Protein AF-A0AB36JWI7-F1 (afdb_monomer)

Structure (mmCIF, N/CA/C/O backbone):
data_AF-A0AB36JWI7-F1
#
_entry.id   AF-A0AB36JWI7-F1
#
loop_
_atom_site.group_PDB
_atom_site.id
_atom_site.type_symbol
_atom_site.label_atom_id
_atom_site.label_alt_id
_atom_site.label_comp_id
_atom_site.label_asym_id
_atom_site.label_entity_id
_atom_site.label_seq_id
_atom_site.pdbx_PDB_ins_code
_atom_site.Cartn_x
_atom_site.Cartn_y
_atom_site.Cartn_z
_atom_site.occupancy
_atom_site.B_iso_or_equiv
_atom_site.auth_seq_id
_atom_site.auth_comp_id
_atom_site.auth_asym_id
_atom_site.auth_atom_id
_atom_site.pdbx_PDB_model_num
ATOM 1 N N . MET A 1 1 ? 27.792 23.302 -2.139 1.00 54.34 1 MET A N 1
ATOM 2 C CA . MET A 1 1 ? 26.560 23.628 -1.384 1.00 54.34 1 MET A CA 1
ATOM 3 C C . MET A 1 1 ? 26.811 24.046 0.063 1.00 54.34 1 MET A C 1
ATOM 5 O O . MET A 1 1 ? 26.332 25.110 0.419 1.00 54.34 1 MET A O 1
ATOM 9 N N . ARG A 1 2 ? 27.623 23.332 0.869 1.00 49.56 2 ARG A N 1
ATOM 10 C CA . ARG A 1 2 ? 28.027 23.798 2.223 1.00 49.56 2 ARG A CA 1
ATOM 11 C C . ARG A 1 2 ? 28.523 25.257 2.256 1.00 49.56 2 ARG A C 1
ATOM 13 O O . ARG A 1 2 ? 28.116 25.999 3.133 1.00 49.56 2 ARG A O 1
ATOM 20 N N . LYS A 1 3 ? 29.312 25.663 1.249 1.00 50.81 3 LYS A N 1
ATOM 21 C CA . LYS A 1 3 ? 29.820 27.038 1.073 1.00 50.81 3 LYS A CA 1
ATOM 22 C C . LYS A 1 3 ? 28.739 28.103 0.808 1.00 50.81 3 LYS A C 1
ATOM 24 O O . LYS A 1 3 ? 28.970 29.263 1.100 1.00 50.81 3 LYS A O 1
ATOM 29 N N . LEU A 1 4 ? 27.585 27.733 0.244 1.00 52.28 4 LEU A N 1
ATOM 30 C CA . LEU A 1 4 ? 26.505 28.678 -0.080 1.00 52.28 4 LEU A CA 1
ATOM 31 C C . LEU A 1 4 ? 25.684 29.012 1.173 1.00 52.28 4 LEU A C 1
ATOM 33 O O . LEU A 1 4 ? 25.487 30.181 1.472 1.00 52.28 4 LEU A O 1
ATOM 37 N N . GLY A 1 5 ? 25.311 27.992 1.956 1.00 51.97 5 GLY A N 1
ATOM 38 C CA . GLY A 1 5 ? 24.611 28.188 3.232 1.00 51.97 5 GLY A CA 1
ATOM 39 C C . GLY A 1 5 ? 25.486 28.789 4.340 1.00 51.97 5 GLY A C 1
ATOM 40 O O . GLY A 1 5 ? 24.971 29.492 5.198 1.00 51.97 5 GLY A O 1
ATOM 41 N N . SER A 1 6 ? 26.808 28.561 4.322 1.00 58.03 6 SER A N 1
ATOM 42 C CA . SER A 1 6 ? 27.723 29.163 5.306 1.00 58.03 6 SER A CA 1
ATOM 43 C C . SER A 1 6 ? 28.039 30.633 5.030 1.00 58.03 6 SER A C 1
ATOM 45 O O . SER A 1 6 ? 28.297 31.377 5.968 1.00 58.03 6 SER A O 1
ATOM 47 N N . ASN A 1 7 ? 28.046 31.046 3.758 1.00 50.56 7 ASN A N 1
ATOM 48 C CA . ASN A 1 7 ? 28.427 32.407 3.369 1.00 50.56 7 ASN A CA 1
ATOM 49 C C . ASN A 1 7 ? 27.228 33.365 3.313 1.00 50.56 7 ASN A C 1
ATOM 51 O O . ASN A 1 7 ? 27.429 34.575 3.314 1.00 50.56 7 ASN A O 1
ATOM 55 N N . PHE A 1 8 ? 25.999 32.837 3.293 1.00 59.53 8 PHE A N 1
ATOM 56 C CA . PHE A 1 8 ? 24.764 33.622 3.252 1.00 59.53 8 PHE A CA 1
ATOM 57 C C . PHE A 1 8 ? 23.704 33.026 4.197 1.00 59.53 8 PHE A C 1
ATOM 59 O O . PHE A 1 8 ? 22.739 32.415 3.736 1.00 59.53 8 PHE A O 1
ATOM 66 N N . PRO A 1 9 ? 23.867 33.184 5.526 1.00 58.66 9 PRO A N 1
ATOM 67 C CA . PRO A 1 9 ? 23.002 32.552 6.529 1.00 58.66 9 PRO A CA 1
ATOM 68 C C . PRO A 1 9 ? 21.538 33.028 6.498 1.00 58.66 9 PRO A C 1
ATOM 70 O O . PRO A 1 9 ? 20.677 32.386 7.090 1.00 58.66 9 PRO A O 1
ATOM 73 N N . SER A 1 10 ? 21.237 34.127 5.800 1.00 65.94 10 SER A N 1
ATOM 74 C CA . SER A 1 10 ? 19.880 34.651 5.603 1.00 65.94 10 SER A CA 1
ATOM 75 C C . SER A 1 10 ? 19.121 34.016 4.430 1.00 65.94 10 SER A C 1
ATOM 77 O O . SER A 1 10 ? 17.922 34.251 4.287 1.00 65.94 10 SER A O 1
ATOM 79 N N . ILE A 1 11 ? 19.779 33.214 3.584 1.00 70.25 11 ILE A N 1
ATOM 80 C CA . ILE A 1 11 ? 19.154 32.615 2.398 1.00 70.25 11 ILE A CA 1
ATOM 81 C C . ILE A 1 11 ? 18.624 31.220 2.738 1.00 70.25 11 ILE A C 1
ATOM 83 O O . ILE A 1 11 ? 19.381 30.315 3.093 1.00 70.25 11 ILE A O 1
ATOM 87 N N . ARG A 1 12 ? 17.312 31.023 2.569 1.00 73.50 12 ARG A N 1
ATOM 88 C CA . ARG A 1 12 ? 16.689 29.694 2.628 1.00 73.50 12 ARG A CA 1
ATOM 89 C C . ARG A 1 12 ? 16.897 28.979 1.294 1.00 73.50 12 ARG A C 1
ATOM 91 O O . ARG A 1 12 ? 16.630 29.546 0.239 1.00 73.50 12 ARG A O 1
ATOM 98 N N . VAL A 1 13 ? 17.355 27.731 1.342 1.00 75.81 13 VAL A N 1
ATOM 99 C CA . VAL A 1 13 ? 17.608 26.901 0.156 1.00 75.81 13 VAL A CA 1
ATOM 100 C C . VAL A 1 13 ? 16.796 25.615 0.274 1.00 75.81 13 VAL A C 1
ATOM 102 O O . VAL A 1 13 ? 16.925 24.902 1.265 1.00 75.81 13 VAL A O 1
ATOM 105 N N . ILE A 1 14 ? 15.991 25.310 -0.746 1.00 81.62 14 ILE A N 1
ATOM 106 C CA . ILE A 1 14 ? 15.261 24.043 -0.880 1.00 81.62 14 ILE A CA 1
ATOM 107 C C . ILE A 1 14 ? 15.880 23.271 -2.045 1.00 81.62 14 ILE A C 1
ATOM 109 O O . ILE A 1 14 ? 16.098 23.833 -3.117 1.00 81.62 14 ILE A O 1
ATOM 113 N N . ILE A 1 15 ? 16.191 21.994 -1.827 1.00 76.19 15 ILE A N 1
ATOM 114 C CA . ILE A 1 15 ? 16.805 21.117 -2.829 1.00 76.19 15 ILE A CA 1
ATOM 115 C C . ILE A 1 15 ? 15.870 19.934 -3.054 1.00 76.19 15 ILE A C 1
ATOM 117 O O . ILE A 1 15 ? 15.534 19.231 -2.104 1.00 76.19 15 ILE A O 1
ATOM 121 N N . THR A 1 16 ? 15.491 19.690 -4.306 1.00 76.25 16 THR A N 1
ATOM 122 C CA . THR A 1 16 ? 14.734 18.502 -4.712 1.00 76.25 16 THR A CA 1
ATOM 123 C C . THR A 1 16 ? 15.669 17.503 -5.390 1.00 76.25 16 THR A C 1
ATOM 125 O O . THR A 1 16 ? 16.545 17.870 -6.172 1.00 76.25 16 THR A O 1
ATOM 128 N N . THR A 1 17 ? 15.546 16.223 -5.043 1.00 67.44 17 THR A N 1
ATOM 129 C CA . THR A 1 17 ? 16.390 15.146 -5.581 1.00 67.44 17 THR A CA 1
ATOM 130 C C . THR A 1 17 ? 15.716 13.794 -5.363 1.00 67.44 17 THR A C 1
ATOM 132 O O . THR A 1 17 ? 14.886 13.651 -4.466 1.00 67.44 17 THR A O 1
ATOM 135 N N . ARG A 1 18 ? 16.065 12.788 -6.173 1.00 63.00 18 ARG A N 1
ATOM 136 C CA . ARG A 1 18 ? 15.647 11.400 -5.920 1.00 63.00 18 ARG A CA 1
ATOM 137 C C . ARG A 1 18 ? 16.385 10.854 -4.685 1.00 63.00 18 ARG A C 1
ATOM 139 O O . ARG A 1 18 ? 17.520 11.270 -4.446 1.00 63.00 18 ARG A O 1
ATOM 146 N N . PRO A 1 19 ? 15.830 9.870 -3.952 1.00 55.03 19 PRO A N 1
ATOM 147 C CA . PRO A 1 19 ? 16.471 9.298 -2.760 1.00 55.03 19 PRO A CA 1
ATOM 148 C C . PRO A 1 19 ? 17.910 8.796 -2.981 1.00 55.03 19 PRO A C 1
ATOM 150 O O . PRO A 1 19 ? 18.729 8.829 -2.070 1.00 55.03 19 PRO A O 1
ATOM 153 N N . VAL A 1 20 ? 18.243 8.381 -4.209 1.00 54.16 20 VAL A N 1
ATOM 154 C CA . VAL A 1 20 ? 19.571 7.861 -4.592 1.00 54.16 20 VAL A CA 1
ATOM 155 C C . VAL A 1 20 ? 20.529 8.967 -5.078 1.00 54.16 20 VAL A C 1
ATOM 157 O O . VAL A 1 20 ? 21.724 8.740 -5.239 1.00 54.16 20 VAL A O 1
ATOM 160 N N . GLY A 1 21 ? 20.035 10.187 -5.315 1.00 52.28 21 GLY A N 1
ATOM 161 C CA . GLY A 1 21 ? 20.781 11.266 -5.974 1.00 52.28 21 GLY A CA 1
ATOM 162 C C . GLY A 1 21 ? 21.814 11.988 -5.102 1.00 52.28 21 GLY A C 1
ATOM 163 O O . GLY A 1 21 ? 22.531 12.852 -5.604 1.00 52.28 21 GLY A O 1
ATOM 164 N N . TYR A 1 22 ? 21.901 11.684 -3.803 1.00 61.81 22 TYR A N 1
ATOM 165 C CA . TYR A 1 22 ? 22.851 12.323 -2.891 1.00 61.81 22 TYR A CA 1
ATOM 166 C C . TYR A 1 22 ? 23.147 11.465 -1.657 1.00 61.81 22 TYR A C 1
ATOM 168 O O . TYR A 1 22 ? 22.358 10.618 -1.252 1.00 61.81 22 TYR A O 1
ATOM 176 N N . GLN A 1 23 ? 24.293 11.716 -1.021 1.00 60.16 23 GLN A N 1
ATOM 177 C CA . GLN A 1 23 ? 24.604 11.135 0.284 1.00 60.16 23 GLN A CA 1
ATOM 178 C C . GLN A 1 23 ? 23.954 11.983 1.381 1.00 60.16 23 GLN A C 1
ATOM 180 O O . GLN A 1 23 ? 24.402 13.100 1.654 1.00 60.16 23 GLN A O 1
ATOM 185 N N . THR A 1 24 ? 22.922 11.442 2.031 1.00 60.91 24 THR A N 1
ATOM 186 C CA . THR A 1 24 ? 22.205 12.077 3.154 1.00 60.91 24 THR A CA 1
ATOM 187 C C . THR A 1 24 ? 23.150 12.519 4.274 1.00 60.91 24 THR A C 1
ATOM 189 O O . THR A 1 24 ? 22.982 13.591 4.852 1.00 60.91 24 THR A O 1
ATOM 192 N N . THR A 1 25 ? 24.235 11.774 4.504 1.00 63.94 25 THR A N 1
ATOM 193 C CA . THR A 1 25 ? 25.284 12.100 5.484 1.00 63.94 25 THR A CA 1
ATOM 194 C C . THR A 1 25 ? 25.959 13.454 5.242 1.00 63.94 25 THR A C 1
ATOM 196 O O . THR A 1 25 ? 26.321 14.134 6.205 1.00 63.94 25 THR A O 1
ATOM 199 N N . LEU A 1 26 ? 26.088 13.900 3.986 1.00 65.69 26 LEU A N 1
ATOM 200 C CA . LEU A 1 26 ? 26.684 15.199 3.644 1.00 65.69 26 LEU A CA 1
ATOM 201 C C . LEU A 1 26 ? 25.793 16.382 4.052 1.00 65.69 26 LEU A C 1
ATOM 203 O O . LEU A 1 26 ? 26.299 17.489 4.264 1.00 65.69 26 LEU A O 1
ATOM 207 N N . LEU A 1 27 ? 24.487 16.140 4.195 1.00 72.06 27 LEU A N 1
ATOM 208 C CA . LEU A 1 27 ? 23.465 17.123 4.549 1.00 72.06 27 LEU A CA 1
ATOM 209 C C . LEU A 1 27 ? 22.763 16.794 5.873 1.00 72.06 27 LEU A C 1
ATOM 211 O O . LEU A 1 27 ? 21.716 17.353 6.135 1.00 72.06 27 LEU A O 1
ATOM 215 N N . LYS A 1 28 ? 23.368 15.996 6.764 1.00 68.19 28 LYS A N 1
ATOM 216 C CA . LYS A 1 28 ? 22.760 15.533 8.034 1.00 68.19 28 LYS A CA 1
ATOM 217 C C . LYS A 1 28 ? 22.123 16.628 8.916 1.00 68.19 28 LYS A C 1
ATOM 219 O O . LYS A 1 28 ? 21.279 16.329 9.746 1.00 68.19 28 LYS A O 1
ATOM 224 N N . LYS A 1 29 ? 22.569 17.884 8.792 1.00 68.56 29 LYS A N 1
ATOM 225 C CA . LYS A 1 29 ? 22.031 19.039 9.541 1.00 68.56 29 LYS A CA 1
ATOM 226 C C . LYS A 1 29 ? 20.832 19.719 8.862 1.00 68.56 29 LYS A C 1
ATOM 228 O O . LYS A 1 29 ? 20.324 20.700 9.389 1.00 68.56 29 LYS A O 1
ATOM 233 N N . TRP A 1 30 ? 20.457 19.281 7.666 1.00 75.00 30 TRP A N 1
ATOM 234 C CA . TRP A 1 30 ? 19.341 19.817 6.897 1.00 75.00 30 TRP A CA 1
ATOM 235 C C . TRP A 1 30 ? 18.099 18.989 7.201 1.00 75.00 30 TRP A C 1
ATOM 237 O O . TRP A 1 30 ? 18.195 17.804 7.508 1.00 75.00 30 TRP A O 1
ATOM 247 N N . ARG A 1 31 ? 16.927 19.617 7.108 1.00 74.38 31 ARG A N 1
ATOM 248 C CA . ARG A 1 31 ? 15.667 18.876 7.146 1.00 74.38 31 ARG A CA 1
ATOM 249 C C . ARG A 1 31 ? 15.500 18.126 5.829 1.00 74.38 31 ARG A C 1
ATOM 251 O O . ARG A 1 31 ? 15.747 18.689 4.761 1.00 74.38 31 ARG A O 1
ATOM 258 N N . HIS A 1 32 ? 15.106 16.865 5.926 1.00 75.81 32 HIS A N 1
ATOM 259 C CA . HIS A 1 32 ? 14.870 15.997 4.783 1.00 75.81 32 HIS A CA 1
ATOM 260 C C . HIS A 1 32 ? 13.373 15.735 4.692 1.00 75.81 32 HIS A C 1
ATOM 262 O O . HIS A 1 32 ? 12.780 15.263 5.654 1.00 75.81 32 HIS A O 1
ATOM 268 N N . TYR A 1 33 ? 12.790 16.042 3.538 1.00 75.75 33 TYR A N 1
ATOM 269 C CA . TYR A 1 33 ? 11.380 15.806 3.263 1.00 75.75 33 TYR A CA 1
ATOM 270 C C . TYR A 1 33 ? 11.270 14.769 2.153 1.00 75.75 33 TYR A C 1
ATOM 272 O O . TYR A 1 33 ? 11.977 14.857 1.145 1.00 75.75 33 TYR A O 1
ATOM 280 N N . GLU A 1 34 ? 10.387 13.798 2.341 1.00 73.88 34 GLU A N 1
ATOM 281 C CA . GLU A 1 34 ? 10.023 12.823 1.321 1.00 73.88 34 GLU A CA 1
ATOM 282 C C . GLU A 1 34 ? 8.636 13.166 0.777 1.00 73.88 34 GLU A C 1
ATOM 284 O O . GLU A 1 34 ? 7.702 13.414 1.538 1.00 73.88 34 GLU A O 1
ATOM 289 N N . ILE A 1 35 ? 8.501 13.200 -0.550 1.00 75.12 35 ILE A N 1
ATOM 290 C CA . ILE A 1 35 ? 7.189 13.334 -1.184 1.00 75.12 35 ILE A CA 1
ATOM 291 C C . ILE A 1 35 ? 6.534 11.958 -1.141 1.00 75.12 35 ILE A C 1
ATOM 293 O O . ILE A 1 35 ? 6.934 11.051 -1.872 1.00 75.12 35 ILE A O 1
ATOM 297 N N . LEU A 1 36 ? 5.537 11.815 -0.272 1.00 76.62 36 LEU A N 1
ATOM 298 C CA . LEU A 1 36 ? 4.772 10.582 -0.145 1.00 76.62 36 LEU A CA 1
ATOM 299 C C . LEU A 1 36 ? 3.795 10.410 -1.324 1.00 76.62 36 LEU A C 1
ATOM 301 O O . LEU A 1 36 ? 3.366 11.399 -1.927 1.00 76.62 36 LEU A O 1
ATOM 305 N N . PRO A 1 37 ? 3.413 9.164 -1.659 1.00 73.50 37 PRO A N 1
ATOM 306 C CA . PRO A 1 37 ? 2.338 8.906 -2.612 1.00 73.50 37 PRO A CA 1
ATOM 307 C C . PRO A 1 37 ? 1.030 9.573 -2.174 1.00 73.50 37 PRO A C 1
ATOM 309 O O . PRO A 1 37 ? 0.710 9.580 -0.984 1.00 73.50 37 PRO A O 1
ATOM 312 N N . LEU A 1 38 ? 0.239 10.051 -3.139 1.00 73.19 38 LEU A N 1
ATOM 313 C CA . LEU A 1 38 ? -1.065 10.668 -2.875 1.00 73.19 38 LEU A CA 1
ATOM 314 C C . LEU A 1 38 ? -1.966 9.716 -2.084 1.00 73.19 38 LEU A C 1
ATOM 316 O O . LEU A 1 38 ? -1.943 8.505 -2.308 1.00 73.19 38 LEU A O 1
ATOM 320 N N . GLU A 1 39 ? -2.788 10.243 -1.185 1.00 74.12 39 GLU A N 1
ATOM 321 C CA . GLU A 1 39 ? -3.855 9.459 -0.557 1.00 74.12 39 GLU A CA 1
ATOM 322 C C . GLU A 1 39 ? -4.936 9.082 -1.583 1.00 74.12 39 GLU A C 1
ATOM 324 O O . GLU A 1 39 ? -5.095 9.759 -2.599 1.00 74.12 39 GLU A O 1
ATOM 329 N N . GLU A 1 40 ? -5.704 8.015 -1.333 1.00 66.81 40 GLU A N 1
ATOM 330 C CA . GLU A 1 40 ? -6.704 7.509 -2.294 1.00 66.81 40 GLU A CA 1
ATOM 331 C C . GLU A 1 40 ? -7.727 8.589 -2.681 1.00 66.81 40 GLU A C 1
ATOM 333 O O . GLU A 1 40 ? -8.002 8.787 -3.864 1.00 66.81 40 GLU A O 1
ATOM 338 N N . GLN A 1 41 ? -8.221 9.355 -1.705 1.00 69.31 41 GLN A N 1
ATOM 339 C CA . GLN A 1 41 ? -9.177 10.435 -1.951 1.00 69.31 41 GLN A CA 1
ATOM 340 C C . GLN A 1 41 ? -8.554 11.595 -2.743 1.00 69.31 41 GLN A C 1
ATOM 342 O O . GLN A 1 41 ? -9.173 12.130 -3.662 1.00 69.31 41 GLN A O 1
ATOM 347 N N . GLN A 1 42 ? -7.306 11.960 -2.440 1.00 73.12 42 GLN A N 1
ATOM 348 C CA . GLN A 1 42 ? -6.584 13.001 -3.175 1.00 73.12 42 GLN A CA 1
ATOM 349 C C . GLN A 1 42 ? -6.290 12.573 -4.617 1.00 73.12 42 GLN A C 1
ATOM 351 O O . GLN A 1 42 ? -6.433 13.374 -5.541 1.00 73.12 42 GLN A O 1
ATOM 356 N N . ALA A 1 43 ? -5.915 11.309 -4.829 1.00 75.50 43 ALA A N 1
ATOM 357 C CA . ALA A 1 43 ? -5.712 10.742 -6.156 1.00 75.50 43 ALA A CA 1
ATOM 358 C C . ALA A 1 43 ? -7.009 10.778 -6.981 1.00 75.50 43 ALA A C 1
ATOM 360 O O . ALA A 1 43 ? -6.993 11.240 -8.121 1.00 75.50 43 ALA A O 1
ATOM 361 N N . GLN A 1 44 ? -8.145 10.382 -6.396 1.00 76.94 44 GLN A N 1
ATOM 362 C CA . GLN A 1 44 ? -9.456 10.468 -7.052 1.00 76.94 44 GLN A CA 1
ATOM 363 C C . GLN A 1 44 ? -9.825 11.911 -7.424 1.00 76.94 44 GLN A C 1
ATOM 365 O O . GLN A 1 44 ? -10.225 12.168 -8.561 1.00 76.94 44 GLN A O 1
ATOM 370 N N . ASN A 1 45 ? -9.624 12.865 -6.510 1.00 79.06 45 ASN A N 1
ATOM 371 C CA . ASN A 1 45 ? -9.879 14.282 -6.776 1.00 79.06 45 ASN A CA 1
ATOM 372 C C . ASN A 1 45 ? -9.004 14.813 -7.922 1.00 79.06 45 ASN A C 1
ATOM 374 O O . ASN A 1 45 ? -9.492 15.518 -8.804 1.00 79.06 45 ASN A O 1
ATOM 378 N N . ASN A 1 46 ? -7.720 14.450 -7.952 1.00 84.69 46 ASN A N 1
ATOM 379 C CA . ASN A 1 46 ? -6.805 14.878 -9.010 1.00 84.69 46 ASN A CA 1
ATOM 380 C C . ASN A 1 46 ? -7.144 14.262 -10.373 1.00 84.69 46 ASN A C 1
ATOM 382 O O . ASN A 1 46 ? -7.064 14.951 -11.390 1.00 84.69 46 ASN A O 1
ATOM 386 N N . ILE A 1 47 ? -7.569 12.997 -10.411 1.00 84.31 47 ILE A N 1
ATOM 387 C CA . ILE A 1 47 ? -8.089 12.361 -11.629 1.00 84.31 47 ILE A CA 1
ATOM 388 C C . ILE A 1 47 ? -9.288 13.141 -12.174 1.00 84.31 47 ILE A C 1
ATOM 390 O O . ILE A 1 47 ? -9.345 13.440 -13.370 1.00 84.31 47 ILE A O 1
ATOM 394 N N . GLU A 1 48 ? -10.229 13.486 -11.297 1.00 82.19 48 GLU A N 1
ATOM 395 C CA . GLU A 1 48 ? -11.432 14.223 -11.671 1.00 82.19 48 GLU A CA 1
ATOM 396 C C . GLU A 1 48 ? -11.082 15.610 -12.224 1.00 82.19 48 GLU A C 1
ATOM 398 O O . GLU A 1 48 ? -11.571 16.005 -13.285 1.00 82.19 48 GLU A O 1
ATOM 403 N N . LEU A 1 49 ? -10.149 16.312 -11.572 1.00 86.19 49 LEU A N 1
ATOM 404 C CA . LEU A 1 49 ? -9.626 17.590 -12.051 1.00 86.19 49 LEU A CA 1
ATOM 405 C C . LEU A 1 49 ? -8.962 17.464 -13.428 1.00 86.19 49 LEU A C 1
ATOM 407 O O . LEU A 1 49 ? -9.192 18.318 -14.287 1.00 86.19 49 LEU A O 1
ATOM 411 N N . LEU A 1 50 ? -8.159 16.424 -13.672 1.00 87.31 50 LEU A N 1
ATOM 412 C CA . LEU A 1 50 ? -7.501 16.211 -14.965 1.00 87.31 50 LEU A CA 1
ATOM 413 C C . LEU A 1 50 ? -8.524 16.020 -16.092 1.00 87.31 50 LEU A C 1
ATOM 415 O O . LEU A 1 50 ? -8.448 16.713 -17.107 1.00 87.31 50 LEU A O 1
ATOM 419 N N . ILE A 1 51 ? -9.510 15.137 -15.911 1.00 85.06 51 ILE A N 1
ATOM 420 C CA . ILE A 1 51 ? -10.534 14.887 -16.938 1.00 85.06 51 ILE A CA 1
ATOM 421 C C . ILE A 1 51 ? -11.402 16.129 -17.158 1.00 85.06 51 ILE A C 1
ATOM 423 O O . ILE A 1 51 ? -11.635 16.505 -18.310 1.00 85.06 51 ILE A O 1
ATOM 427 N N . CYS A 1 52 ? -11.842 16.795 -16.085 1.00 83.56 52 CYS A N 1
ATOM 428 C CA . CYS A 1 52 ? -12.620 18.028 -16.190 1.00 83.56 52 CYS A CA 1
ATOM 429 C C . CYS A 1 52 ? -11.875 19.089 -17.006 1.00 83.56 52 CYS A C 1
ATOM 431 O O . CYS A 1 52 ? -12.472 19.731 -17.865 1.00 83.56 52 CYS A O 1
ATOM 433 N N . ASN A 1 53 ? -10.567 19.250 -16.787 1.00 85.94 53 ASN A N 1
ATOM 434 C CA . ASN A 1 53 ? -9.764 20.211 -17.539 1.00 85.94 53 ASN A CA 1
ATOM 435 C C . ASN A 1 53 ? -9.573 19.819 -19.012 1.00 85.94 53 ASN A C 1
ATOM 437 O O . ASN A 1 53 ? -9.600 20.704 -19.864 1.00 85.94 53 ASN A O 1
ATOM 441 N N . LEU A 1 54 ? -9.428 18.527 -19.324 1.00 85.12 54 LEU A N 1
ATOM 442 C CA . LEU A 1 54 ? -9.278 18.041 -20.703 1.00 85.12 54 LEU A CA 1
ATOM 443 C C . LEU A 1 54 ? -10.550 18.217 -21.547 1.00 85.12 54 LEU A C 1
ATOM 445 O O . LEU A 1 54 ? -10.454 18.416 -22.757 1.00 85.12 54 LEU A O 1
ATOM 449 N N . TYR A 1 55 ? -11.732 18.165 -20.924 1.00 85.19 55 TYR A N 1
ATOM 450 C CA . TYR A 1 55 ? -13.031 18.228 -21.609 1.00 85.19 55 TYR A CA 1
ATOM 451 C C . TYR A 1 55 ? -13.905 19.408 -21.161 1.00 85.19 55 TYR A C 1
ATOM 453 O O . TYR A 1 55 ? -15.129 19.338 -21.252 1.00 85.19 55 TYR A O 1
ATOM 461 N N . LYS A 1 56 ? -13.291 20.514 -20.717 1.00 81.19 56 LYS A N 1
ATOM 462 C CA . LYS A 1 56 ? -13.977 21.726 -20.219 1.00 81.19 56 LYS A CA 1
ATOM 463 C C . LYS A 1 56 ? -15.124 22.225 -21.111 1.00 81.19 56 LYS A C 1
ATOM 465 O O . LYS A 1 56 ? -16.087 22.782 -20.598 1.00 81.19 56 LYS A O 1
ATOM 470 N N . SER A 1 57 ? -15.011 22.052 -22.427 1.00 82.12 57 SER A N 1
ATOM 471 C CA . SER A 1 57 ? -15.971 22.528 -23.431 1.00 82.12 57 SER A CA 1
ATOM 472 C C . SER A 1 57 ? -16.902 21.447 -24.000 1.00 82.12 57 SER A C 1
ATOM 474 O O . SER A 1 57 ? -17.764 21.775 -24.811 1.00 82.12 57 SER A O 1
ATOM 476 N N . ASP A 1 58 ? -16.755 20.176 -23.606 1.00 87.19 58 ASP A N 1
ATOM 477 C CA . ASP A 1 58 ? -17.513 19.046 -24.166 1.00 87.19 58 ASP A CA 1
ATOM 478 C C . ASP A 1 58 ? -18.029 18.133 -23.047 1.00 87.19 58 ASP A C 1
ATOM 480 O O . ASP A 1 58 ? -17.429 17.118 -22.677 1.00 87.19 58 ASP A O 1
ATOM 484 N N . GLN A 1 59 ? -19.170 18.534 -22.491 1.00 84.56 59 GLN A N 1
ATOM 485 C CA . GLN A 1 59 ? -19.768 17.914 -21.312 1.00 84.56 59 GLN A CA 1
ATOM 486 C C . GLN A 1 59 ? -20.264 16.483 -21.585 1.00 84.56 59 GLN A C 1
ATOM 488 O O . GLN A 1 59 ? -20.233 15.631 -20.699 1.00 84.56 59 GLN A O 1
ATOM 493 N N . GLU A 1 60 ? -20.647 16.173 -22.828 1.00 85.19 60 GLU A N 1
ATOM 494 C CA . GLU A 1 60 ? -21.048 14.819 -23.216 1.00 85.19 60 GLU A CA 1
ATOM 495 C C . GLU A 1 60 ? -19.840 13.868 -23.269 1.00 85.19 60 GLU A C 1
ATOM 497 O O . GLU A 1 60 ? -19.909 12.735 -22.774 1.00 85.19 60 GLU A O 1
ATOM 502 N N . LYS A 1 61 ? -18.703 14.315 -23.829 1.00 83.56 61 LYS A N 1
ATOM 503 C CA . LYS A 1 61 ? -17.458 13.533 -23.782 1.00 83.56 61 LYS A CA 1
ATOM 504 C C . LYS A 1 61 ? -16.929 13.395 -22.361 1.00 83.56 61 LYS A C 1
ATOM 506 O O . LYS A 1 61 ? -16.485 12.297 -22.023 1.00 83.56 61 LYS A O 1
ATOM 511 N N . LEU A 1 62 ? -17.013 14.445 -21.542 1.00 85.06 62 LEU A N 1
ATOM 512 C CA . LEU A 1 62 ? -16.632 14.414 -20.128 1.00 85.06 62 LEU A CA 1
ATOM 513 C C . LEU A 1 62 ? -17.339 13.270 -19.392 1.00 85.06 62 LEU A C 1
ATOM 515 O O . LEU A 1 62 ? -16.667 12.388 -18.859 1.00 85.06 62 LEU A O 1
ATOM 519 N N . GLU A 1 63 ? -18.673 13.217 -19.431 1.00 85.44 63 GLU A N 1
ATOM 520 C CA . GLU A 1 63 ? -19.433 12.182 -18.714 1.00 85.44 63 GLU A CA 1
ATOM 521 C C . GLU A 1 63 ? -19.148 10.771 -19.248 1.00 85.44 63 GLU A C 1
ATOM 523 O O . GLU A 1 63 ? -18.958 9.828 -18.474 1.00 85.44 63 GLU A O 1
ATOM 528 N N . LYS A 1 64 ? -19.032 10.608 -20.574 1.00 85.69 64 LYS A N 1
ATOM 529 C CA . LYS A 1 64 ? -18.666 9.315 -21.182 1.00 85.69 64 LYS A CA 1
ATOM 530 C C . LYS A 1 64 ? -17.285 8.840 -20.720 1.00 85.69 64 LYS A C 1
ATOM 532 O O . LYS A 1 64 ? -17.108 7.651 -20.447 1.00 85.69 64 LYS A O 1
ATOM 537 N N . LYS A 1 65 ? -16.308 9.746 -20.635 1.00 85.50 65 LYS A N 1
ATOM 538 C CA . LYS A 1 65 ? -14.932 9.436 -20.220 1.00 85.50 65 LYS A CA 1
ATOM 539 C C . LYS A 1 65 ? -14.816 9.196 -18.726 1.00 85.50 65 LYS A C 1
ATOM 541 O O . LYS A 1 65 ? -14.172 8.223 -18.339 1.00 85.50 65 LYS A O 1
ATOM 546 N N . ARG A 1 66 ? -15.505 9.994 -17.910 1.00 84.06 66 ARG A N 1
ATOM 547 C CA . ARG A 1 66 ? -15.618 9.784 -16.464 1.00 84.06 66 ARG A CA 1
ATOM 548 C C . ARG A 1 66 ? -16.197 8.403 -16.162 1.00 84.06 66 ARG A C 1
ATOM 550 O O . ARG A 1 66 ? -15.607 7.649 -15.393 1.00 84.06 66 ARG A O 1
ATOM 557 N N . LYS A 1 67 ? -17.299 8.026 -16.824 1.00 85.62 67 LYS A N 1
ATOM 558 C CA . LYS A 1 67 ? -17.927 6.706 -16.649 1.00 85.62 67 LYS A CA 1
ATOM 559 C C . LYS A 1 67 ? -16.992 5.561 -17.047 1.00 85.62 67 LYS A C 1
ATOM 561 O O . LYS A 1 67 ? -16.907 4.575 -16.321 1.00 85.62 67 LYS A O 1
ATOM 566 N N . PHE A 1 68 ? -16.282 5.698 -18.170 1.00 85.81 68 PHE A N 1
ATOM 567 C CA . PHE A 1 68 ? -15.306 4.699 -18.606 1.00 85.81 68 PHE A CA 1
ATOM 568 C C . PHE A 1 68 ? -14.171 4.541 -17.589 1.00 85.81 68 PHE A C 1
ATOM 570 O O . PHE A 1 68 ? -13.949 3.430 -17.115 1.00 85.81 68 PHE A O 1
ATOM 577 N N . 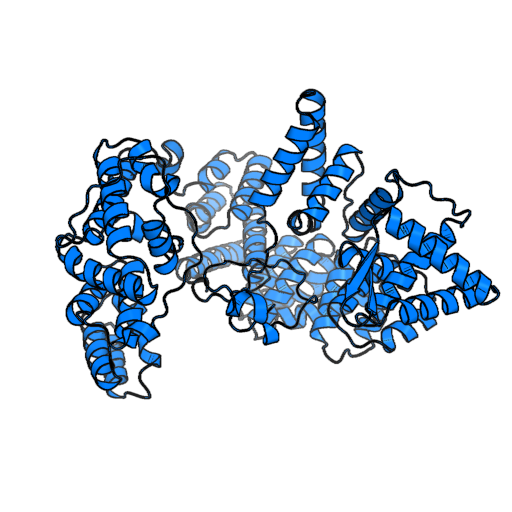LEU A 1 69 ? -13.509 5.636 -17.195 1.00 84.06 69 LEU A N 1
ATOM 578 C CA . LEU A 1 69 ? -12.397 5.565 -16.247 1.00 84.06 69 LEU A CA 1
ATOM 579 C C . LEU A 1 69 ? -12.843 4.981 -14.906 1.00 84.06 69 LEU A C 1
ATOM 581 O O . LEU A 1 69 ? -12.169 4.098 -14.389 1.00 84.06 69 LEU A O 1
ATOM 585 N N . LYS A 1 70 ? -13.994 5.412 -14.377 1.00 82.81 70 LYS A N 1
ATOM 586 C CA . LYS A 1 70 ? -14.541 4.853 -13.137 1.00 82.81 70 LYS A CA 1
ATOM 587 C C . LYS A 1 70 ? -14.708 3.335 -13.240 1.00 82.81 70 LYS A C 1
ATOM 589 O O . LYS A 1 70 ? -14.220 2.614 -12.378 1.00 82.81 70 LYS A O 1
ATOM 594 N N . SER A 1 71 ? -15.294 2.853 -14.339 1.00 83.69 71 SER A N 1
ATOM 595 C CA . SER A 1 71 ? -15.463 1.413 -14.557 1.00 83.69 71 SER A CA 1
ATOM 596 C C . SER A 1 71 ? -14.139 0.654 -14.708 1.00 83.69 71 SER A C 1
ATOM 598 O O . SER A 1 71 ? -14.062 -0.503 -14.319 1.00 83.69 71 SER A O 1
ATOM 600 N N . GLU A 1 72 ? -13.090 1.273 -15.257 1.00 82.31 72 GLU A N 1
ATOM 601 C CA . GLU A 1 72 ? -11.773 0.637 -15.386 1.00 82.31 72 GLU A CA 1
ATOM 602 C C . GLU A 1 72 ? -11.006 0.609 -14.057 1.00 82.31 72 GLU A C 1
ATOM 604 O O . GLU A 1 72 ? -10.378 -0.398 -13.736 1.00 82.31 72 GLU A O 1
ATOM 609 N N . LEU A 1 73 ? -11.091 1.675 -13.254 1.00 77.19 73 LEU A N 1
ATOM 610 C CA . LEU A 1 73 ? -10.502 1.712 -11.911 1.00 77.19 73 LEU A CA 1
ATOM 611 C C . LEU A 1 73 ? -11.163 0.681 -10.981 1.00 77.19 73 LEU A C 1
ATOM 613 O O . LEU A 1 73 ? -10.490 0.043 -10.176 1.00 77.19 73 LEU A O 1
ATOM 617 N N . GLU A 1 74 ? -12.469 0.456 -11.125 1.00 74.94 74 GLU A N 1
ATOM 618 C CA . GLU A 1 74 ? -13.199 -0.565 -10.361 1.00 74.94 74 GLU A CA 1
ATOM 619 C C . GLU A 1 74 ? -12.814 -2.004 -10.758 1.00 74.94 74 GLU A C 1
ATOM 621 O O . GLU A 1 74 ? -12.889 -2.906 -9.926 1.00 74.94 74 GLU A O 1
ATOM 626 N N . LYS A 1 75 ? -12.360 -2.237 -11.999 1.00 70.81 75 LYS A N 1
ATOM 627 C CA . LYS A 1 75 ? -12.004 -3.581 -12.499 1.00 70.81 75 LYS A CA 1
ATOM 628 C C . LYS A 1 75 ? -10.683 -4.125 -11.966 1.00 70.81 75 LYS A C 1
ATOM 630 O O . LYS A 1 75 ? -10.502 -5.340 -11.965 1.00 70.81 75 LYS A O 1
ATOM 635 N N . SER A 1 76 ? -9.749 -3.263 -11.568 1.00 61.12 76 SER A N 1
ATOM 636 C CA . SER A 1 76 ? -8.390 -3.675 -11.205 1.00 61.12 76 SER A CA 1
ATOM 637 C C . SER A 1 76 ? -8.038 -3.231 -9.792 1.00 61.12 76 SER A C 1
ATOM 639 O O . SER A 1 76 ? -7.949 -2.034 -9.513 1.00 61.12 76 SER A O 1
ATOM 641 N N . LYS A 1 77 ? -7.750 -4.202 -8.913 1.00 60.72 77 LYS A N 1
ATOM 642 C CA . LYS A 1 77 ? -7.239 -3.953 -7.552 1.00 60.72 77 LYS A CA 1
ATOM 643 C C . LYS A 1 77 ? -5.920 -3.155 -7.577 1.00 60.72 77 LYS A C 1
ATOM 645 O O . LYS A 1 77 ? -5.659 -2.371 -6.668 1.00 60.72 77 LYS A O 1
ATOM 650 N N . TYR A 1 78 ? -5.130 -3.281 -8.649 1.00 64.12 78 TYR A N 1
ATOM 651 C CA . TYR A 1 78 ? -3.847 -2.589 -8.828 1.00 64.12 78 TYR A CA 1
ATOM 652 C C . TYR A 1 78 ? -3.992 -1.115 -9.211 1.00 64.12 78 TYR A C 1
ATOM 654 O O . TYR A 1 78 ? -3.102 -0.314 -8.915 1.00 64.12 78 TYR A O 1
ATOM 662 N N . SER A 1 79 ? -5.113 -0.736 -9.834 1.00 64.56 79 SER A N 1
ATOM 663 C CA . SER A 1 79 ? -5.345 0.641 -10.275 1.00 64.56 79 SER A CA 1
ATOM 664 C C . SER A 1 79 ? -5.285 1.626 -9.101 1.00 64.56 79 SER A C 1
ATOM 666 O O . SER A 1 79 ? -4.652 2.673 -9.211 1.00 64.56 79 SER A O 1
ATOM 668 N N . LYS A 1 80 ? -5.822 1.236 -7.936 1.00 64.94 80 LYS A N 1
ATOM 669 C CA . LYS A 1 80 ? -5.851 2.045 -6.710 1.00 64.94 80 LYS A CA 1
ATOM 670 C C . LYS A 1 80 ? -4.467 2.368 -6.157 1.00 64.94 80 LYS A C 1
ATOM 672 O O . LYS A 1 80 ? -4.245 3.482 -5.697 1.00 64.94 80 LYS A O 1
ATOM 677 N N . ALA A 1 81 ? -3.531 1.420 -6.201 1.00 65.12 81 ALA A N 1
ATOM 678 C CA . ALA A 1 81 ? -2.159 1.655 -5.750 1.00 65.12 81 ALA A CA 1
ATOM 679 C C . ALA A 1 81 ? -1.385 2.533 -6.745 1.00 65.12 81 ALA A C 1
ATOM 681 O O . ALA A 1 81 ? -0.587 3.382 -6.354 1.00 65.12 81 ALA A O 1
ATOM 682 N N . ILE A 1 82 ? -1.654 2.353 -8.037 1.00 68.62 82 ILE A N 1
ATOM 683 C CA . ILE A 1 82 ? -0.917 2.990 -9.127 1.00 68.62 82 ILE A CA 1
ATOM 684 C C . ILE A 1 82 ? -1.287 4.467 -9.286 1.00 68.62 82 ILE A C 1
ATOM 686 O O . ILE A 1 82 ? -0.395 5.297 -9.455 1.00 68.62 82 ILE A O 1
ATOM 690 N N . ILE A 1 83 ? -2.564 4.831 -9.130 1.00 72.00 83 ILE A N 1
ATOM 691 C CA . ILE A 1 83 ? -3.012 6.234 -9.211 1.00 72.00 83 ILE A CA 1
ATOM 692 C C . ILE A 1 83 ? -2.462 7.127 -8.089 1.00 72.00 83 ILE A C 1
ATOM 694 O O . ILE A 1 83 ? -2.558 8.348 -8.170 1.00 72.00 83 ILE A O 1
ATOM 698 N N . ARG A 1 84 ? -1.855 6.543 -7.049 1.00 75.50 84 ARG A N 1
ATOM 699 C CA . ARG A 1 84 ? -1.185 7.297 -5.979 1.00 75.50 84 ARG A CA 1
ATOM 700 C C . ARG A 1 84 ? 0.151 7.894 -6.430 1.00 75.50 84 ARG A C 1
ATOM 702 O O . ARG A 1 84 ? 0.652 8.814 -5.787 1.00 75.50 84 ARG A O 1
ATOM 709 N N . SER A 1 85 ? 0.717 7.395 -7.534 1.00 81.50 85 SER A N 1
ATOM 710 C CA . SER A 1 85 ? 1.851 8.009 -8.227 1.00 81.50 85 SER A CA 1
ATOM 711 C C . SER A 1 85 ? 1.333 9.036 -9.239 1.00 81.50 85 SER A C 1
ATOM 713 O O . SER A 1 85 ? 0.641 8.642 -10.182 1.00 81.50 85 SER A O 1
ATOM 715 N N . PRO A 1 86 ? 1.677 10.334 -9.116 1.00 83.38 86 PRO A N 1
ATOM 716 C CA . PRO A 1 86 ? 1.191 11.362 -10.039 1.00 83.38 86 PRO A CA 1
ATOM 717 C C . PRO A 1 86 ? 1.488 11.069 -11.518 1.00 83.38 86 PRO A C 1
ATOM 719 O O . PRO A 1 86 ? 0.654 11.337 -12.381 1.00 83.38 86 PRO A O 1
ATOM 722 N N . LEU A 1 87 ? 2.649 10.471 -11.813 1.00 84.12 87 LEU A N 1
ATOM 723 C CA . LEU A 1 87 ? 3.022 10.073 -13.173 1.00 84.12 87 LEU A CA 1
ATOM 724 C C . LEU A 1 87 ? 2.095 8.974 -13.704 1.00 84.12 87 LEU A C 1
ATOM 726 O O . LEU A 1 87 ? 1.511 9.114 -14.777 1.00 84.12 87 LEU A O 1
ATOM 730 N N . LEU A 1 88 ? 1.938 7.887 -12.945 1.00 83.81 88 LEU A N 1
ATOM 731 C CA . LEU A 1 88 ? 1.117 6.758 -13.380 1.00 83.81 88 LEU A CA 1
ATOM 732 C C . LEU A 1 88 ? -0.370 7.128 -13.429 1.00 83.81 88 LEU A C 1
ATOM 734 O O . LEU A 1 88 ? -1.084 6.645 -14.303 1.00 83.81 88 LEU A O 1
ATOM 738 N N . MET A 1 89 ? -0.827 8.033 -12.559 1.00 87.12 89 MET A N 1
ATOM 739 C CA . MET A 1 89 ? -2.153 8.650 -12.631 1.00 87.12 89 MET A CA 1
ATOM 740 C C . MET A 1 89 ? -2.359 9.367 -13.970 1.00 87.12 89 MET A C 1
ATOM 742 O O . MET A 1 89 ? -3.348 9.108 -14.653 1.00 87.12 89 MET A O 1
ATOM 746 N N . GLY A 1 90 ? -1.414 10.218 -14.384 1.00 88.00 90 GLY A N 1
ATOM 747 C CA . GLY A 1 90 ? -1.480 10.916 -15.671 1.00 88.00 90 GLY A CA 1
ATOM 748 C C . GLY A 1 90 ? -1.524 9.962 -16.871 1.00 88.00 90 GLY A C 1
ATOM 749 O O . GLY A 1 90 ? -2.330 10.148 -17.787 1.00 88.00 90 GLY A O 1
ATOM 750 N N . LEU A 1 91 ? -0.719 8.894 -16.847 1.00 87.44 91 LEU A N 1
ATOM 751 C CA . LEU A 1 91 ? -0.730 7.873 -17.900 1.00 87.44 91 LEU A CA 1
ATOM 752 C C . LEU A 1 91 ? -2.029 7.049 -17.902 1.00 87.44 91 LEU A C 1
ATOM 754 O O . LEU A 1 91 ? -2.589 6.788 -18.961 1.00 87.44 91 LEU A O 1
ATOM 758 N N . THR A 1 92 ? -2.562 6.709 -16.728 1.00 84.94 92 THR A N 1
ATOM 759 C CA . THR A 1 92 ? -3.851 6.008 -16.572 1.00 84.94 92 THR A CA 1
ATOM 760 C C . THR A 1 92 ? -5.001 6.838 -17.145 1.00 84.94 92 THR A C 1
ATOM 762 O O . THR A 1 92 ? -5.831 6.328 -17.899 1.00 84.94 92 THR A O 1
ATOM 765 N N . VAL A 1 93 ? -5.029 8.143 -16.849 1.00 86.88 93 VAL A N 1
ATOM 766 C CA . VAL A 1 93 ? -5.995 9.075 -17.449 1.00 86.88 93 VAL A CA 1
ATOM 767 C C . VAL A 1 93 ? -5.818 9.120 -18.969 1.00 86.88 93 VAL A C 1
ATOM 769 O O . VAL A 1 93 ? -6.810 9.093 -19.694 1.00 86.88 93 VAL A O 1
ATOM 772 N N . SER A 1 94 ? -4.578 9.111 -19.464 1.00 88.38 94 SER A N 1
ATOM 773 C CA . SER A 1 94 ? -4.276 9.100 -20.903 1.00 88.38 94 SER A CA 1
ATOM 774 C C . SER A 1 94 ? -4.741 7.817 -21.611 1.00 88.38 94 SER A C 1
ATOM 776 O O . SER A 1 94 ? -5.302 7.892 -22.702 1.00 88.38 94 SER A O 1
ATOM 778 N N . LEU A 1 95 ? -4.615 6.641 -20.985 1.00 87.25 95 LEU A N 1
ATOM 779 C CA . LEU A 1 95 ? -5.217 5.402 -21.502 1.00 87.25 95 LEU A CA 1
ATOM 780 C C . LEU A 1 95 ? -6.743 5.538 -21.616 1.00 87.25 95 LEU A C 1
ATOM 782 O O . LEU A 1 95 ? -7.339 5.234 -22.655 1.00 87.25 95 LEU A O 1
ATOM 786 N N . ALA A 1 96 ? -7.385 6.084 -20.580 1.00 81.69 96 ALA A N 1
ATOM 787 C CA . ALA A 1 96 ? -8.830 6.283 -20.572 1.00 81.69 96 ALA A CA 1
ATOM 788 C C . ALA A 1 96 ? -9.308 7.307 -21.619 1.00 81.69 96 ALA A C 1
ATOM 790 O O . ALA A 1 96 ? -10.351 7.108 -22.265 1.00 81.69 96 ALA A O 1
ATOM 791 N N . THR A 1 97 ? -8.545 8.376 -21.875 1.00 82.62 97 THR A N 1
ATOM 792 C CA . THR A 1 97 ? -8.868 9.322 -22.957 1.00 82.62 97 THR A CA 1
ATOM 793 C C . THR A 1 97 ? -8.793 8.669 -24.335 1.00 82.62 97 THR A C 1
ATOM 795 O O . THR A 1 97 ? -9.599 9.022 -25.198 1.00 82.62 97 THR A O 1
ATOM 798 N N . GLN A 1 98 ? -7.989 7.621 -24.511 1.00 85.38 98 GLN A N 1
ATOM 799 C CA . GLN A 1 98 ? -7.919 6.826 -25.743 1.00 85.38 98 GLN A CA 1
ATOM 800 C C . GLN A 1 98 ? -8.874 5.614 -25.771 1.00 85.38 98 GLN A C 1
ATOM 802 O O . GLN A 1 98 ? -8.987 4.951 -26.795 1.00 85.38 98 GLN A O 1
ATOM 807 N N . LYS A 1 99 ? -9.644 5.369 -24.695 1.00 83.25 99 LYS A N 1
ATOM 808 C CA . LYS A 1 99 ? -10.489 4.164 -24.498 1.00 83.25 99 LYS A CA 1
ATOM 809 C C . LYS A 1 99 ? -9.695 2.851 -24.486 1.00 83.25 99 LYS A C 1
ATOM 811 O O . LYS A 1 99 ? -10.252 1.796 -24.784 1.00 83.25 99 LYS A O 1
ATOM 816 N N . ILE A 1 100 ? -8.418 2.911 -24.132 1.00 85.75 100 ILE A N 1
ATOM 817 C CA . ILE A 1 100 ? -7.608 1.718 -23.903 1.00 85.75 100 ILE A CA 1
ATOM 818 C C . ILE A 1 100 ? -7.936 1.214 -22.495 1.00 85.75 100 ILE A C 1
ATOM 820 O O . ILE A 1 100 ? -8.036 2.007 -21.555 1.00 85.75 100 ILE A O 1
ATOM 824 N N . SER A 1 101 ? -8.174 -0.092 -22.360 1.00 83.81 101 SER A N 1
ATOM 825 C CA . SER A 1 101 ? -8.468 -0.699 -21.059 1.00 83.81 101 SER A CA 1
ATOM 826 C C . SER A 1 101 ? -7.248 -0.624 -20.140 1.00 83.81 101 SER A C 1
ATOM 828 O O . SER A 1 101 ? -6.113 -0.699 -20.604 1.00 83.81 101 SER A O 1
ATOM 830 N N . LEU A 1 102 ? -7.465 -0.518 -18.830 1.00 81.69 102 LEU A N 1
ATOM 831 C CA . LEU A 1 102 ? -6.381 -0.635 -17.849 1.00 81.69 102 LEU A CA 1
ATOM 832 C C . LEU A 1 102 ? -5.929 -2.087 -17.645 1.00 81.69 102 LEU A C 1
ATOM 834 O O . LEU A 1 102 ? -4.910 -2.315 -17.005 1.00 81.69 102 LEU A O 1
ATOM 838 N N . GLY A 1 103 ? -6.663 -3.059 -18.189 1.00 77.56 103 GLY A N 1
ATOM 839 C CA . GLY A 1 103 ? -6.423 -4.472 -17.931 1.00 77.56 103 GLY A CA 1
ATOM 840 C C . GLY A 1 103 ? -6.932 -4.917 -16.560 1.00 77.56 103 GLY A C 1
ATOM 841 O O . GLY A 1 103 ? -7.249 -4.117 -15.677 1.00 77.56 103 GLY A O 1
ATOM 842 N N . LYS A 1 104 ? -7.040 -6.232 -16.389 1.00 74.69 104 LYS A N 1
ATOM 843 C CA . LYS A 1 104 ? -7.422 -6.884 -15.129 1.00 74.69 104 LYS A CA 1
ATOM 844 C C . LYS A 1 104 ? -6.207 -7.185 -14.257 1.00 74.69 104 LYS A C 1
ATOM 846 O O . LYS A 1 104 ? -6.334 -7.242 -13.037 1.00 74.69 104 LYS A O 1
ATOM 851 N N . THR A 1 105 ? -5.039 -7.360 -14.872 1.00 73.94 105 THR A N 1
ATOM 852 C CA . THR A 1 105 ? -3.790 -7.705 -14.183 1.00 73.94 105 THR A CA 1
ATOM 853 C C . THR A 1 105 ? -2.796 -6.547 -14.210 1.00 73.94 105 THR A C 1
ATOM 855 O O . THR A 1 105 ? -2.848 -5.668 -15.074 1.00 73.94 105 THR A O 1
ATOM 858 N N . LYS A 1 106 ? -1.844 -6.554 -13.269 1.00 78.12 106 LYS A N 1
ATOM 859 C CA . LYS A 1 106 ? -0.725 -5.600 -13.250 1.00 78.12 106 LYS A CA 1
ATOM 860 C C . LYS A 1 106 ? 0.057 -5.632 -14.568 1.00 78.12 106 LYS A C 1
ATOM 862 O O . LYS A 1 106 ? 0.427 -4.586 -15.086 1.00 78.12 106 LYS A O 1
ATOM 867 N N . VAL A 1 107 ? 0.270 -6.815 -15.139 1.00 81.50 107 VAL A N 1
ATOM 868 C CA . VAL A 1 107 ? 1.013 -6.989 -16.397 1.00 81.50 107 VAL A CA 1
ATOM 869 C C . VAL A 1 107 ? 0.293 -6.367 -17.583 1.00 81.50 107 VAL A C 1
ATOM 871 O O . VAL A 1 107 ? 0.925 -5.653 -18.355 1.00 81.50 107 VAL A O 1
ATOM 874 N N . GLU A 1 108 ? -1.017 -6.581 -17.709 1.00 83.19 108 GLU A N 1
ATOM 875 C CA . GLU A 1 108 ? -1.813 -5.958 -18.773 1.00 83.19 108 GLU A CA 1
ATOM 876 C C . GLU A 1 108 ? -1.761 -4.430 -18.690 1.00 83.19 108 GLU A C 1
ATOM 878 O O . GLU A 1 108 ? -1.585 -3.763 -19.708 1.00 83.19 108 GLU A O 1
ATOM 883 N N . LEU A 1 109 ? -1.831 -3.876 -17.477 1.00 84.94 109 LEU A N 1
ATOM 884 C CA . LEU A 1 109 ? -1.698 -2.439 -17.272 1.00 84.94 109 LEU A CA 1
ATOM 885 C C . LEU A 1 109 ? -0.337 -1.925 -17.746 1.00 84.94 109 LEU A C 1
ATOM 887 O O . LEU A 1 109 ? -0.279 -0.977 -18.525 1.00 84.94 109 LEU A O 1
ATOM 891 N N . TYR A 1 110 ? 0.760 -2.545 -17.305 1.00 87.56 110 TYR A N 1
ATOM 892 C CA . TYR A 1 110 ? 2.101 -2.110 -17.705 1.00 87.56 110 TYR A CA 1
ATOM 893 C C . TYR A 1 110 ? 2.364 -2.307 -19.194 1.00 87.56 110 TYR A C 1
ATOM 895 O O . TYR A 1 110 ? 3.010 -1.450 -19.790 1.00 87.56 110 TYR A O 1
ATOM 903 N N . LYS A 1 111 ? 1.808 -3.354 -19.811 1.00 89.00 111 LYS A N 1
ATOM 904 C CA . LYS A 1 111 ? 1.818 -3.528 -21.264 1.00 89.00 111 LYS A CA 1
ATOM 905 C C . LYS A 1 111 ? 1.171 -2.331 -21.963 1.00 89.00 111 LYS A C 1
ATOM 907 O O . LYS A 1 111 ? 1.824 -1.686 -22.777 1.00 89.00 111 LYS A O 1
ATOM 912 N N . ASN A 1 112 ? -0.055 -1.982 -21.578 1.00 89.81 112 ASN A N 1
ATOM 913 C CA . ASN A 1 112 ? -0.796 -0.883 -22.199 1.00 89.81 112 ASN A CA 1
ATOM 914 C C . ASN A 1 112 ? -0.121 0.477 -21.951 1.00 89.81 112 ASN A C 1
ATOM 916 O O . ASN A 1 112 ? -0.095 1.328 -22.835 1.00 89.81 112 ASN A O 1
ATOM 920 N N . LEU A 1 113 ? 0.465 0.688 -20.766 1.00 89.38 113 LEU A N 1
ATOM 921 C CA . LEU A 1 113 ? 1.247 1.890 -20.460 1.00 89.38 113 LEU A CA 1
ATOM 922 C C . LEU A 1 113 ? 2.529 1.983 -21.305 1.00 89.38 113 LEU A C 1
ATOM 924 O O . LEU A 1 113 ? 2.899 3.079 -21.722 1.00 89.38 113 LEU A O 1
ATOM 928 N N . PHE A 1 114 ? 3.202 0.856 -21.554 1.00 90.50 114 PHE A N 1
ATOM 929 C CA . PHE A 1 114 ? 4.399 0.804 -22.395 1.00 90.50 114 PHE A CA 1
ATOM 930 C C . PHE A 1 114 ? 4.059 1.159 -23.847 1.00 90.50 114 PHE A C 1
ATOM 932 O O . PHE A 1 114 ? 4.682 2.050 -24.420 1.00 90.50 114 PHE A O 1
ATOM 939 N N . GLU A 1 115 ? 3.010 0.532 -24.390 1.00 90.19 115 GLU A N 1
ATOM 940 C CA . GLU A 1 115 ? 2.494 0.782 -25.743 1.00 90.19 115 GLU A CA 1
ATOM 941 C C . GLU A 1 115 ? 2.009 2.232 -25.914 1.00 90.19 115 GLU A C 1
ATOM 943 O O . GLU A 1 115 ? 2.211 2.839 -26.964 1.00 90.19 115 GLU A O 1
ATOM 948 N N . LEU A 1 116 ? 1.425 2.834 -24.869 1.00 89.75 116 LEU A N 1
ATOM 949 C CA . LEU A 1 116 ? 1.023 4.243 -24.876 1.00 89.75 116 LEU A CA 1
ATOM 950 C C . LEU A 1 116 ? 2.222 5.185 -25.058 1.00 89.75 116 LEU A C 1
ATOM 952 O O . LEU A 1 116 ? 2.146 6.136 -25.839 1.00 89.75 116 LEU A O 1
ATOM 956 N N . ILE A 1 117 ? 3.315 4.952 -24.327 1.00 87.69 117 ILE A N 1
ATOM 957 C CA . ILE A 1 117 ? 4.530 5.775 -24.433 1.00 87.69 117 ILE A CA 1
ATOM 958 C C . ILE A 1 117 ? 5.194 5.543 -25.792 1.00 87.69 117 ILE A C 1
ATOM 960 O O . ILE A 1 117 ? 5.617 6.493 -26.447 1.00 87.69 117 ILE A O 1
ATOM 964 N N . GLU A 1 118 ? 5.238 4.294 -26.249 1.00 84.81 118 GLU A N 1
ATOM 965 C CA . GLU A 1 118 ? 5.805 3.935 -27.546 1.00 84.81 118 GLU A CA 1
ATOM 966 C C . GLU A 1 118 ? 5.053 4.577 -28.724 1.00 84.81 118 GLU A C 1
ATOM 968 O O . GLU A 1 118 ? 5.677 5.120 -29.642 1.00 84.81 118 GLU A O 1
ATOM 973 N N . GLY A 1 119 ? 3.719 4.557 -28.674 1.00 80.44 119 GLY A N 1
ATOM 974 C CA . GLY A 1 119 ? 2.836 5.133 -29.688 1.00 80.44 119 GLY A CA 1
ATOM 975 C C . GLY A 1 119 ? 2.678 6.654 -29.607 1.00 80.44 119 GLY A C 1
ATOM 976 O O . GLY A 1 119 ? 2.007 7.242 -30.459 1.00 80.44 119 GLY A O 1
ATOM 977 N N . SER A 1 120 ? 3.269 7.311 -28.604 1.00 77.19 120 SER A N 1
ATOM 978 C CA . SER A 1 120 ? 3.180 8.764 -28.457 1.00 77.19 120 SER A CA 1
ATOM 979 C C . SER A 1 120 ? 4.026 9.478 -29.523 1.00 77.19 120 SER A C 1
ATOM 981 O O . SER A 1 120 ? 5.180 9.104 -29.749 1.00 77.19 120 SER A O 1
ATOM 983 N N . PRO A 1 121 ? 3.488 10.516 -30.193 1.00 66.06 121 PRO A N 1
ATOM 984 C CA . PRO A 1 121 ? 4.229 11.242 -31.217 1.00 66.06 121 PRO A CA 1
ATOM 985 C C . PRO A 1 121 ? 5.445 11.941 -30.598 1.00 66.06 121 PRO A C 1
ATOM 987 O O . PRO A 1 121 ? 5.311 12.713 -29.648 1.00 66.06 121 PRO A O 1
ATOM 990 N N . SER A 1 122 ? 6.634 11.693 -31.153 1.00 64.25 122 SER A N 1
ATOM 991 C CA . SER A 1 122 ? 7.831 12.455 -30.797 1.00 64.25 122 SER A CA 1
ATOM 992 C C . SER A 1 122 ? 7.880 13.746 -31.612 1.00 64.25 122 SER A C 1
ATOM 994 O O . SER A 1 122 ? 7.697 13.737 -32.828 1.00 64.25 122 SER A O 1
ATOM 996 N N . ASN A 1 123 ? 8.166 14.865 -30.945 1.00 59.62 123 ASN A N 1
ATOM 997 C CA . ASN A 1 123 ? 8.405 16.153 -31.602 1.00 59.62 123 ASN A CA 1
ATOM 998 C C . ASN A 1 123 ? 9.784 16.223 -32.289 1.00 59.62 123 ASN A C 1
ATOM 1000 O O . ASN A 1 123 ? 10.129 17.262 -32.851 1.00 59.62 123 ASN A O 1
ATOM 1004 N N . ARG A 1 124 ? 10.595 15.158 -32.218 1.00 59.62 124 ARG A N 1
ATOM 1005 C CA . ARG A 1 124 ? 11.922 15.079 -32.842 1.00 59.62 124 ARG A CA 1
ATOM 1006 C C . ARG A 1 124 ? 11.895 14.058 -33.984 1.00 59.62 124 ARG A C 1
ATOM 1008 O O . ARG A 1 124 ? 11.242 13.025 -33.875 1.00 59.62 124 ARG A O 1
ATOM 1015 N N . GLN A 1 125 ? 12.574 14.353 -35.095 1.00 56.19 125 GLN A N 1
ATOM 1016 C CA . GLN A 1 125 ? 12.748 13.389 -36.188 1.00 56.19 125 GLN A CA 1
ATOM 1017 C C . GLN A 1 125 ? 13.619 12.232 -35.694 1.00 56.19 125 GLN A C 1
ATOM 1019 O O . GLN A 1 125 ? 14.773 12.435 -35.324 1.00 56.19 125 GLN A O 1
ATOM 1024 N N . ILE A 1 126 ? 13.054 11.028 -35.663 1.00 60.66 126 ILE A N 1
ATOM 1025 C CA . ILE A 1 126 ? 13.764 9.814 -35.265 1.00 60.66 126 ILE A CA 1
ATOM 1026 C C . ILE A 1 126 ? 14.186 9.094 -36.549 1.00 60.66 126 ILE A C 1
ATOM 1028 O O . ILE A 1 126 ? 13.444 8.271 -37.077 1.00 60.66 126 ILE A O 1
ATOM 1032 N N . ASP A 1 127 ? 15.372 9.431 -37.058 1.00 53.59 127 ASP A N 1
ATOM 1033 C CA . ASP A 1 127 ? 16.005 8.801 -38.231 1.00 53.59 127 ASP A CA 1
ATOM 1034 C C . ASP A 1 127 ? 16.650 7.453 -37.859 1.00 53.59 127 ASP A C 1
ATOM 1036 O O . ASP A 1 127 ? 17.857 7.245 -37.994 1.00 53.59 127 ASP A O 1
ATOM 1040 N N . ALA A 1 128 ? 15.860 6.520 -37.333 1.00 57.94 128 ALA A N 1
ATOM 1041 C CA . ALA A 1 128 ? 16.345 5.182 -37.016 1.00 57.94 128 ALA A CA 1
ATOM 1042 C C . ALA A 1 128 ? 15.600 4.138 -37.854 1.00 57.94 128 ALA A C 1
ATOM 1044 O O . ALA A 1 128 ? 14.507 3.713 -37.488 1.00 57.94 128 ALA A O 1
ATOM 1045 N N . ASP A 1 129 ? 16.228 3.678 -38.941 1.00 73.50 129 ASP A N 1
ATOM 1046 C CA . ASP A 1 129 ? 15.841 2.469 -39.692 1.00 73.50 129 ASP A CA 1
ATOM 1047 C C . ASP A 1 129 ? 16.201 1.200 -38.889 1.00 73.50 129 ASP A C 1
ATOM 1049 O O . ASP A 1 129 ? 16.959 0.329 -39.318 1.00 73.50 129 ASP A O 1
ATOM 1053 N N . ILE A 1 130 ? 15.757 1.150 -37.629 1.00 82.12 130 ILE A N 1
ATOM 1054 C CA . ILE A 1 130 ? 15.997 0.032 -36.717 1.00 82.12 130 ILE A CA 1
ATOM 1055 C C . ILE A 1 130 ? 14.697 -0.768 -36.614 1.00 82.12 130 ILE A C 1
ATOM 1057 O O . ILE A 1 130 ? 13.679 -0.190 -36.230 1.00 82.12 130 ILE A O 1
ATOM 1061 N N . PRO A 1 131 ? 14.711 -2.086 -36.889 1.00 87.44 131 PRO A N 1
ATOM 1062 C CA . PRO A 1 131 ? 13.517 -2.915 -36.778 1.00 87.44 131 PRO A CA 1
ATOM 1063 C C . PRO A 1 131 ? 12.905 -2.873 -35.364 1.00 87.44 131 PRO A C 1
ATOM 1065 O O . PRO A 1 131 ? 13.659 -2.984 -34.392 1.00 87.44 131 PRO A O 1
ATOM 1068 N N . PRO A 1 132 ? 11.564 -2.815 -35.221 1.00 87.12 132 PRO A N 1
ATOM 1069 C CA . PRO A 1 132 ? 10.894 -2.774 -33.915 1.00 87.12 132 PRO A CA 1
ATOM 1070 C C . PRO A 1 132 ? 11.322 -3.898 -32.962 1.00 87.12 132 PRO A C 1
ATOM 1072 O O . PRO A 1 132 ? 11.616 -3.646 -31.800 1.00 87.12 132 PRO A O 1
ATOM 1075 N N . ALA A 1 133 ? 11.506 -5.122 -33.471 1.00 88.81 133 ALA A N 1
ATOM 1076 C CA . ALA A 1 133 ? 11.968 -6.257 -32.667 1.00 88.81 133 ALA A CA 1
ATOM 1077 C C . ALA A 1 133 ? 13.338 -6.016 -31.999 1.00 88.81 133 ALA A C 1
ATOM 1079 O O . ALA A 1 133 ? 13.579 -6.462 -30.880 1.00 88.81 133 ALA A O 1
ATOM 1080 N N . VAL A 1 134 ? 14.237 -5.280 -32.663 1.00 90.50 134 VAL A N 1
ATOM 1081 C CA . VAL A 1 134 ? 15.553 -4.926 -32.109 1.00 90.50 134 VAL A CA 1
ATOM 1082 C C . VAL A 1 134 ? 15.419 -3.817 -31.062 1.00 90.50 134 VAL A C 1
ATOM 1084 O O . VAL A 1 134 ? 16.136 -3.830 -30.062 1.00 90.50 134 VAL A O 1
ATOM 1087 N N . GLN A 1 135 ? 14.482 -2.884 -31.253 1.00 90.69 135 GLN A N 1
ATOM 1088 C CA . GLN A 1 135 ? 14.172 -1.837 -30.273 1.00 90.69 135 GLN A CA 1
ATOM 1089 C C . GLN A 1 135 ? 13.575 -2.435 -28.991 1.00 90.69 135 GLN A C 1
ATOM 1091 O O . GLN A 1 135 ? 14.001 -2.063 -27.894 1.00 90.69 135 GLN A O 1
ATOM 1096 N N . ASP A 1 136 ? 12.653 -3.390 -29.134 1.00 90.69 136 ASP A N 1
ATOM 1097 C CA . ASP A 1 136 ? 12.022 -4.134 -28.040 1.00 90.69 136 ASP A CA 1
ATOM 1098 C C . ASP A 1 136 ? 13.015 -5.003 -27.269 1.00 90.69 136 ASP A C 1
ATOM 1100 O O . ASP A 1 136 ? 13.028 -5.002 -26.030 1.00 90.69 136 ASP A O 1
ATOM 1104 N N . TYR A 1 137 ? 13.883 -5.717 -27.992 1.00 92.56 137 TYR A N 1
ATOM 1105 C CA . TYR A 1 137 ? 14.951 -6.497 -27.376 1.00 92.56 137 TYR A CA 1
ATOM 1106 C C . TYR A 1 137 ? 15.903 -5.588 -26.594 1.00 92.56 137 TYR A C 1
ATOM 1108 O O . TYR A 1 137 ? 16.184 -5.842 -25.421 1.00 92.56 137 TYR A O 1
ATOM 1116 N N . PHE A 1 138 ? 16.345 -4.484 -27.211 1.00 95.00 138 PHE A N 1
ATOM 1117 C CA . PHE A 1 138 ? 17.241 -3.518 -26.582 1.00 95.00 138 PHE A CA 1
ATOM 1118 C C . PHE A 1 138 ? 16.673 -2.991 -25.263 1.00 95.00 138 PHE A C 1
ATOM 1120 O O . PHE A 1 138 ? 17.370 -3.028 -24.252 1.00 95.00 138 PHE A O 1
ATOM 1127 N N . ILE A 1 139 ? 15.425 -2.511 -25.243 1.00 95.38 139 ILE A N 1
ATOM 1128 C CA . ILE A 1 139 ? 14.861 -1.891 -24.035 1.00 95.38 139 ILE A CA 1
ATOM 1129 C C . ILE A 1 139 ? 14.615 -2.915 -22.926 1.00 95.38 139 ILE A C 1
ATOM 1131 O O . ILE A 1 139 ? 14.813 -2.610 -21.749 1.00 95.38 139 ILE A O 1
ATOM 1135 N N . SER A 1 140 ? 14.237 -4.142 -23.293 1.00 95.56 140 SER A N 1
ATOM 1136 C CA . SER A 1 140 ? 14.017 -5.232 -22.340 1.00 95.56 140 SER A CA 1
ATOM 1137 C C . SER A 1 140 ? 15.336 -5.673 -21.700 1.00 95.56 140 SER A C 1
ATOM 1139 O O . SER A 1 140 ? 15.442 -5.739 -20.472 1.00 95.56 140 SER A O 1
ATOM 1141 N N . TYR A 1 141 ? 16.383 -5.866 -22.510 1.00 95.19 141 TYR A N 1
ATOM 1142 C CA . TYR A 1 141 ? 17.709 -6.215 -22.003 1.00 95.19 141 TYR A CA 1
ATOM 1143 C C . TYR A 1 141 ? 18.384 -5.058 -21.255 1.00 95.19 141 TYR A C 1
ATOM 1145 O O . TYR A 1 141 ? 19.042 -5.284 -20.242 1.00 95.19 141 TYR A O 1
ATOM 1153 N N . LEU A 1 142 ? 18.181 -3.806 -21.682 1.00 95.44 142 LEU A N 1
ATOM 1154 C CA . LEU A 1 142 ? 18.636 -2.626 -20.941 1.00 95.44 142 LEU A CA 1
ATOM 1155 C C . LEU A 1 142 ? 18.014 -2.593 -19.541 1.00 95.44 142 LEU A C 1
ATOM 1157 O O . LEU A 1 142 ? 18.732 -2.387 -18.562 1.00 95.44 142 LEU A O 1
ATOM 1161 N N . GLY A 1 143 ? 16.703 -2.838 -19.437 1.00 94.44 143 GLY A N 1
ATOM 1162 C CA . GLY A 1 143 ? 16.019 -2.982 -18.153 1.00 94.44 143 GLY A CA 1
ATOM 1163 C C . GLY A 1 143 ? 16.696 -4.031 -17.273 1.00 94.44 143 GLY A C 1
ATOM 1164 O O . GLY A 1 143 ? 17.017 -3.755 -16.116 1.00 94.44 143 GLY A O 1
ATOM 1165 N N . TRP A 1 144 ? 17.005 -5.200 -17.842 1.00 93.69 144 TRP A N 1
ATOM 1166 C CA . TRP A 1 144 ? 17.699 -6.267 -17.122 1.00 93.69 144 TRP A CA 1
ATOM 1167 C C . TRP A 1 144 ? 19.106 -5.877 -16.650 1.00 93.69 144 TRP A C 1
ATOM 1169 O O . TRP A 1 144 ? 19.460 -6.084 -15.487 1.00 93.69 144 TRP A O 1
ATOM 1179 N N . GLN A 1 145 ? 19.895 -5.236 -17.513 1.00 92.75 145 GLN A N 1
ATOM 1180 C CA . GLN A 1 145 ? 21.241 -4.771 -17.174 1.00 92.75 145 GLN A CA 1
ATOM 1181 C C . GLN A 1 145 ? 21.235 -3.746 -16.036 1.00 92.75 145 GLN A C 1
ATOM 1183 O O . GLN A 1 145 ? 22.091 -3.806 -15.153 1.00 92.75 145 GLN A O 1
ATOM 1188 N N . LEU A 1 146 ? 20.254 -2.841 -16.007 1.00 90.56 146 LEU A N 1
ATOM 1189 C CA . LEU A 1 146 ? 20.110 -1.859 -14.930 1.00 90.56 146 LEU A CA 1
ATOM 1190 C C . LEU A 1 146 ? 19.655 -2.496 -13.606 1.00 90.56 146 LEU A C 1
ATOM 1192 O O . LEU A 1 146 ? 20.050 -2.025 -12.539 1.00 90.56 146 LEU A O 1
ATOM 1196 N N . ILE A 1 147 ? 18.893 -3.595 -13.649 1.00 88.88 147 ILE A N 1
ATOM 1197 C CA . ILE A 1 147 ? 18.557 -4.391 -12.456 1.00 88.88 147 ILE A CA 1
ATOM 1198 C C . ILE A 1 147 ? 19.804 -5.086 -11.893 1.00 88.88 147 ILE A C 1
ATOM 1200 O O . ILE A 1 147 ? 20.046 -5.024 -10.683 1.00 88.88 147 ILE A O 1
ATOM 1204 N N . LYS A 1 148 ? 20.622 -5.718 -12.748 1.00 86.56 148 LYS A N 1
ATOM 1205 C CA . LYS A 1 148 ? 21.866 -6.387 -12.321 1.00 86.56 148 LYS A CA 1
ATOM 1206 C C . LYS A 1 148 ? 22.889 -5.378 -11.803 1.00 86.56 148 LYS A C 1
ATOM 1208 O O . LYS A 1 148 ? 23.470 -5.570 -10.733 1.00 86.56 148 LYS A O 1
ATOM 1213 N N . HIS A 1 149 ? 23.046 -4.260 -12.505 1.00 86.69 149 HIS A N 1
ATOM 1214 C CA . HIS A 1 149 ? 24.110 -3.288 -12.273 1.00 86.69 149 HIS A CA 1
ATOM 1215 C C . HIS A 1 149 ? 23.567 -1.861 -12.051 1.00 86.69 149 HIS A C 1
ATOM 1217 O O . HIS A 1 149 ? 23.851 -0.962 -12.845 1.00 86.69 149 HIS A O 1
ATOM 1223 N N . PRO A 1 150 ? 22.848 -1.595 -10.941 1.00 80.44 150 PRO A N 1
ATOM 1224 C CA . PRO A 1 150 ? 22.122 -0.334 -10.730 1.00 80.44 150 PRO A CA 1
ATOM 1225 C C . PRO A 1 150 ? 23.014 0.908 -10.600 1.00 80.44 150 PRO A C 1
ATOM 1227 O O . PRO A 1 150 ? 22.527 2.034 -10.659 1.00 80.44 150 PRO A O 1
ATOM 1230 N N . THR A 1 151 ? 24.317 0.721 -10.386 1.00 79.50 151 THR A N 1
ATOM 1231 C CA . THR A 1 151 ? 25.305 1.796 -10.221 1.00 79.50 151 THR A CA 1
ATOM 1232 C C . THR A 1 151 ? 26.381 1.794 -11.307 1.00 79.50 151 THR A C 1
ATOM 1234 O O . THR A 1 151 ? 27.322 2.588 -11.229 1.00 79.50 151 THR A O 1
ATOM 1237 N N . ALA A 1 152 ? 26.277 0.911 -12.309 1.00 84.62 152 ALA A N 1
ATOM 1238 C CA . ALA A 1 152 ? 27.237 0.879 -13.403 1.00 84.62 152 ALA A CA 1
ATOM 1239 C C . ALA A 1 152 ? 27.135 2.143 -14.260 1.00 84.62 152 ALA A C 1
ATOM 1241 O O . ALA A 1 152 ? 26.070 2.740 -14.429 1.00 84.62 152 ALA A O 1
ATOM 1242 N N . SER A 1 153 ? 28.277 2.559 -14.805 1.00 86.50 153 SER A N 1
ATOM 1243 C CA . SER A 1 153 ? 28.317 3.712 -15.693 1.00 86.50 153 SER A CA 1
ATOM 1244 C C . SER A 1 153 ? 27.614 3.399 -17.011 1.00 86.50 153 SER A C 1
ATOM 1246 O O . SER A 1 153 ? 27.577 2.256 -17.471 1.00 86.50 153 SER A O 1
ATOM 1248 N N . LEU A 1 154 ? 27.130 4.450 -17.666 1.00 87.25 154 LEU A N 1
ATOM 1249 C CA . LEU A 1 154 ? 26.531 4.378 -18.993 1.00 87.25 154 LEU A CA 1
ATOM 1250 C C . LEU A 1 154 ? 27.408 3.617 -20.001 1.00 87.25 154 LEU A C 1
ATOM 1252 O O . LEU A 1 154 ? 26.901 2.837 -20.801 1.00 87.25 154 LEU A O 1
ATOM 1256 N N . ALA A 1 155 ? 28.726 3.831 -19.953 1.00 87.44 155 ALA A N 1
ATOM 1257 C CA . ALA A 1 155 ? 29.667 3.177 -20.857 1.00 87.44 155 ALA A CA 1
ATOM 1258 C C . ALA A 1 155 ? 29.679 1.652 -20.671 1.00 87.44 155 ALA A C 1
ATOM 1260 O O . ALA A 1 155 ? 29.658 0.929 -21.663 1.00 87.44 155 ALA A O 1
ATOM 1261 N N . VAL A 1 156 ? 29.661 1.185 -19.418 1.00 90.19 156 VAL A N 1
ATOM 1262 C CA . VAL A 1 156 ? 29.629 -0.246 -19.079 1.00 90.19 156 VAL A CA 1
ATOM 1263 C C . VAL A 1 156 ? 28.297 -0.864 -19.493 1.00 90.19 156 VAL A C 1
ATOM 1265 O O . VAL A 1 156 ? 28.290 -1.882 -20.175 1.00 90.19 156 VAL A O 1
ATOM 1268 N N . ILE A 1 157 ? 27.174 -0.222 -19.156 1.00 91.62 157 ILE A N 1
ATOM 1269 C CA . ILE A 1 157 ? 25.840 -0.723 -19.519 1.00 91.62 157 ILE A CA 1
ATOM 1270 C C . ILE A 1 157 ? 25.698 -0.855 -21.038 1.00 91.62 157 ILE A C 1
ATOM 1272 O O . ILE A 1 157 ? 25.297 -1.906 -21.528 1.00 91.62 157 ILE A O 1
ATOM 1276 N N . LEU A 1 158 ? 26.075 0.175 -21.801 1.00 90.88 158 LEU A N 1
ATOM 1277 C CA . LEU A 1 158 ? 25.966 0.121 -23.258 1.00 90.88 158 LEU A CA 1
ATOM 1278 C C . LEU A 1 158 ? 26.941 -0.881 -23.897 1.00 90.88 158 LEU A C 1
ATOM 1280 O O . LEU A 1 158 ? 26.646 -1.386 -24.975 1.00 90.88 158 LEU A O 1
ATOM 1284 N N . GLU A 1 159 ? 28.089 -1.168 -23.274 1.00 92.00 159 GLU A N 1
ATOM 1285 C CA . GLU A 1 159 ? 28.999 -2.227 -23.740 1.00 92.00 159 GLU A CA 1
ATOM 1286 C C . GLU A 1 159 ? 28.430 -3.628 -23.477 1.00 92.00 159 GLU A C 1
ATOM 1288 O O . GLU A 1 159 ? 28.530 -4.504 -24.335 1.00 92.00 159 GLU A O 1
ATOM 1293 N N . ASN A 1 160 ? 27.774 -3.840 -22.334 1.00 91.81 160 ASN A N 1
ATOM 1294 C CA . ASN A 1 160 ? 27.087 -5.101 -22.052 1.00 91.81 160 ASN A CA 1
ATOM 1295 C C . ASN A 1 160 ? 25.938 -5.326 -23.046 1.00 91.81 160 ASN A C 1
ATOM 1297 O O . ASN A 1 160 ? 25.843 -6.387 -23.661 1.00 91.81 160 ASN A O 1
ATOM 1301 N N . VAL A 1 161 ? 25.100 -4.304 -23.260 1.00 93.12 161 VAL A N 1
ATOM 1302 C CA . VAL A 1 161 ? 23.978 -4.376 -24.209 1.00 93.12 161 VAL A CA 1
ATOM 1303 C C . VAL A 1 161 ? 24.472 -4.568 -25.646 1.00 93.12 161 VAL A C 1
ATOM 1305 O O . VAL A 1 161 ? 23.926 -5.398 -26.368 1.00 93.12 161 VAL A O 1
ATOM 1308 N N . SER A 1 162 ? 25.534 -3.868 -26.068 1.00 92.56 162 SER A N 1
ATOM 1309 C CA . SER A 1 162 ? 26.105 -4.052 -27.411 1.00 92.56 162 SER A CA 1
ATOM 1310 C C . SER A 1 162 ? 26.710 -5.438 -27.609 1.00 92.56 162 SER A C 1
ATOM 1312 O O . SER A 1 162 ? 26.579 -5.999 -28.695 1.00 92.56 162 SER A O 1
ATOM 1314 N N . THR A 1 163 ? 27.331 -6.011 -26.575 1.00 93.69 163 THR A N 1
ATOM 1315 C CA . THR A 1 163 ? 27.890 -7.368 -26.619 1.00 93.69 163 THR A CA 1
ATOM 1316 C C . THR A 1 163 ? 26.793 -8.414 -26.786 1.00 93.69 163 THR A C 1
ATOM 1318 O O . THR A 1 163 ? 26.962 -9.329 -27.589 1.00 93.69 163 THR A O 1
ATOM 1321 N N . GLN A 1 164 ? 25.654 -8.240 -26.115 1.00 91.62 164 GLN A N 1
ATOM 1322 C CA . GLN A 1 164 ? 24.513 -9.139 -26.275 1.00 91.62 164 GLN A CA 1
ATOM 1323 C C . GLN A 1 164 ? 23.862 -9.002 -27.658 1.00 91.62 164 GLN A C 1
ATOM 1325 O O . GLN A 1 164 ? 23.641 -9.992 -28.344 1.00 91.62 164 GLN A O 1
ATOM 1330 N N . ILE A 1 165 ? 23.617 -7.779 -28.139 1.00 89.88 165 ILE A N 1
ATOM 1331 C CA . ILE A 1 165 ? 23.060 -7.579 -29.490 1.00 89.88 165 ILE A CA 1
ATOM 1332 C C . ILE A 1 165 ? 23.998 -8.140 -30.566 1.00 89.88 165 ILE A C 1
ATOM 1334 O O . ILE A 1 165 ? 23.543 -8.694 -31.566 1.00 89.88 165 ILE A O 1
ATOM 1338 N N . LYS A 1 166 ? 25.314 -8.027 -30.357 1.00 93.06 166 LYS A N 1
ATOM 1339 C CA . LYS A 1 166 ? 26.325 -8.629 -31.228 1.00 93.06 166 LYS A CA 1
ATOM 1340 C C . LYS A 1 166 ? 26.150 -10.149 -31.324 1.00 93.06 166 LYS A C 1
ATOM 1342 O O . LYS A 1 166 ? 26.234 -10.660 -32.435 1.00 93.06 166 LYS A O 1
ATOM 1347 N N . SER A 1 167 ? 25.939 -10.853 -30.206 1.00 90.31 167 SER A N 1
ATOM 1348 C CA . SER A 1 167 ? 25.773 -12.314 -30.218 1.00 90.31 167 SER A CA 1
ATOM 1349 C C . SER A 1 167 ? 24.444 -12.755 -30.823 1.00 90.31 167 SER A C 1
ATOM 1351 O O . SER A 1 167 ? 24.425 -13.733 -31.557 1.00 90.31 167 SER A O 1
ATOM 1353 N N . GLU A 1 168 ? 23.358 -12.029 -30.559 1.00 87.50 168 GLU A N 1
ATOM 1354 C CA . GLU A 1 168 ? 22.015 -12.384 -31.045 1.00 87.50 168 GLU A CA 1
ATOM 1355 C C . GLU A 1 168 ? 21.840 -12.153 -32.551 1.00 87.50 168 GLU A C 1
ATOM 1357 O O . GLU A 1 168 ? 21.191 -12.937 -33.236 1.00 87.50 168 GLU A O 1
ATOM 1362 N N . LEU A 1 169 ? 22.409 -11.062 -33.080 1.00 88.31 169 LEU A N 1
ATOM 1363 C CA . LEU A 1 169 ? 22.251 -10.669 -34.487 1.00 88.31 169 LEU A CA 1
ATOM 1364 C C . LEU A 1 169 ? 23.459 -11.028 -35.366 1.00 88.31 169 LEU A C 1
ATOM 1366 O O . LEU A 1 169 ? 23.477 -10.663 -36.541 1.00 88.31 169 LEU A O 1
ATOM 1370 N N . ASP A 1 170 ? 24.480 -11.672 -34.794 1.00 90.38 170 ASP A N 1
ATOM 1371 C CA . ASP A 1 170 ? 25.767 -11.982 -35.436 1.00 90.38 170 ASP A CA 1
ATOM 1372 C C . ASP A 1 170 ? 26.393 -10.772 -36.165 1.00 90.38 170 ASP A C 1
ATOM 1374 O O . ASP A 1 170 ? 26.874 -10.829 -37.300 1.00 90.38 170 ASP A O 1
ATOM 1378 N N . TYR A 1 171 ? 26.346 -9.604 -35.519 1.00 89.69 171 TYR A N 1
ATOM 1379 C CA . TYR A 1 171 ? 26.864 -8.363 -36.095 1.00 89.69 171 TYR A CA 1
ATOM 1380 C C . TYR A 1 171 ? 28.307 -8.062 -35.678 1.00 89.69 171 TYR A C 1
ATOM 1382 O O . TYR A 1 171 ? 28.741 -8.401 -34.579 1.00 89.69 171 TYR A O 1
ATOM 1390 N N . PRO A 1 172 ? 29.076 -7.321 -36.501 1.00 91.50 172 PRO A N 1
ATOM 1391 C CA . PRO A 1 172 ? 30.345 -6.755 -36.059 1.00 91.50 172 PRO A CA 1
ATOM 1392 C C . PRO A 1 172 ? 30.155 -5.804 -34.869 1.00 91.50 172 PRO A C 1
ATOM 1394 O O . PRO A 1 172 ? 29.178 -5.055 -34.814 1.00 91.50 172 PRO A O 1
ATOM 1397 N N . LYS A 1 173 ? 31.138 -5.751 -33.958 1.00 90.38 173 LYS A N 1
ATOM 1398 C CA . LYS A 1 173 ? 31.081 -4.947 -32.717 1.00 90.38 173 LYS A CA 1
ATOM 1399 C C . LYS A 1 173 ? 30.663 -3.488 -32.951 1.00 90.38 173 LYS A C 1
ATOM 1401 O O . LYS A 1 173 ? 29.802 -2.977 -32.243 1.00 90.38 173 LYS A O 1
ATOM 1406 N N . LEU A 1 174 ? 31.252 -2.823 -33.949 1.00 90.06 174 LEU A N 1
ATOM 1407 C CA . LEU A 1 174 ? 30.942 -1.421 -34.264 1.00 90.06 174 LEU A CA 1
ATOM 1408 C C . LEU A 1 174 ? 29.499 -1.241 -34.757 1.00 90.06 174 LEU A C 1
ATOM 1410 O O . LEU A 1 174 ? 28.845 -0.271 -34.385 1.00 90.06 174 LEU A O 1
ATOM 1414 N N . LYS A 1 175 ? 28.984 -2.198 -35.540 1.00 89.69 175 LYS A N 1
ATOM 1415 C CA . LYS A 1 175 ? 27.597 -2.181 -36.019 1.00 89.69 175 LYS A CA 1
ATOM 1416 C C . LYS A 1 175 ? 26.619 -2.403 -34.865 1.00 89.69 175 LYS A C 1
ATOM 1418 O O . LYS A 1 175 ? 25.675 -1.635 -34.727 1.00 89.69 175 LYS A O 1
ATOM 1423 N N . ALA A 1 176 ? 26.880 -3.390 -34.004 1.00 91.56 176 ALA A N 1
ATOM 1424 C CA . ALA A 1 176 ? 26.073 -3.634 -32.807 1.00 91.56 176 ALA A CA 1
ATOM 1425 C C . ALA A 1 176 ? 26.035 -2.398 -31.894 1.00 91.56 176 ALA A C 1
ATOM 1427 O O . ALA A 1 176 ? 24.971 -2.008 -31.422 1.00 91.56 176 ALA A O 1
ATOM 1428 N N . ARG A 1 177 ? 27.178 -1.719 -31.717 1.00 91.69 177 ARG A N 1
ATOM 1429 C CA . ARG A 1 177 ? 27.236 -0.483 -30.934 1.00 91.69 177 ARG A CA 1
ATOM 1430 C C . ARG A 1 177 ? 26.413 0.650 -31.550 1.00 91.69 177 ARG A C 1
ATOM 1432 O O . ARG A 1 177 ? 25.639 1.273 -30.835 1.00 91.69 177 ARG A O 1
ATOM 1439 N N . SER A 1 178 ? 26.538 0.869 -32.859 1.00 90.25 178 SER A N 1
ATOM 1440 C CA . SER A 1 178 ? 25.752 1.882 -33.573 1.00 90.25 178 SER A CA 1
ATOM 1441 C C . SER A 1 178 ? 24.245 1.638 -33.455 1.00 90.25 178 SER A C 1
ATOM 1443 O O . SER A 1 178 ? 23.484 2.592 -33.328 1.00 90.25 178 SER A O 1
ATOM 1445 N N . ILE A 1 179 ? 23.813 0.372 -33.481 1.00 90.75 179 ILE A N 1
ATOM 1446 C CA . ILE A 1 179 ? 22.408 -0.003 -33.280 1.00 90.75 179 ILE A CA 1
ATOM 1447 C C . ILE A 1 179 ? 21.970 0.309 -31.848 1.00 90.75 179 ILE A C 1
ATOM 1449 O O . ILE A 1 179 ? 20.927 0.928 -31.668 1.00 90.75 179 ILE A O 1
ATOM 1453 N N . CYS A 1 180 ? 22.770 -0.049 -30.836 1.00 92.19 180 CYS A N 1
ATOM 1454 C CA . CYS A 1 180 ? 22.473 0.295 -29.442 1.00 92.19 180 CYS A CA 1
ATOM 1455 C C . CYS A 1 180 ? 22.317 1.801 -29.234 1.00 92.19 180 CYS A C 1
ATOM 1457 O O . CYS A 1 180 ? 21.382 2.219 -28.560 1.00 92.19 180 CYS A O 1
ATOM 1459 N N . ASP A 1 181 ? 23.217 2.607 -29.802 1.00 90.44 181 ASP A N 1
ATOM 1460 C CA . ASP A 1 181 ? 23.154 4.065 -29.673 1.00 90.44 181 ASP A CA 1
ATOM 1461 C C . ASP A 1 181 ? 21.881 4.614 -30.357 1.00 90.44 181 ASP A C 1
ATOM 1463 O O . ASP A 1 181 ? 21.199 5.475 -29.802 1.00 90.44 181 ASP A O 1
ATOM 1467 N N . GLY A 1 182 ? 21.491 4.055 -31.509 1.00 90.56 182 GLY A N 1
ATOM 1468 C CA . GLY A 1 182 ? 20.232 4.392 -32.178 1.00 90.56 182 GLY A CA 1
ATOM 1469 C C . GLY A 1 182 ? 18.981 3.985 -31.385 1.00 90.56 182 GLY A C 1
ATOM 1470 O O . GLY A 1 182 ? 18.058 4.788 -31.254 1.00 90.56 182 GLY A O 1
ATOM 1471 N N . CYS A 1 183 ? 18.957 2.786 -30.792 1.00 92.06 183 CYS A N 1
ATOM 1472 C CA . CYS A 1 183 ? 17.869 2.351 -29.909 1.00 92.06 183 CYS A CA 1
ATOM 1473 C C . CYS A 1 183 ? 17.785 3.207 -28.639 1.00 92.06 183 CYS A C 1
ATOM 1475 O O . CYS A 1 183 ? 16.690 3.550 -28.196 1.00 92.06 183 CYS A O 1
ATOM 1477 N N . ALA A 1 184 ? 18.926 3.563 -28.045 1.00 91.38 184 ALA A N 1
ATOM 1478 C CA . ALA A 1 184 ? 18.966 4.408 -26.860 1.00 91.38 184 ALA A CA 1
ATOM 1479 C C . ALA A 1 184 ? 18.369 5.790 -27.156 1.00 91.38 184 ALA A C 1
ATOM 1481 O O . ALA A 1 184 ? 17.482 6.235 -26.431 1.00 91.38 184 ALA A O 1
ATOM 1482 N N . ASN A 1 185 ? 18.767 6.406 -28.274 1.00 89.31 185 ASN A N 1
ATOM 1483 C CA . ASN A 1 185 ? 18.183 7.665 -28.734 1.00 89.31 185 ASN A CA 1
ATOM 1484 C C . ASN A 1 185 ? 16.674 7.521 -28.995 1.00 89.31 185 ASN A C 1
ATOM 1486 O O . ASN A 1 185 ? 15.898 8.356 -28.549 1.00 89.31 185 ASN A O 1
ATOM 1490 N N . TYR A 1 186 ? 16.236 6.441 -29.654 1.00 89.50 186 TYR A N 1
ATOM 1491 C CA . TYR A 1 186 ? 14.814 6.178 -29.915 1.00 89.50 186 TYR A CA 1
ATOM 1492 C C . TYR A 1 186 ? 13.965 6.180 -28.631 1.00 89.50 186 TYR A C 1
ATOM 1494 O O . TYR A 1 186 ? 12.902 6.807 -28.590 1.00 89.50 186 TYR A O 1
ATOM 1502 N N . TRP A 1 187 ? 14.428 5.490 -27.582 1.00 90.69 187 TRP A N 1
ATOM 1503 C CA . TRP A 1 187 ? 13.701 5.370 -26.314 1.00 90.69 187 TRP A CA 1
ATOM 1504 C C . TRP A 1 187 ? 13.847 6.601 -25.411 1.00 90.69 187 TRP A C 1
ATOM 1506 O O . TRP A 1 187 ? 12.927 6.900 -24.646 1.00 90.69 187 TRP A O 1
ATOM 1516 N N . GLU A 1 188 ? 14.962 7.327 -25.507 1.00 89.44 188 GLU A N 1
ATOM 1517 C CA . GLU A 1 188 ? 15.161 8.611 -24.823 1.00 89.44 188 GLU A CA 1
ATOM 1518 C C . GLU A 1 188 ? 14.241 9.692 -25.411 1.00 89.44 188 GLU A C 1
ATOM 1520 O O . GLU A 1 188 ? 13.566 10.403 -24.670 1.00 89.44 188 GLU A O 1
ATOM 1525 N N . GLU A 1 189 ? 14.096 9.747 -26.739 1.00 86.88 189 GLU A N 1
ATOM 1526 C CA . GLU A 1 189 ? 13.227 10.715 -27.428 1.00 86.88 189 GLU A CA 1
ATOM 1527 C C . GLU A 1 189 ? 11.727 10.494 -27.206 1.00 86.88 189 GLU A C 1
ATOM 1529 O O . GLU A 1 189 ? 10.928 11.424 -27.337 1.00 86.88 189 GLU A O 1
ATOM 1534 N N . ARG A 1 190 ? 11.329 9.268 -26.858 1.00 85.69 190 ARG A N 1
ATOM 1535 C CA . ARG A 1 190 ? 9.962 8.945 -26.419 1.00 85.69 190 ARG A CA 1
ATOM 1536 C C . ARG A 1 190 ? 9.749 9.143 -24.922 1.00 85.69 190 ARG A C 1
ATOM 1538 O O . ARG A 1 190 ? 8.627 9.009 -24.444 1.00 85.69 190 ARG A O 1
ATOM 1545 N N . GLY A 1 191 ? 10.810 9.447 -24.178 1.00 87.31 191 GLY A N 1
ATOM 1546 C CA . GLY A 1 191 ? 10.750 9.616 -22.734 1.00 87.31 191 GLY A CA 1
ATOM 1547 C C . GLY A 1 191 ? 10.495 8.311 -21.982 1.00 87.31 191 GLY A C 1
ATOM 1548 O O . GLY A 1 191 ? 9.877 8.346 -20.929 1.00 87.31 191 GLY A O 1
ATOM 1549 N N . MET A 1 192 ? 10.937 7.157 -22.494 1.00 90.38 192 MET A N 1
ATOM 1550 C CA . MET A 1 192 ? 10.927 5.906 -21.718 1.00 90.38 192 MET A CA 1
ATOM 1551 C C . MET A 1 192 ? 12.149 5.828 -20.791 1.00 90.38 192 MET A C 1
ATOM 1553 O O . MET A 1 192 ? 12.050 5.398 -19.637 1.00 90.38 192 MET A O 1
ATOM 1557 N N . ILE A 1 193 ? 13.300 6.283 -21.293 1.00 92.25 193 ILE A N 1
ATOM 1558 C CA . ILE A 1 193 ? 14.564 6.357 -20.558 1.00 92.25 193 ILE A CA 1
ATOM 1559 C C . ILE A 1 193 ? 15.096 7.789 -20.537 1.00 92.25 193 ILE A C 1
ATOM 1561 O O . ILE A 1 193 ? 14.767 8.598 -21.397 1.00 92.25 193 ILE A O 1
ATOM 1565 N N . GLU A 1 194 ? 15.937 8.096 -19.558 1.00 88.50 194 GLU A N 1
ATOM 1566 C CA . GLU A 1 194 ? 16.622 9.379 -19.433 1.00 88.50 194 GLU A CA 1
ATOM 1567 C C . GLU A 1 194 ? 18.089 9.168 -19.045 1.00 88.50 194 GLU A C 1
ATOM 1569 O O . GLU A 1 194 ? 18.446 8.243 -18.299 1.00 88.50 194 GLU A O 1
ATOM 1574 N N . LYS A 1 195 ? 18.953 10.058 -19.534 1.00 87.50 195 LYS A N 1
ATOM 1575 C CA . LYS A 1 195 ? 20.365 10.100 -19.165 1.00 87.50 195 LYS A CA 1
ATOM 1576 C C . LYS A 1 195 ? 20.593 11.057 -17.997 1.00 87.50 195 LYS A C 1
ATOM 1578 O O . LYS A 1 195 ? 20.424 12.268 -18.120 1.00 87.50 195 LYS A O 1
ATOM 1583 N N . ILE A 1 196 ? 21.054 10.526 -16.866 1.00 82.19 196 ILE A N 1
ATOM 1584 C CA . ILE A 1 196 ? 21.396 11.324 -15.682 1.00 82.19 196 ILE A CA 1
ATOM 1585 C C . ILE A 1 196 ? 22.904 11.543 -15.621 1.00 82.19 196 ILE A C 1
ATOM 1587 O O . ILE A 1 196 ? 23.693 10.601 -15.712 1.00 82.19 196 ILE A O 1
ATOM 1591 N N . HIS A 1 197 ? 23.303 12.794 -15.399 1.00 77.81 197 HIS A N 1
ATOM 1592 C CA . HIS A 1 197 ? 24.685 13.184 -15.147 1.00 77.81 197 HIS A CA 1
ATOM 1593 C C . HIS A 1 197 ? 24.943 13.348 -13.647 1.00 77.81 197 HIS A C 1
ATOM 1595 O O . HIS A 1 197 ? 24.166 13.976 -12.930 1.00 77.81 197 HIS A O 1
ATOM 1601 N N . TYR A 1 198 ? 26.064 12.814 -13.173 1.00 71.75 198 TYR A N 1
ATOM 1602 C CA . TYR A 1 198 ? 26.541 12.985 -11.802 1.00 71.75 198 TYR A CA 1
ATOM 1603 C C . TYR A 1 198 ? 28.049 13.251 -11.803 1.00 71.75 198 TYR A C 1
ATOM 1605 O O . TYR A 1 198 ? 28.720 13.145 -12.827 1.00 71.75 198 TYR A O 1
ATOM 1613 N N . SER A 1 199 ? 28.614 13.599 -10.646 1.00 64.31 199 SER A N 1
ATOM 1614 C CA . SER A 1 199 ? 29.992 14.110 -10.543 1.00 64.31 199 SER A CA 1
ATOM 1615 C C . SER A 1 199 ? 31.092 13.187 -11.087 1.00 64.31 199 SER A C 1
ATOM 1617 O O . SER A 1 199 ? 32.195 13.665 -11.331 1.00 64.31 199 SER A O 1
ATOM 1619 N N . LYS A 1 200 ? 30.819 11.888 -11.275 1.00 67.25 200 LYS A N 1
ATOM 1620 C CA . LYS A 1 200 ? 31.785 10.899 -11.785 1.00 67.25 200 LYS A CA 1
ATOM 1621 C C . LYS A 1 200 ? 31.386 10.269 -13.127 1.00 67.25 200 LYS A C 1
ATOM 1623 O O . LYS A 1 200 ? 32.063 9.340 -13.558 1.00 67.25 200 LYS A O 1
ATOM 1628 N N . GLY A 1 201 ? 30.311 10.721 -13.781 1.00 75.50 201 GLY A N 1
ATOM 1629 C CA . GLY A 1 201 ? 29.898 10.152 -15.066 1.00 75.50 201 GLY A CA 1
ATOM 1630 C C . GLY A 1 201 ? 28.433 10.370 -15.432 1.00 75.50 201 GLY A C 1
ATOM 1631 O O . GLY A 1 201 ? 27.798 11.342 -15.027 1.00 75.50 201 GLY A O 1
ATOM 1632 N N . SER A 1 202 ? 27.908 9.448 -16.237 1.00 82.44 202 SER A N 1
ATOM 1633 C CA . SER A 1 202 ? 26.495 9.401 -16.617 1.00 82.44 202 SER A CA 1
ATOM 1634 C C . SER A 1 202 ? 25.943 7.987 -16.468 1.00 82.44 202 SER A C 1
ATOM 1636 O O . SER A 1 202 ? 26.713 7.023 -16.500 1.00 82.44 202 SER A O 1
ATOM 1638 N N . LEU A 1 203 ? 24.630 7.877 -16.282 1.00 85.00 203 LEU A N 1
ATOM 1639 C CA . LEU A 1 203 ? 23.882 6.624 -16.169 1.00 85.00 203 LEU A CA 1
ATOM 1640 C C . LEU A 1 203 ? 22.557 6.731 -16.930 1.00 85.00 203 LEU A C 1
ATOM 1642 O O . LEU A 1 203 ? 22.038 7.836 -17.092 1.00 85.00 203 LEU A O 1
ATOM 1646 N N . TYR A 1 204 ? 22.018 5.591 -17.366 1.00 87.38 204 TYR A N 1
ATOM 1647 C CA . TYR A 1 204 ? 20.634 5.508 -17.833 1.00 87.38 204 TYR A CA 1
ATOM 1648 C C . TYR A 1 204 ? 19.703 5.134 -16.689 1.00 87.38 204 TYR A C 1
ATOM 1650 O O . TYR A 1 204 ? 20.052 4.347 -15.810 1.00 87.38 204 TYR A O 1
ATOM 1658 N N . THR A 1 205 ? 18.494 5.676 -16.729 1.00 87.69 205 THR A N 1
ATOM 1659 C CA . THR A 1 205 ? 17.393 5.235 -15.880 1.00 87.69 205 THR A CA 1
ATOM 1660 C C . THR A 1 205 ? 16.081 5.312 -16.648 1.00 87.69 205 THR A C 1
ATOM 1662 O O . THR A 1 205 ? 15.978 6.032 -17.637 1.00 87.69 205 THR A O 1
ATOM 1665 N N . PHE A 1 206 ? 15.086 4.548 -16.213 1.00 90.81 206 PHE A N 1
ATOM 1666 C CA . PHE A 1 206 ? 13.728 4.661 -16.733 1.00 90.81 206 PHE A CA 1
ATOM 1667 C C . PHE A 1 206 ? 13.002 5.803 -16.022 1.00 90.81 206 PHE A C 1
ATOM 1669 O O . PHE A 1 206 ? 13.266 6.072 -14.848 1.00 90.81 206 PHE A O 1
ATOM 1676 N N . ILE A 1 207 ? 12.019 6.409 -16.690 1.00 87.44 207 ILE A N 1
ATOM 1677 C CA . ILE A 1 207 ? 11.175 7.460 -16.091 1.00 87.44 207 ILE A CA 1
ATOM 1678 C C . ILE A 1 207 ? 10.461 7.018 -14.809 1.00 87.44 207 ILE A C 1
ATOM 1680 O O . ILE A 1 207 ? 10.120 7.838 -13.957 1.00 87.44 207 ILE A O 1
ATOM 1684 N N . HIS A 1 208 ? 10.251 5.709 -14.658 1.00 85.69 208 HIS A N 1
ATOM 1685 C CA . HIS A 1 208 ? 9.753 5.100 -13.440 1.00 85.69 208 HIS A CA 1
ATOM 1686 C C . HIS A 1 208 ? 10.380 3.718 -13.245 1.00 85.69 208 HIS A C 1
ATOM 1688 O O . HIS A 1 208 ? 10.523 2.946 -14.194 1.00 85.69 208 HIS A O 1
ATOM 1694 N N . LYS A 1 209 ? 10.705 3.381 -11.992 1.00 85.25 209 LYS A N 1
ATOM 1695 C CA . LYS A 1 209 ? 11.352 2.110 -11.623 1.00 85.25 209 LYS A CA 1
ATOM 1696 C C . LYS A 1 209 ? 10.575 0.888 -12.123 1.00 85.25 209 LYS A C 1
ATOM 1698 O O . LYS A 1 209 ? 11.173 -0.040 -12.650 1.00 85.25 209 LYS A O 1
ATOM 1703 N N . THR A 1 210 ? 9.251 0.917 -12.029 1.00 86.62 210 THR A N 1
ATOM 1704 C CA . THR A 1 210 ? 8.414 -0.219 -12.436 1.00 86.62 210 THR A CA 1
ATOM 1705 C C . THR A 1 210 ? 8.371 -0.451 -13.949 1.00 86.62 210 THR A C 1
ATOM 1707 O O . THR A 1 210 ? 8.149 -1.583 -14.363 1.00 86.62 210 THR A O 1
ATOM 1710 N N . PHE A 1 211 ? 8.659 0.556 -14.789 1.00 90.88 211 PHE A N 1
ATOM 1711 C CA . PHE A 1 211 ? 8.854 0.328 -16.231 1.00 90.88 211 PHE A CA 1
ATOM 1712 C C . PHE A 1 211 ? 10.148 -0.439 -16.508 1.00 90.88 211 PHE A C 1
ATOM 1714 O O . PHE A 1 211 ? 10.155 -1.328 -17.355 1.00 90.88 211 PHE A O 1
ATOM 1721 N N . MET A 1 212 ? 11.219 -0.142 -15.763 1.00 91.81 212 MET A N 1
ATOM 1722 C CA . MET A 1 212 ? 12.466 -0.912 -15.819 1.00 91.81 212 MET A CA 1
ATOM 1723 C C . MET A 1 212 ? 12.232 -2.361 -15.379 1.00 91.81 212 MET A C 1
ATOM 1725 O O . MET A 1 212 ? 12.707 -3.280 -16.039 1.00 91.81 212 MET A O 1
ATOM 1729 N N . GLU A 1 213 ? 11.485 -2.566 -14.288 1.00 91.19 213 GLU A N 1
ATOM 1730 C CA . GLU A 1 213 ? 11.161 -3.899 -13.758 1.00 91.19 213 GLU A CA 1
ATOM 1731 C C . GLU A 1 213 ? 10.292 -4.702 -14.736 1.00 91.19 213 GLU A C 1
ATOM 1733 O O . GLU A 1 213 ? 10.569 -5.873 -14.988 1.00 91.19 213 GLU A O 1
ATOM 1738 N N . TYR A 1 214 ? 9.304 -4.059 -15.364 1.00 91.88 214 TYR A N 1
ATOM 1739 C CA . TYR A 1 214 ? 8.500 -4.672 -16.420 1.00 91.88 214 TYR A CA 1
ATOM 1740 C C . TYR A 1 214 ? 9.340 -5.032 -17.656 1.00 91.88 214 TYR A C 1
ATOM 1742 O O . TYR A 1 214 ? 9.251 -6.152 -18.158 1.00 91.88 214 TYR A O 1
ATOM 1750 N N . ALA A 1 215 ? 10.200 -4.122 -18.131 1.00 95.25 215 ALA A N 1
ATOM 1751 C CA . ALA A 1 215 ? 11.078 -4.365 -19.277 1.00 95.25 215 ALA A CA 1
ATOM 1752 C C . ALA A 1 215 ? 12.056 -5.526 -19.017 1.00 95.25 215 ALA A C 1
ATOM 1754 O O . ALA A 1 215 ? 12.201 -6.413 -19.857 1.00 95.25 215 ALA A O 1
ATOM 1755 N N . ALA A 1 216 ? 12.654 -5.567 -17.827 1.00 94.25 216 ALA A N 1
ATOM 1756 C CA . ALA A 1 216 ? 13.472 -6.684 -17.369 1.00 94.25 216 ALA A CA 1
ATOM 1757 C C . ALA A 1 216 ? 12.677 -8.001 -17.291 1.00 94.25 216 ALA A C 1
ATOM 1759 O O . ALA A 1 216 ? 13.173 -9.046 -17.708 1.00 94.25 216 ALA A O 1
ATOM 1760 N N . GLY A 1 217 ? 11.430 -7.951 -16.809 1.00 92.69 217 GLY A N 1
ATOM 1761 C CA . GLY A 1 217 ? 10.536 -9.109 -16.762 1.00 92.69 217 GLY A CA 1
ATOM 1762 C C . GLY A 1 217 ? 10.245 -9.686 -18.149 1.00 92.69 217 GLY A C 1
ATOM 1763 O O . GLY A 1 217 ? 10.268 -10.904 -18.318 1.00 92.69 217 GLY A O 1
ATOM 1764 N N . ARG A 1 218 ? 10.061 -8.825 -19.164 1.00 93.56 218 ARG A N 1
ATOM 1765 C CA . ARG A 1 218 ? 9.922 -9.250 -20.570 1.00 93.56 218 ARG A CA 1
ATOM 1766 C C . ARG A 1 218 ? 11.160 -9.983 -21.080 1.00 93.56 218 ARG A C 1
ATOM 1768 O O . ARG A 1 218 ? 11.014 -11.001 -21.748 1.00 93.56 218 ARG A O 1
ATOM 1775 N N . TYR A 1 219 ? 12.359 -9.498 -20.748 1.00 94.00 219 TYR A N 1
ATOM 1776 C CA . TYR A 1 219 ? 13.598 -10.175 -21.134 1.00 94.00 219 TYR A CA 1
ATOM 1777 C C . TYR A 1 219 ? 13.681 -11.577 -20.521 1.00 94.00 219 TYR A C 1
ATOM 1779 O O . TYR A 1 219 ? 13.868 -12.543 -21.256 1.00 94.00 219 TYR A O 1
ATOM 1787 N N . LEU A 1 220 ? 13.451 -11.717 -19.211 1.00 91.75 220 LEU A N 1
ATOM 1788 C CA . LEU A 1 220 ? 13.477 -13.033 -18.562 1.00 91.75 220 LEU A CA 1
ATOM 1789 C C . LEU A 1 220 ? 12.436 -13.993 -19.147 1.00 91.75 220 LEU A C 1
ATOM 1791 O O . LEU A 1 220 ? 12.742 -15.160 -19.367 1.00 91.75 220 LEU A O 1
ATOM 1795 N N . ALA A 1 221 ? 11.232 -13.504 -19.450 1.00 91.12 221 ALA A N 1
ATOM 1796 C CA . ALA A 1 221 ? 10.184 -14.318 -20.061 1.00 91.12 221 ALA A CA 1
ATOM 1797 C C . ALA A 1 221 ? 10.512 -14.785 -21.493 1.00 91.12 221 ALA A C 1
ATOM 1799 O O . ALA A 1 221 ? 9.891 -15.729 -21.972 1.00 91.12 221 ALA A O 1
ATOM 1800 N N . SER A 1 222 ? 11.475 -14.150 -22.174 1.00 90.44 222 SER A N 1
ATOM 1801 C CA . SER A 1 222 ? 11.938 -14.573 -23.505 1.00 90.44 222 SER A CA 1
ATOM 1802 C C . SER A 1 222 ? 13.054 -15.623 -23.489 1.00 90.44 222 SER A C 1
ATOM 1804 O O . SER A 1 222 ? 13.399 -16.152 -24.544 1.00 90.44 222 SER A O 1
ATOM 1806 N N . LEU A 1 223 ? 13.635 -15.925 -22.322 1.00 90.25 223 LEU A N 1
ATOM 1807 C CA . LEU A 1 223 ? 14.738 -16.878 -22.209 1.00 90.25 223 LEU A CA 1
ATOM 1808 C C . LEU A 1 223 ? 14.250 -18.330 -22.256 1.00 90.25 223 LEU A C 1
ATOM 1810 O O . LEU A 1 223 ? 13.138 -18.652 -21.840 1.00 90.25 223 LEU A O 1
ATOM 1814 N N . SER A 1 224 ? 15.130 -19.224 -22.713 1.00 88.50 224 SER A N 1
ATOM 1815 C CA . SER A 1 224 ? 14.955 -20.665 -22.502 1.00 88.50 224 SER A CA 1
ATOM 1816 C C . SER A 1 224 ? 15.034 -21.008 -21.011 1.00 88.50 224 SER A C 1
ATOM 1818 O O . SER A 1 224 ? 15.638 -20.269 -20.233 1.00 88.50 224 SER A O 1
ATOM 1820 N N . GLU A 1 225 ? 14.454 -22.139 -20.607 1.00 82.94 225 GLU A N 1
ATOM 1821 C CA . GLU A 1 225 ? 14.408 -22.542 -19.196 1.00 82.94 225 GLU A CA 1
ATOM 1822 C C . GLU A 1 225 ? 15.808 -22.676 -18.571 1.00 82.94 225 GLU A C 1
ATOM 1824 O O . GLU A 1 225 ? 16.024 -22.191 -17.461 1.00 82.94 225 GLU A O 1
ATOM 1829 N N . ASP A 1 226 ? 16.780 -23.224 -19.308 1.00 83.81 226 ASP A N 1
ATOM 1830 C CA . ASP A 1 226 ? 18.167 -23.370 -18.844 1.00 83.81 226 ASP A CA 1
ATOM 1831 C C . ASP A 1 226 ? 18.845 -22.010 -18.595 1.00 83.81 226 ASP A C 1
ATOM 1833 O O . ASP A 1 226 ? 19.471 -21.800 -17.553 1.00 83.81 226 ASP A O 1
ATOM 1837 N N . LEU A 1 227 ? 18.674 -21.054 -19.515 1.00 86.56 227 LEU A N 1
ATOM 1838 C CA . LEU A 1 227 ? 19.239 -19.705 -19.378 1.00 86.56 227 LEU A CA 1
ATOM 1839 C C . LEU A 1 227 ? 18.519 -18.888 -18.303 1.00 86.56 227 LEU A C 1
ATOM 1841 O O . LEU A 1 227 ? 19.154 -18.138 -17.565 1.00 86.56 227 LEU A O 1
ATOM 1845 N N . LEU A 1 228 ? 17.198 -19.038 -18.188 1.00 87.00 228 LEU A N 1
ATOM 1846 C CA . LEU A 1 228 ? 16.407 -18.412 -17.133 1.00 87.00 228 LEU A CA 1
ATOM 1847 C C . LEU A 1 228 ? 16.880 -18.889 -15.756 1.00 87.00 228 LEU A C 1
ATOM 1849 O O . LEU A 1 228 ? 17.062 -18.079 -14.843 1.00 87.00 228 LEU A O 1
ATOM 1853 N N . LEU A 1 229 ? 17.105 -20.199 -15.621 1.00 80.81 229 LEU A N 1
ATOM 1854 C CA . LEU A 1 229 ? 17.667 -20.800 -14.421 1.00 80.81 229 LEU A CA 1
ATOM 1855 C C . LEU A 1 229 ? 19.036 -20.204 -14.109 1.00 80.81 229 LEU A C 1
ATOM 1857 O O . LEU A 1 229 ? 19.236 -19.756 -12.982 1.00 80.81 229 LEU A O 1
ATOM 1861 N N . GLU A 1 230 ? 19.958 -20.162 -15.067 1.00 83.56 230 GLU A N 1
ATOM 1862 C CA . GLU A 1 230 ? 21.298 -19.595 -14.881 1.00 83.56 230 GLU A CA 1
ATOM 1863 C C . GLU A 1 230 ? 21.247 -18.124 -14.437 1.00 83.56 230 GLU A C 1
ATOM 1865 O O . GLU A 1 230 ? 21.837 -17.759 -13.414 1.00 83.56 230 GLU A O 1
ATOM 1870 N N . GLU A 1 231 ? 20.472 -17.298 -15.144 1.00 85.56 231 GLU A N 1
ATOM 1871 C CA . GLU A 1 231 ? 20.328 -15.874 -14.850 1.00 85.56 231 GLU A CA 1
ATOM 1872 C C . GLU A 1 231 ? 19.777 -15.652 -13.442 1.00 85.56 231 GLU A C 1
ATOM 1874 O O . GLU A 1 231 ? 20.403 -14.937 -12.661 1.00 85.56 231 GLU A O 1
ATOM 1879 N N . ILE A 1 232 ? 18.671 -16.308 -13.069 1.00 78.62 232 ILE A N 1
ATOM 1880 C CA . ILE A 1 232 ? 18.060 -16.139 -11.740 1.00 78.62 232 ILE A CA 1
ATOM 1881 C C . ILE A 1 232 ? 18.982 -16.653 -10.631 1.00 78.62 232 ILE A C 1
ATOM 1883 O O . ILE A 1 232 ? 19.080 -16.044 -9.567 1.00 78.62 232 ILE A O 1
ATOM 1887 N N . SER A 1 233 ? 19.683 -17.757 -10.884 1.00 74.19 233 SER A N 1
ATOM 1888 C CA . SER A 1 233 ? 20.602 -18.378 -9.926 1.00 74.19 233 SER A CA 1
ATOM 1889 C C . SER A 1 233 ? 21.789 -17.500 -9.552 1.00 74.19 233 SER A C 1
ATOM 1891 O O . SER A 1 233 ? 22.358 -17.690 -8.482 1.00 74.19 233 SER A O 1
ATOM 1893 N N . SER A 1 234 ? 22.179 -16.593 -10.446 1.00 72.44 234 SER A N 1
ATOM 1894 C CA . SER A 1 234 ? 23.353 -15.732 -10.299 1.00 72.44 234 SER A CA 1
ATOM 1895 C C . SER A 1 234 ? 23.080 -14.421 -9.547 1.00 72.44 234 SER A C 1
ATOM 1897 O O . SER A 1 234 ? 23.994 -13.613 -9.380 1.00 72.44 234 SER A O 1
ATOM 1899 N N . LEU A 1 235 ? 21.836 -14.172 -9.123 1.00 72.12 235 LEU A N 1
ATOM 1900 C CA . LEU A 1 235 ? 21.416 -12.872 -8.598 1.00 72.12 235 LEU A CA 1
ATOM 1901 C C . LEU A 1 235 ? 21.485 -12.775 -7.080 1.00 72.12 235 LEU A C 1
ATOM 1903 O O . LEU A 1 235 ? 20.936 -13.605 -6.358 1.00 72.12 235 LEU A O 1
ATOM 1907 N N . ASP A 1 236 ? 21.992 -11.634 -6.619 1.00 68.94 236 ASP A N 1
ATOM 1908 C CA . ASP A 1 236 ? 21.730 -11.147 -5.270 1.00 68.94 236 ASP A CA 1
ATOM 1909 C C . ASP A 1 236 ? 20.293 -10.618 -5.181 1.00 68.94 236 ASP A C 1
ATOM 1911 O O . ASP A 1 236 ? 19.919 -9.619 -5.818 1.00 68.94 236 ASP A O 1
ATOM 1915 N N . TYR A 1 237 ? 19.478 -11.279 -4.363 1.00 65.94 237 TYR A N 1
ATOM 1916 C CA . TYR A 1 237 ? 18.071 -10.942 -4.212 1.00 65.94 237 TYR A CA 1
ATOM 1917 C C . TYR A 1 237 ? 17.866 -9.597 -3.507 1.00 65.94 237 TYR A C 1
ATOM 1919 O O . TYR A 1 237 ? 18.264 -9.372 -2.364 1.00 65.94 237 TYR A O 1
ATOM 1927 N N . ARG A 1 238 ? 17.207 -8.680 -4.220 1.00 67.38 238 ARG A N 1
ATOM 1928 C CA . ARG A 1 238 ? 16.850 -7.322 -3.785 1.00 67.38 238 ARG A CA 1
ATOM 1929 C C . ARG A 1 238 ? 15.397 -7.041 -4.190 1.00 67.38 238 ARG A C 1
ATOM 1931 O O . ARG A 1 238 ? 14.947 -7.640 -5.164 1.00 67.38 238 ARG A O 1
ATOM 1938 N N . PRO A 1 239 ? 14.686 -6.088 -3.558 1.00 63.88 239 PRO A N 1
ATOM 1939 C CA . PRO A 1 239 ? 13.282 -5.799 -3.886 1.00 63.88 239 PRO A CA 1
ATOM 1940 C C . PRO A 1 239 ? 13.006 -5.511 -5.372 1.00 63.88 239 PRO A C 1
ATOM 1942 O O . PRO A 1 239 ? 11.928 -5.790 -5.874 1.00 63.88 239 PRO A O 1
ATOM 1945 N N . SER A 1 240 ? 13.984 -4.971 -6.109 1.00 67.44 240 SER A N 1
ATOM 1946 C CA . SER A 1 240 ? 13.862 -4.770 -7.558 1.00 67.44 240 SER A CA 1
ATOM 1947 C C . SER A 1 240 ? 13.856 -6.071 -8.364 1.00 67.44 240 SER A C 1
ATOM 1949 O O . SER A 1 240 ? 13.245 -6.126 -9.419 1.00 67.44 240 SER A O 1
ATOM 1951 N N . VAL A 1 241 ? 14.532 -7.117 -7.885 1.00 79.06 241 VAL A N 1
ATOM 1952 C CA . VAL A 1 241 ? 14.530 -8.449 -8.510 1.00 79.06 241 VAL A CA 1
ATOM 1953 C C . VAL A 1 241 ? 13.209 -9.167 -8.227 1.00 79.06 241 VAL A C 1
ATOM 1955 O O . VAL A 1 241 ? 12.697 -9.857 -9.102 1.00 79.06 241 VAL A O 1
ATOM 1958 N N . GLU A 1 242 ? 12.634 -8.971 -7.036 1.00 78.88 242 GLU A N 1
ATOM 1959 C CA . GLU A 1 242 ? 11.341 -9.556 -6.651 1.00 78.88 242 GLU A CA 1
ATOM 1960 C C . GLU A 1 242 ? 10.238 -9.143 -7.643 1.00 78.88 242 GLU A C 1
ATOM 1962 O O . GLU A 1 242 ? 9.563 -9.992 -8.222 1.00 78.88 242 GLU A O 1
ATOM 1967 N N . GLU A 1 243 ? 10.130 -7.843 -7.926 1.00 82.06 243 GLU A N 1
ATOM 1968 C CA . GLU A 1 243 ? 9.145 -7.304 -8.868 1.00 82.06 243 GLU A CA 1
ATOM 1969 C C . GLU A 1 243 ? 9.368 -7.793 -10.313 1.00 82.06 243 GLU A C 1
ATOM 1971 O O . GLU A 1 243 ? 8.418 -8.134 -11.018 1.00 82.06 243 GLU A O 1
ATOM 1976 N N . VAL A 1 244 ? 10.626 -7.911 -10.749 1.00 87.81 244 VAL A N 1
ATOM 1977 C CA . VAL A 1 244 ? 10.973 -8.452 -12.077 1.00 87.81 244 VAL A CA 1
ATOM 1978 C C . VAL A 1 244 ? 10.499 -9.896 -12.239 1.00 87.81 244 VAL A C 1
ATOM 1980 O O . VAL A 1 244 ? 9.954 -10.253 -13.282 1.00 87.81 244 VAL A O 1
ATOM 1983 N N . LEU A 1 245 ? 10.681 -10.724 -11.209 1.00 84.75 245 LEU A N 1
ATOM 1984 C CA . LEU A 1 245 ? 10.246 -12.120 -11.222 1.00 84.75 245 LEU A CA 1
ATOM 1985 C C . LEU A 1 245 ? 8.718 -12.245 -11.223 1.00 84.75 245 LEU A C 1
ATOM 1987 O O . LEU A 1 245 ? 8.191 -13.129 -11.896 1.00 84.75 245 LEU A O 1
ATOM 1991 N N . ILE A 1 246 ? 8.004 -11.342 -10.542 1.00 80.25 246 ILE A N 1
ATOM 1992 C CA . ILE A 1 246 ? 6.535 -11.276 -10.596 1.00 80.25 246 ILE A CA 1
ATOM 1993 C C . ILE A 1 246 ? 6.061 -10.947 -12.019 1.00 80.25 246 ILE A C 1
ATOM 1995 O O . ILE A 1 246 ? 5.172 -11.626 -12.546 1.00 80.25 246 ILE A O 1
ATOM 1999 N N . PHE A 1 247 ? 6.678 -9.954 -12.673 1.00 86.12 247 PHE A N 1
ATOM 2000 C CA . PHE A 1 247 ? 6.375 -9.614 -14.066 1.00 86.12 247 PHE A CA 1
ATOM 2001 C C . PHE A 1 247 ? 6.676 -10.769 -15.022 1.00 86.12 247 PHE A C 1
ATOM 2003 O O . PHE A 1 247 ? 5.805 -11.148 -15.801 1.00 86.12 247 PHE A O 1
ATOM 2010 N N . ALA A 1 248 ? 7.872 -11.357 -14.941 1.00 88.50 248 ALA A N 1
ATOM 2011 C CA . ALA A 1 248 ? 8.266 -12.481 -15.787 1.00 88.50 248 ALA A CA 1
ATOM 2012 C C . ALA A 1 248 ? 7.335 -13.690 -15.593 1.00 88.50 248 ALA A C 1
ATOM 2014 O O . ALA A 1 248 ? 6.840 -14.259 -16.566 1.00 88.50 248 ALA A O 1
ATOM 2015 N N . GLY A 1 249 ? 7.012 -14.030 -14.340 1.00 82.19 249 GLY A N 1
ATOM 2016 C CA . GLY A 1 249 ? 6.117 -15.141 -14.010 1.00 82.19 249 GLY A CA 1
ATOM 2017 C C . GLY A 1 249 ? 4.716 -14.930 -14.568 1.00 82.19 249 GLY A C 1
ATOM 2018 O O . GLY A 1 249 ? 4.072 -15.874 -15.006 1.00 82.19 249 GLY A O 1
ATOM 2019 N N . SER A 1 250 ? 4.270 -13.682 -14.648 1.00 79.19 250 SER A N 1
ATOM 2020 C CA . SER A 1 250 ? 2.968 -13.323 -15.207 1.00 79.19 250 SER A CA 1
ATOM 2021 C C . SER A 1 250 ? 2.962 -13.190 -16.743 1.00 79.19 250 SER A C 1
ATOM 2023 O O . SER A 1 250 ? 1.890 -13.049 -17.329 1.00 79.19 250 SER A O 1
ATOM 2025 N N . LEU A 1 251 ? 4.129 -13.253 -17.401 1.00 83.69 251 LEU A N 1
ATOM 2026 C CA . LEU A 1 251 ? 4.311 -13.146 -18.858 1.00 83.69 251 LEU A CA 1
ATOM 2027 C C . LEU A 1 251 ? 4.476 -14.502 -19.575 1.00 83.69 251 LEU A C 1
ATOM 2029 O O . LEU A 1 251 ? 4.665 -14.518 -20.788 1.00 83.69 251 LEU A O 1
ATOM 2033 N N . GLY A 1 252 ? 4.366 -15.629 -18.861 1.00 76.81 252 GLY A N 1
ATOM 2034 C CA . GLY A 1 252 ? 4.277 -16.967 -19.472 1.00 76.81 252 GLY A CA 1
ATOM 2035 C C . GLY A 1 252 ? 5.311 -17.994 -19.004 1.00 76.81 252 GLY A C 1
ATOM 2036 O O . GLY A 1 252 ? 5.181 -19.162 -19.351 1.00 76.81 252 GLY A O 1
ATOM 2037 N N . VAL A 1 253 ? 6.287 -17.608 -18.174 1.00 82.94 253 VAL A N 1
ATOM 2038 C CA . VAL A 1 253 ? 7.277 -18.529 -17.563 1.00 82.94 253 VAL A CA 1
ATOM 2039 C C . VAL A 1 253 ? 6.928 -18.876 -16.108 1.00 82.94 253 VAL A C 1
ATOM 2041 O O . VAL A 1 253 ? 7.794 -19.040 -15.247 1.00 82.94 253 VAL A O 1
ATOM 2044 N N . THR A 1 254 ? 5.626 -18.949 -15.819 1.00 82.19 254 THR A N 1
ATOM 2045 C CA . THR A 1 254 ? 5.061 -19.061 -14.468 1.00 82.19 254 THR A CA 1
ATOM 2046 C C . THR A 1 254 ? 5.566 -20.293 -13.721 1.00 82.19 254 THR A C 1
ATOM 2048 O O . THR A 1 254 ? 6.057 -20.166 -12.602 1.00 82.19 254 THR A O 1
ATOM 2051 N N . ASP A 1 255 ? 5.495 -21.470 -14.348 1.00 83.75 255 ASP A N 1
ATOM 2052 C CA . ASP A 1 255 ? 5.898 -22.734 -13.724 1.00 83.75 255 ASP A CA 1
ATOM 2053 C C . ASP A 1 255 ? 7.409 -22.805 -13.496 1.00 83.75 255 ASP A C 1
ATOM 2055 O O . ASP A 1 255 ? 7.835 -23.240 -12.428 1.00 83.75 255 ASP A O 1
ATOM 2059 N N . SER A 1 256 ? 8.225 -22.333 -14.443 1.00 82.25 256 SER A N 1
ATOM 2060 C CA . SER A 1 256 ? 9.683 -22.311 -14.289 1.00 82.25 256 SER A CA 1
ATOM 2061 C C . SER A 1 256 ? 10.098 -21.393 -13.137 1.00 82.25 256 SER A C 1
ATOM 2063 O O . SER A 1 256 ? 10.839 -21.821 -12.254 1.00 82.25 256 SER A O 1
ATOM 2065 N N . ILE A 1 257 ? 9.556 -20.171 -13.058 1.00 82.25 257 ILE A N 1
ATOM 2066 C CA . ILE A 1 257 ? 9.842 -19.256 -11.939 1.00 82.25 257 ILE A CA 1
ATOM 2067 C C . ILE A 1 257 ? 9.326 -19.822 -10.617 1.00 82.25 257 ILE A C 1
ATOM 2069 O O . ILE A 1 257 ? 10.046 -19.798 -9.620 1.00 82.25 257 ILE A O 1
ATOM 2073 N N . ALA A 1 258 ? 8.118 -20.377 -10.594 1.00 80.50 258 ALA A N 1
ATOM 2074 C CA . ALA A 1 258 ? 7.565 -20.964 -9.384 1.00 80.50 258 ALA A CA 1
ATOM 2075 C C . ALA A 1 258 ? 8.374 -22.177 -8.897 1.00 80.50 258 ALA A C 1
ATOM 2077 O O . ALA A 1 258 ? 8.656 -22.288 -7.705 1.00 80.50 258 ALA A O 1
ATOM 2078 N N . ASN A 1 259 ? 8.824 -23.047 -9.804 1.00 78.56 259 ASN A N 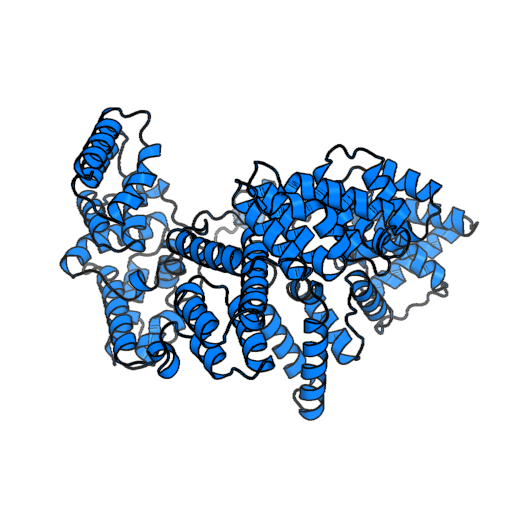1
ATOM 2079 C CA . ASN A 1 259 ? 9.712 -24.161 -9.478 1.00 78.56 259 ASN A CA 1
ATOM 2080 C C . ASN A 1 259 ? 11.067 -23.675 -8.961 1.00 78.56 259 ASN A C 1
ATOM 2082 O O . ASN A 1 259 ? 11.609 -24.280 -8.041 1.00 78.56 259 ASN A O 1
ATOM 2086 N N . ILE A 1 260 ? 11.612 -22.582 -9.499 1.00 76.12 260 ILE A N 1
ATOM 2087 C CA . ILE A 1 260 ? 12.843 -21.977 -8.974 1.00 76.12 260 ILE A CA 1
ATOM 2088 C C . ILE A 1 260 ? 12.630 -21.488 -7.543 1.00 76.12 260 ILE A C 1
ATOM 2090 O O . ILE A 1 260 ? 13.436 -21.814 -6.672 1.00 76.12 260 ILE A O 1
ATOM 2094 N N . LEU A 1 261 ? 11.537 -20.762 -7.293 1.00 76.69 261 LEU A N 1
ATOM 2095 C CA . LEU A 1 261 ? 11.183 -20.251 -5.966 1.00 76.69 261 LEU A CA 1
ATOM 2096 C C . LEU A 1 261 ? 10.919 -21.376 -4.948 1.00 76.69 261 LEU A C 1
ATOM 2098 O O . LEU A 1 261 ? 11.189 -21.187 -3.765 1.00 76.69 261 LEU A O 1
ATOM 2102 N N . LEU A 1 262 ? 10.419 -22.535 -5.394 1.00 72.62 262 LEU A N 1
ATOM 2103 C CA . LEU A 1 262 ? 10.182 -23.712 -4.549 1.00 72.62 262 LEU A CA 1
ATOM 2104 C C . LEU A 1 262 ? 11.447 -24.557 -4.307 1.00 72.62 262 LEU A C 1
ATOM 2106 O O . LEU A 1 262 ? 11.684 -24.991 -3.180 1.00 72.62 262 LEU A O 1
ATOM 2110 N N . ASN A 1 263 ? 12.242 -24.823 -5.351 1.00 68.25 263 ASN A N 1
ATOM 2111 C CA . ASN A 1 263 ? 13.348 -25.791 -5.317 1.00 68.25 263 ASN A CA 1
ATOM 2112 C C . ASN A 1 263 ? 14.670 -25.184 -4.851 1.00 68.25 263 ASN A C 1
ATOM 2114 O O . ASN A 1 263 ? 15.481 -25.869 -4.225 1.00 68.25 263 ASN A O 1
ATOM 2118 N N . LYS A 1 264 ? 14.915 -23.903 -5.140 1.00 60.66 264 LYS A N 1
ATOM 2119 C CA . LYS A 1 264 ? 16.001 -23.186 -4.485 1.00 60.66 264 LYS A CA 1
ATOM 2120 C C . LYS A 1 264 ? 15.447 -22.701 -3.167 1.00 60.66 264 LYS A C 1
ATOM 2122 O O . LYS A 1 264 ? 14.612 -21.805 -3.140 1.00 60.66 264 LYS A O 1
ATOM 2127 N N . HIS A 1 265 ? 15.920 -23.290 -2.071 1.00 48.06 265 HIS A N 1
ATOM 2128 C CA . HIS A 1 265 ? 15.817 -22.672 -0.757 1.00 48.06 265 HIS A CA 1
ATOM 2129 C C . HIS A 1 265 ? 16.550 -21.331 -0.808 1.00 48.06 265 HIS A C 1
ATOM 2131 O O . HIS A 1 265 ? 17.716 -21.222 -0.445 1.00 48.06 265 HIS A O 1
ATOM 2137 N N . TYR A 1 266 ? 15.850 -20.320 -1.309 1.00 48.84 266 TYR A N 1
ATOM 2138 C CA . TYR A 1 266 ? 16.114 -18.919 -1.076 1.00 48.84 266 TYR A CA 1
ATOM 2139 C C . TYR A 1 266 ? 16.492 -18.804 0.397 1.00 48.84 266 TYR A C 1
ATOM 2141 O O . TYR A 1 266 ? 15.772 -19.320 1.261 1.00 48.84 266 TYR A O 1
ATOM 2149 N N . GLU A 1 267 ? 17.608 -18.145 0.700 1.00 47.38 267 GLU A N 1
ATOM 2150 C CA . GLU A 1 267 ? 18.076 -17.966 2.083 1.00 47.38 267 GLU A CA 1
ATOM 2151 C C . GLU A 1 267 ? 17.002 -17.312 2.980 1.00 47.38 267 GLU A C 1
ATOM 2153 O O . GLU A 1 267 ? 17.076 -17.370 4.204 1.00 47.38 267 GLU A O 1
ATOM 2158 N N . ASN A 1 268 ? 15.946 -16.761 2.369 1.00 59.34 268 ASN A N 1
ATOM 2159 C CA . ASN A 1 268 ? 14.744 -16.264 3.012 1.00 59.34 268 ASN A CA 1
ATOM 2160 C C . ASN A 1 268 ? 13.467 -16.957 2.482 1.00 59.34 268 ASN A C 1
ATOM 2162 O O . ASN A 1 268 ? 12.779 -16.426 1.609 1.00 59.34 268 ASN A O 1
ATOM 2166 N N . LYS A 1 269 ? 13.131 -18.131 3.043 1.00 62.88 269 LYS A N 1
ATOM 2167 C CA . LYS A 1 269 ? 11.934 -18.932 2.693 1.00 62.88 269 LYS A CA 1
ATOM 2168 C C . LYS A 1 269 ? 10.619 -18.134 2.684 1.00 62.88 269 LYS A C 1
ATOM 2170 O O . LYS A 1 269 ? 9.722 -18.461 1.914 1.00 62.88 269 LYS A O 1
ATOM 2175 N N . ASN A 1 270 ? 10.496 -17.099 3.518 1.00 67.88 270 ASN A N 1
ATOM 2176 C CA . ASN A 1 270 ? 9.271 -16.297 3.633 1.00 67.88 270 ASN A CA 1
ATOM 2177 C C . ASN A 1 270 ? 9.013 -15.495 2.351 1.00 67.88 270 ASN A C 1
ATOM 2179 O O . ASN A 1 270 ? 7.903 -15.486 1.827 1.00 67.88 270 ASN A O 1
ATOM 2183 N N . LYS A 1 271 ? 10.063 -14.881 1.796 1.00 73.44 271 LYS A N 1
ATOM 2184 C CA . LYS A 1 271 ? 9.947 -14.033 0.604 1.00 73.44 271 LYS A CA 1
ATOM 2185 C C . LYS A 1 271 ? 9.581 -14.814 -0.653 1.00 73.44 271 LYS A C 1
ATOM 2187 O O . LYS A 1 271 ? 8.802 -14.332 -1.467 1.00 73.44 271 LYS A O 1
ATOM 2192 N N . SER A 1 272 ? 10.109 -16.025 -0.816 1.00 77.25 272 SER A N 1
ATOM 2193 C CA . SER A 1 272 ? 9.787 -16.863 -1.978 1.00 77.25 272 SER A CA 1
ATOM 2194 C C . SER A 1 272 ? 8.325 -17.272 -2.001 1.00 77.25 272 SER A C 1
ATOM 2196 O O . SER A 1 272 ? 7.706 -17.263 -3.063 1.00 77.25 272 SER A O 1
ATOM 2198 N N . LEU A 1 273 ? 7.767 -17.593 -0.832 1.00 82.25 273 LEU A N 1
ATOM 2199 C CA . LEU A 1 273 ? 6.353 -17.908 -0.700 1.00 82.25 273 LEU A CA 1
ATOM 2200 C C . LEU A 1 273 ? 5.479 -16.693 -1.022 1.00 82.25 273 LEU A C 1
ATOM 2202 O O . LEU A 1 273 ? 4.507 -16.826 -1.757 1.00 82.25 273 LEU A O 1
ATOM 2206 N N . ASP A 1 274 ? 5.853 -15.510 -0.536 1.00 82.06 274 ASP A N 1
ATOM 2207 C CA . ASP A 1 274 ? 5.129 -14.268 -0.823 1.00 82.06 274 ASP A CA 1
ATOM 2208 C C . ASP A 1 274 ? 5.050 -13.984 -2.320 1.00 82.06 274 ASP A C 1
ATOM 2210 O O . ASP A 1 274 ? 3.973 -13.726 -2.855 1.00 82.06 274 ASP A O 1
ATOM 2214 N N . MET A 1 275 ? 6.188 -14.091 -3.006 1.00 77.38 275 MET A N 1
ATOM 2215 C CA . MET A 1 275 ? 6.257 -13.910 -4.451 1.00 77.38 275 MET A CA 1
ATOM 2216 C C . MET A 1 275 ? 5.442 -14.964 -5.195 1.00 77.38 275 MET A C 1
ATOM 2218 O O . MET A 1 275 ? 4.761 -14.641 -6.165 1.00 77.38 275 MET A O 1
ATOM 2222 N N . LEU A 1 276 ? 5.494 -16.220 -4.750 1.00 83.44 276 LEU A N 1
ATOM 2223 C CA . LEU A 1 276 ? 4.741 -17.302 -5.371 1.00 83.44 276 LEU A CA 1
ATOM 2224 C C . LEU A 1 276 ? 3.227 -17.099 -5.225 1.00 83.44 276 LEU A C 1
ATOM 2226 O O . LEU A 1 276 ? 2.489 -17.316 -6.188 1.00 83.44 276 LEU A O 1
ATOM 2230 N N . LEU A 1 277 ? 2.762 -16.649 -4.057 1.00 84.94 277 LEU A N 1
ATOM 2231 C CA . LEU A 1 277 ? 1.358 -16.299 -3.837 1.00 84.94 277 LEU A CA 1
ATOM 2232 C C . LEU A 1 277 ? 0.940 -15.115 -4.720 1.00 84.94 277 LEU A C 1
ATOM 2234 O O . LEU A 1 277 ? -0.092 -15.198 -5.384 1.00 84.94 277 LEU A O 1
ATOM 2238 N N . GLU A 1 278 ? 1.760 -14.063 -4.810 1.00 80.44 278 GLU A N 1
ATOM 2239 C CA . GLU A 1 278 ? 1.485 -12.908 -5.679 1.00 80.44 278 GLU A CA 1
ATOM 2240 C C . GLU A 1 278 ? 1.410 -13.320 -7.156 1.00 80.44 278 GLU A C 1
ATOM 2242 O O . GLU A 1 278 ? 0.458 -12.957 -7.846 1.00 80.44 278 GLU A O 1
ATOM 2247 N N . ILE A 1 279 ? 2.357 -14.132 -7.643 1.00 78.31 279 ILE A N 1
ATOM 2248 C CA . ILE A 1 279 ? 2.346 -14.676 -9.012 1.00 78.31 279 ILE A CA 1
ATOM 2249 C C . ILE A 1 279 ? 1.082 -15.510 -9.248 1.00 78.31 279 ILE A C 1
ATOM 2251 O O . ILE A 1 279 ? 0.443 -15.373 -10.288 1.00 78.31 279 ILE A O 1
ATOM 2255 N N . THR A 1 280 ? 0.688 -16.338 -8.277 1.00 82.62 280 THR A N 1
ATOM 2256 C CA . THR A 1 280 ? -0.500 -17.201 -8.382 1.00 82.62 280 THR A CA 1
ATOM 2257 C C . THR A 1 280 ? -1.787 -16.398 -8.559 1.00 82.62 280 THR A C 1
ATOM 2259 O O . THR A 1 280 ? -2.673 -16.825 -9.295 1.00 82.62 280 THR A O 1
ATOM 2262 N N . VAL A 1 281 ? -1.893 -15.236 -7.913 1.00 77.75 281 VAL A N 1
ATOM 2263 C CA . VAL A 1 281 ? -3.074 -14.365 -8.001 1.00 77.75 281 VAL A CA 1
ATOM 2264 C C . VAL A 1 281 ? -3.008 -13.412 -9.200 1.00 77.75 281 VAL A C 1
ATOM 2266 O O . VAL A 1 281 ? -4.046 -13.072 -9.767 1.00 77.75 281 VAL A O 1
ATOM 2269 N N . SER A 1 282 ? -1.807 -12.977 -9.588 1.00 71.12 282 SER A N 1
ATOM 2270 C CA . SER A 1 282 ? -1.604 -11.923 -10.593 1.00 71.12 282 SER A CA 1
ATOM 2271 C C . SER A 1 282 ? -1.505 -12.436 -12.028 1.00 71.12 282 SER A C 1
ATOM 2273 O O . SER A 1 282 ? -1.783 -11.681 -12.965 1.00 71.12 282 SER A O 1
ATOM 2275 N N . ALA A 1 283 ? -1.055 -13.677 -12.221 1.00 72.31 283 ALA A N 1
ATOM 2276 C CA . ALA A 1 283 ? -0.783 -14.215 -13.545 1.00 72.31 283 ALA A CA 1
ATOM 2277 C C . ALA A 1 283 ? -2.081 -14.523 -14.302 1.00 72.31 283 ALA A C 1
ATOM 2279 O O . ALA A 1 283 ? -3.005 -15.134 -13.767 1.00 72.31 283 ALA A O 1
ATOM 2280 N N . ALA A 1 284 ? -2.121 -14.167 -15.590 1.00 69.75 284 ALA A N 1
ATOM 2281 C CA . ALA A 1 284 ? -3.225 -14.553 -16.475 1.00 69.75 284 ALA A CA 1
ATOM 2282 C C . ALA A 1 284 ? -3.372 -16.084 -16.574 1.00 69.75 284 ALA A C 1
ATOM 2284 O O . ALA A 1 284 ? -4.480 -16.600 -16.696 1.00 69.75 284 ALA A O 1
ATOM 2285 N N . HIS A 1 285 ? -2.244 -16.795 -16.480 1.00 79.31 285 HIS A N 1
ATOM 2286 C CA . HIS A 1 285 ? -2.174 -18.246 -16.373 1.00 79.31 285 HIS A CA 1
ATOM 2287 C C . HIS A 1 285 ? -1.441 -18.586 -15.065 1.00 79.31 285 HIS A C 1
ATOM 2289 O O . HIS A 1 285 ? -0.220 -18.450 -15.013 1.00 79.31 285 HIS A O 1
ATOM 2295 N N . PRO A 1 286 ? -2.157 -18.954 -13.990 1.00 82.06 286 PRO A N 1
ATOM 2296 C CA . PRO A 1 286 ? -1.542 -19.263 -12.701 1.00 82.06 286 PRO A CA 1
ATOM 2297 C C . PRO A 1 286 ? -0.662 -20.525 -12.794 1.00 82.06 286 PRO A C 1
ATOM 2299 O O . PRO A 1 286 ? -0.877 -21.341 -13.697 1.00 82.06 286 PRO A O 1
ATOM 2302 N N . PRO A 1 287 ? 0.276 -20.737 -11.846 1.00 85.31 287 PRO A N 1
ATOM 2303 C CA . PRO A 1 287 ? 1.123 -21.926 -11.841 1.00 85.31 287 PRO A CA 1
ATOM 2304 C C . PRO A 1 287 ? 0.304 -23.219 -11.835 1.00 85.31 287 PRO A C 1
ATOM 2306 O O . PRO A 1 287 ? -0.847 -23.226 -11.387 1.00 85.31 287 PRO A O 1
ATOM 2309 N N . SER A 1 288 ? 0.893 -24.333 -12.267 1.00 88.44 288 SER A N 1
ATOM 2310 C CA . SER A 1 288 ? 0.233 -25.642 -12.252 1.00 88.44 288 SER A CA 1
ATOM 2311 C C . SER A 1 288 ? -0.321 -26.010 -10.869 1.00 88.44 288 SER A C 1
ATOM 2313 O O . SER A 1 288 ? 0.207 -25.626 -9.823 1.00 88.44 288 SER A O 1
ATOM 2315 N N . LYS A 1 289 ? -1.390 -26.817 -10.845 1.00 89.31 289 LYS A N 1
ATOM 2316 C CA . LYS A 1 289 ? -2.080 -27.205 -9.602 1.00 89.31 289 LYS A CA 1
ATOM 2317 C C . LYS A 1 289 ? -1.136 -27.797 -8.549 1.00 89.31 289 LYS A C 1
ATOM 2319 O O . LYS A 1 289 ? -1.289 -27.521 -7.369 1.00 89.31 289 LYS A O 1
ATOM 2324 N N . LYS A 1 290 ? -0.130 -28.571 -8.969 1.00 87.88 290 LYS A N 1
ATOM 2325 C CA . LYS A 1 290 ? 0.873 -29.158 -8.065 1.00 87.88 290 LYS A CA 1
ATOM 2326 C C . LYS A 1 290 ? 1.675 -28.085 -7.316 1.00 87.88 290 LYS A C 1
ATOM 2328 O O . LYS A 1 290 ? 1.936 -28.241 -6.128 1.00 87.88 290 LYS A O 1
ATOM 2333 N N . ILE A 1 291 ? 2.064 -27.019 -8.013 1.00 87.25 291 ILE A N 1
ATOM 2334 C CA . ILE A 1 291 ? 2.803 -25.887 -7.445 1.00 87.25 291 ILE A CA 1
ATOM 2335 C C . ILE A 1 291 ? 1.896 -25.087 -6.508 1.00 87.25 291 ILE A C 1
ATOM 2337 O O . ILE A 1 291 ? 2.309 -24.759 -5.397 1.00 87.25 291 ILE A O 1
ATOM 2341 N N . ARG A 1 292 ? 0.647 -24.825 -6.920 1.00 90.94 292 ARG A N 1
ATOM 2342 C CA . ARG A 1 292 ? -0.336 -24.128 -6.076 1.00 90.94 292 ARG A CA 1
ATOM 2343 C C . ARG A 1 292 ? -0.637 -24.888 -4.789 1.00 90.94 292 ARG A C 1
ATOM 2345 O O . ARG A 1 292 ? -0.583 -24.288 -3.724 1.00 90.94 292 ARG A O 1
ATOM 2352 N N . ASP A 1 293 ? -0.857 -26.201 -4.869 1.00 90.38 293 ASP A N 1
ATOM 2353 C CA . ASP A 1 293 ? -1.079 -27.065 -3.701 1.00 90.38 293 ASP A CA 1
ATOM 2354 C C . ASP A 1 293 ? 0.088 -26.953 -2.699 1.00 90.38 293 ASP A C 1
ATOM 2356 O O . ASP A 1 293 ? -0.138 -26.833 -1.496 1.00 90.38 293 ASP A O 1
ATOM 2360 N N . ALA A 1 294 ? 1.338 -26.941 -3.182 1.00 88.12 294 ALA A N 1
ATOM 2361 C CA . ALA A 1 294 ? 2.515 -26.765 -2.327 1.00 88.12 294 ALA A CA 1
ATOM 2362 C C . ALA A 1 294 ? 2.576 -25.363 -1.691 1.00 88.12 294 ALA A C 1
ATOM 2364 O O . ALA A 1 294 ? 2.857 -25.240 -0.498 1.00 88.12 294 ALA A O 1
ATOM 2365 N N . ALA A 1 295 ? 2.279 -24.316 -2.467 1.00 89.62 295 ALA A N 1
ATOM 2366 C CA . ALA A 1 295 ? 2.271 -22.934 -1.992 1.00 89.62 295 ALA A CA 1
ATOM 2367 C C . ALA A 1 295 ? 1.181 -22.690 -0.939 1.00 89.62 295 ALA A C 1
ATOM 2369 O O . ALA A 1 295 ? 1.456 -22.134 0.123 1.00 89.62 295 ALA A O 1
ATOM 2370 N N . PHE A 1 296 ? -0.051 -23.133 -1.204 1.00 92.81 296 PHE A N 1
ATOM 2371 C CA . PHE A 1 296 ? -1.173 -22.974 -0.282 1.00 92.81 296 PHE A CA 1
ATOM 2372 C C . PHE A 1 296 ? -0.965 -23.774 0.999 1.00 92.81 296 PHE A C 1
ATOM 2374 O O . PHE A 1 296 ? -1.208 -23.239 2.077 1.00 92.81 296 PHE A O 1
ATOM 2381 N N . GLN A 1 297 ? -0.439 -25.000 0.917 1.00 91.69 297 GLN A N 1
ATOM 2382 C CA . GLN A 1 297 ? -0.095 -25.775 2.109 1.00 91.69 297 GLN A CA 1
ATOM 2383 C C . GLN A 1 297 ? 0.910 -25.030 3.001 1.00 91.69 297 GLN A C 1
ATOM 2385 O O . GLN A 1 297 ? 0.707 -24.948 4.212 1.00 91.69 297 GLN A O 1
ATOM 2390 N N . GLU A 1 298 ? 1.976 -24.472 2.423 1.00 89.69 298 GLU A N 1
ATOM 2391 C CA . GLU A 1 298 ? 2.976 -23.736 3.201 1.00 89.69 298 GLU A CA 1
ATOM 2392 C C . GLU A 1 298 ? 2.420 -22.413 3.751 1.00 89.69 298 GLU A C 1
ATOM 2394 O O . GLU A 1 298 ? 2.672 -22.070 4.904 1.00 89.69 298 GLU A O 1
ATOM 2399 N N . ALA A 1 299 ? 1.598 -21.692 2.986 1.00 91.75 299 ALA A N 1
ATOM 2400 C CA . ALA A 1 299 ? 0.930 -20.483 3.465 1.00 91.75 299 ALA A CA 1
ATOM 2401 C C . ALA A 1 299 ? -0.026 -20.775 4.633 1.00 91.75 299 ALA A C 1
ATOM 2403 O O . ALA A 1 299 ? -0.054 -20.034 5.615 1.00 91.75 299 ALA A O 1
ATOM 2404 N N . VAL A 1 300 ? -0.764 -21.887 4.579 1.00 93.56 300 VAL A N 1
ATOM 2405 C CA . VAL A 1 300 ? -1.635 -22.323 5.679 1.00 93.56 300 VAL A CA 1
ATOM 2406 C C . VAL A 1 300 ? -0.821 -22.685 6.920 1.00 93.56 300 VAL A C 1
ATOM 2408 O O . VAL A 1 300 ? -1.227 -22.311 8.021 1.00 93.56 300 VAL A O 1
ATOM 2411 N N . ASN A 1 301 ? 0.364 -23.291 6.766 1.00 92.00 301 ASN A N 1
ATOM 2412 C CA . ASN A 1 301 ? 1.284 -23.524 7.888 1.00 92.00 301 ASN A CA 1
ATOM 2413 C C . ASN A 1 301 ? 1.661 -22.214 8.612 1.00 92.00 301 ASN A C 1
ATOM 2415 O O . ASN A 1 301 ? 1.890 -22.224 9.822 1.00 92.00 301 ASN A O 1
ATOM 2419 N N . ARG A 1 302 ? 1.684 -21.075 7.904 1.00 91.75 302 ARG A N 1
ATOM 2420 C CA . ARG A 1 302 ? 1.902 -19.747 8.506 1.00 91.75 302 ARG A CA 1
ATOM 2421 C C . ARG A 1 302 ? 0.658 -19.169 9.164 1.00 91.75 302 ARG A C 1
ATOM 2423 O O . ARG A 1 302 ? 0.760 -18.574 10.229 1.00 91.75 302 ARG A O 1
ATOM 2430 N N . VAL A 1 303 ? -0.528 -19.394 8.600 1.00 93.06 303 VAL A N 1
ATOM 2431 C CA . VAL A 1 303 ? -1.804 -18.969 9.217 1.00 93.06 303 VAL A CA 1
ATOM 2432 C C . VAL A 1 303 ? -2.053 -19.650 10.570 1.00 93.06 303 VAL A C 1
ATOM 2434 O O . VAL A 1 303 ? -2.659 -19.059 11.469 1.00 93.06 303 VAL A O 1
ATOM 2437 N N . ILE A 1 304 ? -1.571 -20.884 10.743 1.00 93.31 304 ILE A N 1
ATOM 2438 C CA . ILE A 1 304 ? -1.648 -21.626 12.014 1.00 93.31 304 ILE A CA 1
ATOM 2439 C C . ILE A 1 304 ? -0.463 -21.345 12.962 1.00 93.31 304 ILE A C 1
ATOM 2441 O O . ILE A 1 304 ? -0.327 -22.004 13.996 1.00 93.31 304 ILE A O 1
ATOM 2445 N N . SER A 1 305 ? 0.409 -20.392 12.614 1.00 90.44 305 SER A N 1
ATOM 2446 C CA . SER A 1 305 ? 1.552 -19.989 13.435 1.00 90.44 305 SER A CA 1
ATOM 2447 C C . SER A 1 305 ? 1.111 -19.347 14.754 1.00 90.44 305 SER A C 1
ATOM 2449 O O . SER A 1 305 ? 0.076 -18.683 14.848 1.00 90.44 305 SER A O 1
ATOM 2451 N N . LEU A 1 306 ? 1.957 -19.499 15.778 1.00 88.62 306 LEU A N 1
ATOM 2452 C CA . LEU A 1 306 ? 1.808 -18.810 17.063 1.00 88.62 306 LEU A CA 1
ATOM 2453 C C . LEU A 1 306 ? 2.115 -17.307 16.965 1.00 88.62 306 LEU A C 1
ATOM 2455 O O . LEU A 1 306 ? 1.697 -16.544 17.837 1.00 88.62 306 LEU A O 1
ATOM 2459 N N . ASP A 1 307 ? 2.833 -16.873 15.925 1.00 87.38 307 ASP A N 1
ATOM 2460 C CA . ASP A 1 307 ? 3.058 -15.455 15.660 1.00 87.38 307 ASP A CA 1
ATOM 2461 C C . ASP A 1 307 ? 1.814 -14.844 15.003 1.00 87.38 307 ASP A C 1
ATOM 2463 O O . ASP A 1 307 ? 1.556 -15.023 13.813 1.00 87.38 307 ASP A O 1
ATOM 2467 N N . LYS A 1 308 ? 1.053 -14.078 15.794 1.00 85.62 308 LYS A N 1
ATOM 2468 C CA . LYS A 1 308 ? -0.153 -13.370 15.345 1.00 85.62 308 LYS A CA 1
ATOM 2469 C C . LYS A 1 308 ? 0.110 -12.488 14.118 1.00 85.62 308 LYS A C 1
ATOM 2471 O O . LYS A 1 308 ? -0.779 -12.361 13.278 1.00 85.62 308 LYS A O 1
ATOM 2476 N N . LYS A 1 309 ? 1.279 -11.842 14.022 1.00 83.19 309 LYS A N 1
ATOM 2477 C CA . LYS A 1 309 ? 1.589 -10.935 12.910 1.00 83.19 309 LYS A CA 1
ATOM 2478 C C . LYS A 1 309 ? 1.798 -11.727 11.620 1.00 83.19 309 LYS A C 1
ATOM 2480 O O . LYS A 1 309 ? 1.155 -11.408 10.624 1.00 83.19 309 LYS A O 1
ATOM 2485 N N . ASP A 1 310 ? 2.620 -12.775 11.675 1.00 85.25 310 ASP A N 1
ATOM 2486 C CA . ASP A 1 310 ? 2.872 -13.688 10.548 1.00 85.25 310 ASP A CA 1
ATOM 2487 C C . ASP A 1 310 ? 1.567 -14.364 10.090 1.00 85.25 310 ASP A C 1
ATOM 2489 O O . ASP A 1 310 ? 1.244 -14.389 8.902 1.00 85.25 310 ASP A O 1
ATOM 2493 N N . ALA A 1 311 ? 0.741 -14.809 11.043 1.00 89.25 311 ALA A N 1
ATOM 2494 C CA . ALA A 1 311 ? -0.537 -15.444 10.747 1.00 89.25 311 ALA A CA 1
ATOM 2495 C C . ALA A 1 311 ? -1.505 -14.516 9.995 1.00 89.25 311 ALA A C 1
ATOM 2497 O O . ALA A 1 311 ? -2.068 -14.925 8.981 1.00 89.25 311 ALA A O 1
ATOM 2498 N N . TYR A 1 312 ? -1.685 -13.265 10.444 1.00 86.19 312 TYR A N 1
ATOM 2499 C CA . TYR A 1 312 ? -2.542 -12.304 9.734 1.00 86.19 312 TYR A CA 1
ATOM 2500 C C . TYR A 1 312 ? -1.953 -11.857 8.398 1.00 86.19 312 TYR A C 1
ATOM 2502 O O . TYR A 1 312 ? -2.709 -11.596 7.462 1.00 86.19 312 TYR A O 1
ATOM 2510 N N . GLU A 1 313 ? -0.628 -11.777 8.283 1.00 86.75 313 GLU A N 1
ATOM 2511 C CA . GLU A 1 313 ? 0.028 -11.459 7.021 1.00 86.75 313 GLU A CA 1
ATOM 2512 C C . GLU A 1 313 ? -0.310 -12.501 5.949 1.00 86.75 313 GLU A C 1
ATOM 2514 O O . GLU A 1 313 ? -0.866 -12.149 4.904 1.00 86.75 313 GLU A O 1
ATOM 2519 N N . TYR A 1 314 ? -0.076 -13.785 6.225 1.00 90.38 314 TYR A N 1
ATOM 2520 C CA . TYR A 1 314 ? -0.390 -14.853 5.274 1.00 90.38 314 TYR A CA 1
ATOM 2521 C C . TYR A 1 314 ? -1.889 -15.086 5.116 1.00 90.38 314 TYR A C 1
ATOM 2523 O O . TYR A 1 314 ? -2.340 -15.383 4.009 1.00 90.38 314 TYR A O 1
ATOM 2531 N N . ALA A 1 315 ? -2.684 -14.871 6.168 1.00 92.44 315 ALA A N 1
ATOM 2532 C CA . ALA A 1 315 ? -4.132 -14.943 6.045 1.00 92.44 315 ALA A CA 1
ATOM 2533 C C . ALA A 1 315 ? -4.660 -13.882 5.073 1.00 92.44 315 ALA A C 1
ATOM 2535 O O . ALA A 1 315 ? -5.493 -14.195 4.228 1.00 92.44 315 ALA A O 1
ATOM 2536 N N . SER A 1 316 ? -4.129 -12.655 5.120 1.00 87.19 316 SER A N 1
ATOM 2537 C CA . SER A 1 316 ? -4.529 -11.599 4.186 1.00 87.19 316 SER A CA 1
ATOM 2538 C C . SER A 1 316 ? -4.187 -11.940 2.729 1.00 87.19 316 SER A C 1
ATOM 2540 O O . SER A 1 316 ? -5.012 -11.722 1.844 1.00 87.19 316 SER A O 1
ATOM 2542 N N . LYS A 1 317 ? -3.024 -12.560 2.479 1.00 88.31 317 LYS A N 1
ATOM 2543 C CA . LYS A 1 317 ? -2.611 -13.033 1.145 1.00 88.31 317 LYS A CA 1
ATOM 2544 C C . LYS A 1 317 ? -3.526 -14.159 0.644 1.00 88.31 317 LYS A C 1
ATOM 2546 O O . LYS A 1 317 ? -3.959 -14.137 -0.507 1.00 88.31 317 LYS A O 1
ATOM 2551 N N . LEU A 1 318 ? -3.884 -15.106 1.516 1.00 92.81 318 LEU A N 1
ATOM 2552 C CA . LEU A 1 318 ? -4.809 -16.193 1.182 1.00 92.81 318 LEU A CA 1
ATOM 2553 C C . LEU A 1 318 ? -6.253 -15.722 0.980 1.00 92.81 318 LEU A C 1
ATOM 2555 O O . LEU A 1 318 ? -6.934 -16.291 0.136 1.00 92.81 318 LEU A O 1
ATOM 2559 N N . VAL A 1 319 ? -6.712 -14.665 1.664 1.00 89.19 319 VAL A N 1
ATOM 2560 C CA . VAL A 1 319 ? -8.033 -14.066 1.389 1.00 89.19 319 VAL A CA 1
ATOM 2561 C C . VAL A 1 319 ? -8.109 -13.621 -0.072 1.00 89.19 319 VAL A C 1
ATOM 2563 O O . VAL A 1 319 ? -9.084 -13.918 -0.753 1.00 89.19 319 VAL A O 1
ATOM 2566 N N . ILE A 1 320 ? -7.058 -12.969 -0.579 1.00 84.81 320 ILE A N 1
ATOM 2567 C CA . ILE A 1 320 ? -7.004 -12.518 -1.975 1.00 84.81 320 ILE A CA 1
ATOM 2568 C C . ILE A 1 320 ? -6.965 -13.722 -2.932 1.00 84.81 320 ILE A C 1
ATOM 2570 O O . ILE A 1 320 ? -7.625 -13.702 -3.969 1.00 84.81 320 ILE A O 1
ATOM 2574 N N . ALA A 1 321 ? -6.222 -14.779 -2.590 1.00 88.06 321 ALA A N 1
ATOM 2575 C CA . ALA A 1 321 ? -6.153 -15.992 -3.404 1.00 88.06 321 ALA A CA 1
ATOM 2576 C C . ALA A 1 321 ? -7.466 -16.803 -3.409 1.00 88.06 321 ALA A C 1
ATOM 2578 O O . ALA A 1 321 ? -7.792 -17.422 -4.425 1.00 88.06 321 ALA A O 1
ATOM 2579 N N . CYS A 1 322 ? -8.243 -16.760 -2.321 1.00 89.31 322 CYS A N 1
ATOM 2580 C CA . CYS A 1 322 ? -9.544 -17.422 -2.201 1.00 89.31 322 CYS A CA 1
ATOM 2581 C C . CYS A 1 322 ? -10.582 -16.920 -3.209 1.00 89.31 322 CYS A C 1
ATOM 2583 O O . CYS A 1 322 ? -11.469 -17.692 -3.555 1.00 89.31 322 CYS A O 1
ATOM 2585 N N . ASP A 1 323 ? -10.455 -15.695 -3.730 1.00 81.50 323 ASP A N 1
ATOM 2586 C CA . ASP A 1 323 ? -11.341 -15.199 -4.796 1.00 81.50 323 ASP A CA 1
ATOM 2587 C C . ASP A 1 323 ? -11.267 -16.081 -6.061 1.00 81.50 323 ASP A C 1
ATOM 2589 O O . ASP A 1 323 ? -12.256 -16.231 -6.776 1.00 81.50 323 ASP A O 1
ATOM 2593 N N . ASN A 1 324 ? -10.098 -16.674 -6.334 1.00 84.25 324 ASN A N 1
ATOM 2594 C CA . ASN A 1 324 ? -9.844 -17.476 -7.536 1.00 84.25 324 ASN A CA 1
ATOM 2595 C C . ASN A 1 324 ? -9.733 -18.982 -7.247 1.00 84.25 324 ASN A C 1
ATOM 2597 O O . ASN A 1 324 ? -10.062 -19.797 -8.109 1.00 84.25 324 ASN A O 1
ATOM 2601 N N . PHE A 1 325 ? -9.265 -19.365 -6.052 1.00 92.12 325 PHE A N 1
ATOM 2602 C CA . PHE A 1 325 ? -8.968 -20.759 -5.691 1.00 92.12 325 PHE A CA 1
ATOM 2603 C C . PHE A 1 325 ? -9.590 -21.192 -4.347 1.00 92.12 325 PHE A C 1
ATOM 2605 O O . PHE A 1 325 ? -8.892 -21.779 -3.516 1.00 92.12 325 PHE A O 1
ATOM 2612 N N . PRO A 1 326 ? -10.895 -20.955 -4.110 1.00 92.19 326 PRO A N 1
ATOM 2613 C CA . PRO A 1 326 ? -11.503 -21.161 -2.794 1.00 92.19 326 PRO A CA 1
ATOM 2614 C C . PRO A 1 326 ? -11.388 -22.615 -2.312 1.00 92.19 326 PRO A C 1
ATOM 2616 O O . PRO A 1 326 ? -10.932 -22.867 -1.201 1.00 92.19 326 PRO A O 1
ATOM 2619 N N . LEU A 1 327 ? -11.716 -23.582 -3.178 1.00 93.75 327 LEU A N 1
ATOM 2620 C CA . LEU A 1 327 ? -11.704 -25.012 -2.839 1.00 93.75 327 LEU A CA 1
ATOM 2621 C C . LEU A 1 327 ? -10.292 -25.596 -2.665 1.00 93.75 327 LEU A C 1
ATOM 2623 O O . LEU A 1 327 ? -10.107 -26.564 -1.929 1.00 93.75 327 LEU A O 1
ATOM 2627 N N . GLU A 1 328 ? -9.292 -25.045 -3.361 1.00 94.56 328 GLU A N 1
ATOM 2628 C CA . GLU A 1 328 ? -7.899 -25.493 -3.213 1.00 94.56 328 GLU A CA 1
ATOM 2629 C C . GLU A 1 328 ? -7.325 -25.053 -1.860 1.00 94.56 328 GLU A C 1
ATOM 2631 O O . GLU A 1 328 ? -6.536 -25.785 -1.267 1.00 94.56 328 GLU A O 1
ATOM 2636 N N . ILE A 1 329 ? -7.762 -23.898 -1.347 1.00 94.69 329 ILE A N 1
ATOM 2637 C CA . ILE A 1 329 ? -7.342 -23.371 -0.045 1.00 94.69 329 ILE A CA 1
ATOM 2638 C C . ILE A 1 329 ? -8.089 -24.070 1.098 1.00 94.69 329 ILE A C 1
ATOM 2640 O O . ILE A 1 329 ? -7.445 -24.530 2.047 1.00 94.69 329 ILE A O 1
ATOM 2644 N N . THR A 1 330 ? -9.418 -24.225 1.008 1.00 94.25 330 THR A N 1
ATOM 2645 C CA . THR A 1 330 ? -10.221 -24.827 2.095 1.00 94.25 330 THR A CA 1
ATOM 2646 C C . THR A 1 330 ? -9.853 -26.272 2.404 1.00 94.25 330 THR A C 1
ATOM 2648 O O . THR A 1 330 ? -9.855 -26.668 3.572 1.00 94.25 330 THR A O 1
ATOM 2651 N N . LYS A 1 331 ? -9.370 -27.018 1.400 1.00 94.38 331 LYS A N 1
ATOM 2652 C CA . LYS A 1 331 ? -8.748 -28.347 1.553 1.00 94.38 331 LYS A CA 1
ATOM 2653 C C . LYS A 1 331 ? -7.746 -28.425 2.716 1.00 94.38 331 LYS A C 1
ATOM 2655 O O . LYS A 1 331 ? -7.624 -29.478 3.337 1.00 94.38 331 LYS A O 1
ATOM 2660 N N . TYR A 1 332 ? -7.025 -27.339 2.997 1.00 94.75 332 TYR A N 1
ATOM 2661 C CA . TYR A 1 332 ? -5.991 -27.281 4.031 1.00 94.75 332 TYR A CA 1
ATOM 2662 C C . TYR A 1 332 ? -6.442 -26.563 5.312 1.00 94.75 332 TYR A C 1
ATOM 2664 O O . TYR A 1 332 ? -5.859 -26.788 6.375 1.00 94.75 332 TYR A O 1
ATOM 2672 N N . THR A 1 333 ? -7.471 -25.711 5.241 1.00 94.62 333 THR A N 1
ATOM 2673 C CA . THR A 1 333 ? -7.888 -24.850 6.362 1.00 94.62 333 THR A CA 1
ATOM 2674 C C . THR A 1 333 ? -9.082 -25.374 7.148 1.00 94.62 333 THR A C 1
ATOM 2676 O O . THR A 1 333 ? -9.205 -25.035 8.324 1.00 94.62 333 THR A O 1
ATOM 2679 N N . ASP A 1 334 ? -9.941 -26.207 6.553 1.00 91.81 334 ASP A N 1
ATOM 2680 C CA . ASP A 1 334 ? -11.205 -26.630 7.180 1.00 91.81 334 ASP A CA 1
ATOM 2681 C C . ASP A 1 334 ? -10.985 -27.396 8.494 1.00 91.81 334 ASP A C 1
ATOM 2683 O O . ASP A 1 334 ? -11.709 -27.211 9.474 1.00 91.81 334 ASP A O 1
ATOM 2687 N N . GLN A 1 335 ? -9.898 -28.167 8.578 1.00 92.75 335 GLN A N 1
ATOM 2688 C CA . GLN A 1 335 ? -9.488 -28.869 9.801 1.00 92.75 335 GLN A CA 1
ATOM 2689 C C . GLN A 1 335 ? -9.135 -27.931 10.977 1.00 92.75 335 GLN A C 1
ATOM 2691 O O . GLN A 1 335 ? -9.051 -28.377 12.120 1.00 92.75 335 GLN A O 1
ATOM 2696 N N . HIS A 1 336 ? -8.929 -26.634 10.722 1.00 93.94 336 HIS A N 1
ATOM 2697 C CA . HIS A 1 336 ? -8.506 -25.638 11.712 1.00 93.94 336 HIS A CA 1
ATOM 2698 C C . HIS A 1 336 ? -9.605 -24.630 12.094 1.00 93.94 336 HIS A C 1
ATOM 2700 O O . HIS A 1 336 ? -9.360 -23.745 12.916 1.00 93.94 336 HIS A O 1
ATOM 2706 N N . ILE A 1 337 ? -10.833 -24.784 11.582 1.00 92.94 337 ILE A N 1
ATOM 2707 C CA . ILE A 1 337 ? -11.995 -23.933 11.918 1.00 92.94 337 ILE A CA 1
ATOM 2708 C C . ILE A 1 337 ? -12.284 -23.909 13.430 1.00 92.94 337 ILE A C 1
ATOM 2710 O O . ILE A 1 337 ? -12.729 -22.899 13.972 1.00 92.94 337 ILE A O 1
ATOM 2714 N N . ASN A 1 338 ? -11.984 -25.000 14.135 1.00 91.19 338 ASN A N 1
ATOM 2715 C CA . ASN A 1 338 ? -12.173 -25.124 15.581 1.00 91.19 338 ASN A CA 1
ATOM 2716 C C . ASN A 1 338 ? -10.880 -24.913 16.387 1.00 91.19 338 ASN A C 1
ATOM 2718 O O . ASN A 1 338 ? -10.780 -25.365 17.525 1.00 91.19 338 ASN A O 1
ATOM 2722 N N . SER A 1 339 ? -9.884 -24.226 15.816 1.00 92.38 339 SER A N 1
ATOM 2723 C CA . SER A 1 339 ? -8.640 -23.901 16.520 1.00 92.38 339 SER A CA 1
ATOM 2724 C C . SER A 1 339 ? -8.895 -23.085 17.794 1.00 92.38 339 SER A C 1
ATOM 2726 O O . SER A 1 339 ? -9.734 -22.183 17.826 1.00 92.38 339 SER A O 1
ATOM 2728 N N . ASN A 1 340 ? -8.108 -23.358 18.838 1.00 90.50 340 ASN A N 1
ATOM 2729 C CA . ASN A 1 340 ? -8.090 -22.557 20.066 1.00 90.50 340 ASN A CA 1
ATOM 2730 C C . ASN A 1 340 ? -7.429 -21.183 19.856 1.00 90.50 340 ASN A C 1
ATOM 2732 O O . ASN A 1 340 ? -7.604 -20.278 20.672 1.00 90.50 340 ASN A O 1
ATOM 2736 N N . GLN A 1 341 ? -6.652 -21.015 18.781 1.00 91.06 341 GLN A N 1
ATOM 2737 C CA . GLN A 1 341 ? -6.037 -19.738 18.432 1.00 91.06 341 GLN A CA 1
ATOM 2738 C C . GLN A 1 341 ? -7.057 -18.859 17.707 1.00 91.06 341 GLN A C 1
ATOM 2740 O O . GLN A 1 341 ? -7.518 -19.191 16.615 1.00 91.06 341 GLN A O 1
ATOM 2745 N N . TYR A 1 342 ? -7.389 -17.713 18.306 1.00 90.31 342 TYR A N 1
ATOM 2746 C CA . TYR A 1 342 ? -8.448 -16.832 17.809 1.00 90.31 342 TYR A CA 1
ATOM 2747 C C . TYR A 1 342 ? -8.219 -16.356 16.364 1.00 90.31 342 TYR A C 1
ATOM 2749 O O . TYR A 1 342 ? -9.139 -16.410 15.554 1.00 90.31 342 TYR A O 1
ATOM 2757 N N . TRP A 1 343 ? -7.000 -15.921 16.019 1.00 89.69 343 TRP A N 1
ATOM 2758 C CA . TRP A 1 343 ? -6.681 -15.432 14.668 1.00 89.69 343 TRP A CA 1
ATOM 2759 C C . TRP A 1 343 ? -6.736 -16.541 13.614 1.00 89.69 343 TRP A C 1
ATOM 2761 O O . TRP A 1 343 ? -7.234 -16.312 12.514 1.00 89.69 343 TRP A O 1
ATOM 2771 N N . THR A 1 344 ? -6.285 -17.751 13.952 1.00 94.31 344 THR A N 1
ATOM 2772 C CA . THR A 1 344 ? -6.378 -18.920 13.071 1.00 94.31 344 THR A CA 1
ATOM 2773 C C . THR A 1 344 ? -7.830 -19.309 12.848 1.00 94.31 344 THR A C 1
ATOM 2775 O O . THR A 1 344 ? -8.253 -19.434 11.705 1.00 94.31 344 THR A O 1
ATOM 2778 N N . LYS A 1 345 ? -8.618 -19.416 13.927 1.00 95.19 345 LYS A N 1
ATOM 2779 C CA . LYS A 1 345 ? -10.053 -19.706 13.850 1.00 95.19 345 LYS A CA 1
ATOM 2780 C C . LYS A 1 345 ? -10.784 -18.688 12.972 1.00 95.19 345 LYS A C 1
ATOM 2782 O O . LYS A 1 345 ? -11.495 -19.082 12.053 1.00 95.19 345 LYS A O 1
ATOM 2787 N N . LEU A 1 346 ? -10.555 -17.394 13.205 1.00 94.69 346 LEU A N 1
ATOM 2788 C CA . LEU A 1 346 ? -11.120 -16.309 12.401 1.00 94.69 346 LEU A CA 1
ATOM 2789 C C . LEU A 1 346 ? -10.753 -16.448 10.917 1.00 94.69 346 LEU A C 1
ATOM 2791 O O . LEU A 1 346 ? -11.633 -16.401 10.060 1.00 94.69 346 LEU A O 1
ATOM 2795 N N . SER A 1 347 ? -9.471 -16.660 10.614 1.00 95.44 347 SER A N 1
ATOM 2796 C CA . SER A 1 347 ? -8.974 -16.773 9.236 1.00 95.44 347 SER A CA 1
ATOM 2797 C C . SER A 1 347 ? -9.562 -17.994 8.520 1.00 95.44 347 SER A C 1
ATOM 2799 O O . SER A 1 347 ? -10.092 -17.864 7.421 1.00 95.44 347 SER A O 1
ATOM 2801 N N . CYS A 1 348 ? -9.557 -19.169 9.157 1.00 95.94 348 CYS A N 1
ATOM 2802 C CA . CYS A 1 348 ? -10.094 -20.404 8.577 1.00 95.94 348 CYS A CA 1
ATOM 2803 C C . CYS A 1 348 ? -11.613 -20.344 8.358 1.00 95.94 348 CYS A C 1
ATOM 2805 O O . CYS A 1 348 ? -12.091 -20.769 7.304 1.00 95.94 348 CYS A O 1
ATOM 2807 N N . ILE A 1 349 ? -12.368 -19.763 9.300 1.00 96.38 349 ILE A N 1
ATOM 2808 C CA . ILE A 1 349 ? -13.800 -19.486 9.102 1.00 96.38 349 ILE A CA 1
ATOM 2809 C C . ILE A 1 349 ? -13.989 -18.543 7.910 1.00 96.38 349 ILE A C 1
ATOM 2811 O O . ILE A 1 349 ? -14.838 -18.800 7.063 1.00 96.38 349 ILE A O 1
ATOM 2815 N N . THR A 1 350 ? -13.173 -17.491 7.801 1.00 95.81 350 THR A N 1
ATOM 2816 C CA . THR A 1 350 ? -13.244 -16.533 6.685 1.00 95.81 350 THR A CA 1
ATOM 2817 C C . THR A 1 350 ? -13.063 -17.226 5.336 1.00 95.81 350 THR A C 1
ATOM 2819 O O . THR A 1 350 ? -13.897 -17.043 4.454 1.00 95.81 350 THR A O 1
ATOM 2822 N N . PHE A 1 351 ? -12.046 -18.080 5.181 1.00 96.75 351 PHE A N 1
ATOM 2823 C CA . PHE A 1 351 ? -11.839 -18.832 3.936 1.00 96.75 351 PHE A CA 1
ATOM 2824 C C . PHE A 1 351 ? -13.012 -19.757 3.608 1.00 96.75 351 PHE A C 1
ATOM 2826 O O . PHE A 1 351 ? -13.457 -19.794 2.464 1.00 96.75 351 PHE A O 1
ATOM 2833 N N . SER A 1 352 ? -13.556 -20.440 4.616 1.00 95.81 352 SER A N 1
ATOM 2834 C CA . SER A 1 352 ? -14.709 -21.337 4.456 1.00 95.81 352 SER A CA 1
ATOM 2835 C C . SER A 1 352 ? -15.979 -20.586 4.048 1.00 95.81 352 SER A C 1
ATOM 2837 O O . SER A 1 352 ? -16.803 -21.105 3.299 1.00 95.81 352 SER A O 1
ATOM 2839 N N . LEU A 1 353 ? -16.153 -19.354 4.536 1.00 95.56 353 LEU A N 1
ATOM 2840 C CA . LEU A 1 353 ? -17.273 -18.496 4.153 1.00 95.56 353 LEU A CA 1
ATOM 2841 C C . LEU A 1 353 ? -17.122 -17.973 2.720 1.00 95.56 353 LEU A C 1
ATOM 2843 O O . LEU A 1 353 ? -18.109 -17.967 1.993 1.00 95.56 353 LEU A O 1
ATOM 2847 N N . ILE A 1 354 ? -15.911 -17.577 2.304 1.00 93.38 354 ILE A N 1
ATOM 2848 C CA . ILE A 1 354 ? -15.631 -17.165 0.915 1.00 93.38 354 ILE A CA 1
ATOM 2849 C C . ILE A 1 354 ? -15.867 -18.336 -0.049 1.00 93.38 354 ILE A C 1
ATOM 2851 O O . ILE A 1 354 ? -16.431 -18.150 -1.122 1.00 93.38 354 ILE A O 1
ATOM 2855 N N . ALA A 1 355 ? -15.466 -19.545 0.347 1.00 93.38 355 ALA A N 1
ATOM 2856 C CA . ALA A 1 355 ? -15.652 -20.764 -0.434 1.00 93.38 355 ALA A CA 1
ATOM 2857 C C . ALA A 1 355 ? -17.078 -21.338 -0.387 1.00 93.38 355 ALA A C 1
ATOM 2859 O O . ALA A 1 355 ? -17.334 -22.350 -1.035 1.00 93.38 355 ALA A O 1
ATOM 2860 N N . GLU A 1 356 ? -17.977 -20.736 0.399 1.00 93.00 356 GLU A N 1
ATOM 2861 C CA . GLU A 1 356 ? -19.342 -21.220 0.640 1.00 93.00 356 GLU A CA 1
ATOM 2862 C C . GLU A 1 356 ? -19.405 -22.669 1.182 1.00 93.00 356 GLU A C 1
ATOM 2864 O O . GLU A 1 356 ? -20.396 -23.373 1.000 1.00 93.00 356 GLU A O 1
ATOM 2869 N N . THR A 1 357 ? -18.360 -23.125 1.887 1.00 92.38 357 THR A N 1
ATOM 2870 C CA . THR A 1 357 ? -18.279 -24.474 2.486 1.00 92.38 357 THR A CA 1
ATOM 2871 C C . THR A 1 357 ? -18.678 -24.515 3.962 1.00 92.38 357 THR A C 1
ATOM 2873 O O . THR A 1 357 ? -18.895 -25.593 4.518 1.00 92.38 357 THR A O 1
ATOM 2876 N N . TYR A 1 358 ? -18.788 -23.359 4.623 1.00 93.00 358 TYR A N 1
ATOM 2877 C CA . TYR A 1 358 ? -19.147 -23.280 6.040 1.00 93.00 358 TYR A CA 1
ATOM 2878 C C . TYR A 1 358 ? -20.633 -23.605 6.282 1.00 93.00 358 TYR A C 1
ATOM 2880 O O . TYR A 1 358 ? -21.502 -22.999 5.660 1.00 93.00 358 TYR A O 1
ATOM 2888 N N . THR A 1 359 ? -20.941 -24.512 7.218 1.00 90.19 359 THR A N 1
ATOM 2889 C CA . THR A 1 359 ? -22.316 -25.017 7.449 1.00 90.19 359 THR A CA 1
ATOM 2890 C C . THR A 1 359 ? -22.896 -24.730 8.841 1.00 90.19 359 THR A C 1
ATOM 2892 O O . THR A 1 359 ? -24.111 -24.779 9.019 1.00 90.19 359 THR A O 1
ATOM 2895 N N . GLU A 1 360 ? -22.077 -24.397 9.843 1.00 92.38 360 GLU A N 1
ATOM 2896 C CA . GLU A 1 360 ? -22.516 -24.279 11.245 1.00 92.38 360 GLU A CA 1
ATOM 2897 C C . GLU A 1 360 ? -23.037 -22.871 11.605 1.00 92.38 360 GLU A C 1
ATOM 2899 O O . GLU A 1 360 ? -22.420 -22.134 12.376 1.00 92.38 360 GLU A O 1
ATOM 2904 N N . THR A 1 361 ? -24.192 -22.465 11.065 1.00 93.38 361 THR A N 1
ATOM 2905 C CA . THR A 1 361 ? -24.701 -21.081 11.190 1.00 93.38 361 THR A CA 1
ATOM 2906 C C . THR A 1 361 ? -24.804 -20.568 12.638 1.00 93.38 361 THR A C 1
ATOM 2908 O O . THR A 1 361 ? -24.399 -19.439 12.906 1.00 93.38 361 THR A O 1
ATOM 2911 N N . GLU A 1 362 ? -25.276 -21.366 13.604 1.00 93.12 362 GLU A N 1
ATOM 2912 C CA . GLU A 1 362 ? -25.352 -20.923 15.012 1.00 93.12 362 GLU A CA 1
ATOM 2913 C C . GLU A 1 362 ? -23.965 -20.716 15.646 1.00 93.12 362 GLU A C 1
ATOM 2915 O O . GLU A 1 362 ? -23.763 -19.775 16.417 1.00 93.12 362 GLU A O 1
ATOM 2920 N N . ALA A 1 363 ? -22.985 -21.559 15.302 1.00 92.69 363 ALA A N 1
ATOM 2921 C CA . ALA A 1 363 ? -21.613 -21.402 15.779 1.00 92.69 363 ALA A CA 1
ATOM 2922 C C . ALA A 1 363 ? -20.979 -20.120 15.215 1.00 92.69 363 ALA A C 1
ATOM 2924 O O . ALA A 1 363 ? -20.320 -19.383 15.956 1.00 92.69 363 ALA A O 1
ATOM 2925 N N . LEU A 1 364 ? -21.248 -19.810 13.941 1.00 95.62 364 LEU A N 1
ATOM 2926 C CA . LEU A 1 364 ? -20.838 -18.554 13.316 1.00 95.62 364 LEU A CA 1
ATOM 2927 C C . LEU A 1 364 ? -21.459 -17.341 14.006 1.00 95.62 364 LEU A C 1
ATOM 2929 O O . LEU A 1 364 ? -20.739 -16.388 14.275 1.00 95.62 364 LEU A O 1
ATOM 2933 N N . ILE A 1 365 ? -22.761 -17.363 14.307 1.00 93.88 365 ILE A N 1
ATOM 2934 C CA . ILE A 1 365 ? -23.443 -16.243 14.977 1.00 93.88 365 ILE A CA 1
ATOM 2935 C C . ILE A 1 365 ? -22.793 -15.953 16.331 1.00 93.88 365 ILE A C 1
ATOM 2937 O O . ILE A 1 365 ? -22.454 -14.805 16.619 1.00 93.88 365 ILE A O 1
ATOM 2941 N N . ASN A 1 366 ? -22.556 -16.990 17.138 1.00 92.19 366 ASN A N 1
ATOM 2942 C CA . ASN A 1 366 ? -21.901 -16.838 18.437 1.00 92.19 366 ASN A CA 1
ATOM 2943 C C . ASN A 1 366 ? -20.487 -16.259 18.295 1.00 92.19 366 ASN A C 1
ATOM 2945 O O . ASN A 1 366 ? -20.106 -15.351 19.033 1.00 92.19 366 ASN A O 1
ATOM 2949 N N . PHE A 1 367 ? -19.720 -16.748 17.318 1.00 92.81 367 PHE A N 1
ATOM 2950 C CA . PHE A 1 367 ? -18.373 -16.250 17.051 1.00 92.81 367 PHE A CA 1
ATOM 2951 C C . PHE A 1 367 ? -18.372 -14.807 16.520 1.00 92.81 367 PHE A C 1
ATOM 2953 O O . PHE A 1 367 ? -17.528 -14.005 16.908 1.00 92.81 367 PHE A O 1
ATOM 2960 N N . PHE A 1 368 ? -19.344 -14.447 15.683 1.00 91.75 368 PHE A N 1
ATOM 2961 C CA . PHE A 1 368 ? -19.528 -13.099 15.149 1.00 91.75 368 PHE A CA 1
ATOM 2962 C C . PHE A 1 368 ? -19.863 -12.085 16.253 1.00 91.75 368 PHE A C 1
ATOM 2964 O O . PHE A 1 368 ? -19.324 -10.979 16.267 1.00 91.75 368 PHE A O 1
ATOM 2971 N N . ILE A 1 369 ? -20.700 -12.467 17.222 1.00 88.62 369 ILE A N 1
ATOM 2972 C CA . ILE A 1 369 ? -21.002 -11.636 18.396 1.00 88.62 369 ILE A CA 1
ATOM 2973 C C . ILE A 1 369 ? -19.762 -11.487 19.296 1.00 88.62 369 ILE A C 1
ATOM 2975 O O . ILE A 1 369 ? -19.430 -10.366 19.693 1.00 88.62 369 ILE A O 1
ATOM 2979 N N . ASP A 1 370 ? -19.041 -12.581 19.581 1.00 86.31 370 ASP A N 1
ATOM 2980 C CA . ASP A 1 370 ? -17.785 -12.548 20.354 1.00 86.31 370 ASP A CA 1
ATOM 2981 C C . ASP A 1 370 ? -16.748 -11.627 19.690 1.00 86.31 370 ASP A C 1
ATOM 2983 O O . ASP A 1 370 ? -16.180 -10.763 20.363 1.00 86.31 370 ASP A O 1
ATOM 2987 N N . PHE A 1 371 ? -16.587 -11.718 18.365 1.00 87.25 371 PHE A N 1
ATOM 2988 C CA . PHE A 1 371 ? -15.701 -10.851 17.585 1.00 87.25 371 PHE A CA 1
ATOM 2989 C C . PHE A 1 371 ? -15.951 -9.364 17.866 1.00 87.25 371 PHE A C 1
ATOM 2991 O O . PHE A 1 371 ? -15.016 -8.624 18.189 1.00 87.25 371 PHE A O 1
ATOM 2998 N N . TYR A 1 372 ? -17.215 -8.937 17.840 1.00 78.25 372 TYR A N 1
ATOM 2999 C CA . TYR A 1 372 ? -17.583 -7.544 18.093 1.00 78.25 372 TYR A CA 1
ATOM 3000 C C . TYR A 1 372 ? -17.506 -7.124 19.563 1.00 78.25 372 TYR A C 1
ATOM 3002 O O . TYR A 1 372 ? -17.228 -5.957 19.850 1.00 78.25 372 TYR A O 1
ATOM 3010 N N . SER A 1 373 ? -17.713 -8.043 20.509 1.00 75.69 373 SER A N 1
ATOM 3011 C CA . SER A 1 373 ? -17.504 -7.736 21.931 1.00 75.69 373 SER A CA 1
ATOM 3012 C C . SER A 1 373 ? -16.033 -7.458 22.258 1.00 75.69 373 SER A C 1
ATOM 3014 O O . SER A 1 373 ? -15.745 -6.569 23.057 1.00 75.69 373 SER A O 1
ATOM 3016 N N . ARG A 1 374 ? -15.097 -8.151 21.593 1.00 71.12 374 ARG A N 1
ATOM 3017 C CA . ARG A 1 374 ? -13.647 -7.985 21.795 1.00 71.12 374 ARG A CA 1
ATOM 3018 C C . ARG A 1 374 ? -13.097 -6.721 21.141 1.00 71.12 374 ARG A C 1
ATOM 3020 O O . ARG A 1 374 ? -12.174 -6.110 21.673 1.00 71.12 374 ARG A O 1
ATOM 3027 N N . SER A 1 375 ? -13.650 -6.317 19.998 1.00 62.00 375 SER A N 1
ATOM 3028 C CA . SER A 1 375 ? -13.168 -5.151 19.249 1.00 62.00 375 SER A CA 1
ATOM 3029 C C . SER A 1 375 ? -13.619 -3.806 19.839 1.00 62.00 375 SER A C 1
ATOM 3031 O O . SER A 1 375 ? -12.992 -2.787 19.563 1.00 62.00 375 SER A O 1
ATOM 3033 N N . ARG A 1 376 ? -14.666 -3.779 20.682 1.00 49.88 376 ARG A N 1
ATOM 3034 C CA . ARG A 1 376 ? -15.161 -2.557 21.356 1.00 49.88 376 ARG A CA 1
ATOM 3035 C C . ARG A 1 376 ? -14.196 -1.971 22.401 1.00 49.88 376 ARG A C 1
ATOM 3037 O O . ARG A 1 376 ? -14.376 -0.824 22.794 1.00 49.88 376 ARG A O 1
ATOM 3044 N N . SER A 1 377 ? -13.187 -2.719 22.855 1.00 33.56 377 SER A N 1
ATOM 3045 C CA . SER A 1 377 ? -12.277 -2.301 23.938 1.00 33.56 377 SER A CA 1
ATOM 3046 C C . SER A 1 377 ? -10.856 -1.928 23.498 1.00 33.56 377 SER A C 1
ATOM 3048 O O . SER A 1 377 ? -10.029 -1.603 24.347 1.00 33.56 377 SER A O 1
ATOM 3050 N N . SER A 1 378 ? -10.529 -1.979 22.203 1.00 34.53 378 SER A N 1
ATOM 3051 C CA . SER A 1 378 ? -9.152 -1.788 21.724 1.00 34.53 378 SER A CA 1
ATOM 3052 C C . SER A 1 378 ? -9.073 -0.836 20.529 1.00 34.53 378 SER A C 1
ATOM 3054 O O . SER A 1 378 ? -8.943 -1.274 19.390 1.00 34.53 378 SER A O 1
ATOM 3056 N N . SER A 1 379 ? -9.116 0.474 20.785 1.00 30.22 379 SER A N 1
ATOM 3057 C CA . SER A 1 379 ? -8.843 1.511 19.775 1.00 30.22 379 SER A CA 1
ATOM 3058 C C . SER A 1 379 ? -7.665 2.412 20.167 1.00 30.22 379 SER A C 1
ATOM 3060 O O . SER A 1 379 ? -7.725 3.631 20.042 1.00 30.22 379 SER A O 1
ATOM 3062 N N . LEU A 1 380 ? -6.579 1.806 20.648 1.00 26.19 380 LEU A N 1
ATOM 3063 C CA . LEU A 1 380 ? -5.248 2.412 20.602 1.00 26.19 380 LEU A CA 1
ATOM 3064 C C . LEU A 1 380 ? -4.438 1.641 19.559 1.00 26.19 380 LEU A C 1
ATOM 3066 O O . LEU A 1 380 ? -3.604 0.802 19.889 1.00 26.19 380 LEU A O 1
ATOM 3070 N N . SER A 1 381 ? -4.734 1.883 18.282 1.00 28.22 381 SER A N 1
ATOM 3071 C CA . SER A 1 381 ? -3.768 1.596 17.226 1.00 28.22 381 SER A CA 1
ATOM 3072 C C . SER A 1 381 ? -2.677 2.663 17.277 1.00 28.22 381 SER A C 1
ATOM 3074 O O . SER A 1 381 ? -2.946 3.846 17.474 1.00 28.22 381 SER A O 1
ATOM 3076 N N . SER A 1 382 ? -1.444 2.213 17.116 1.00 25.47 382 SER A N 1
ATOM 3077 C CA . SER A 1 382 ? -0.169 2.924 17.167 1.00 25.47 382 SER A CA 1
ATOM 3078 C C . SER A 1 382 ? -0.009 4.062 16.142 1.00 25.47 382 SER A C 1
ATOM 3080 O O . SER A 1 382 ? 0.872 3.990 15.293 1.00 25.47 382 SER A O 1
ATOM 3082 N N . SER A 1 383 ? -0.818 5.123 16.209 1.00 26.00 383 SER A N 1
ATOM 3083 C CA . SER A 1 383 ? -0.661 6.314 15.349 1.00 26.00 383 SER A CA 1
ATOM 3084 C C . SER A 1 383 ? 0.066 7.486 16.021 1.00 26.00 383 SER A C 1
ATOM 3086 O O . SER A 1 383 ? 0.225 8.535 15.409 1.00 26.00 383 SER A O 1
ATOM 3088 N N . LEU A 1 384 ? 0.532 7.325 17.265 1.00 26.83 384 LEU A N 1
ATOM 3089 C CA . LEU A 1 384 ? 1.253 8.373 18.009 1.00 26.83 384 LEU A CA 1
ATOM 3090 C C . LEU A 1 384 ? 2.773 8.154 18.088 1.00 26.83 384 LEU A C 1
ATOM 3092 O O . LEU A 1 384 ? 3.480 8.974 18.664 1.00 26.83 384 LEU A O 1
ATOM 3096 N N . ALA A 1 385 ? 3.288 7.077 17.494 1.00 24.73 385 ALA A N 1
ATOM 3097 C CA . ALA A 1 385 ? 4.708 6.928 17.207 1.00 24.73 385 ALA A CA 1
ATOM 3098 C C . ALA A 1 385 ? 4.865 7.016 15.690 1.00 24.73 385 ALA A C 1
ATOM 3100 O O . ALA A 1 385 ? 4.333 6.170 14.978 1.00 24.73 385 ALA A O 1
ATOM 3101 N N . GLY A 1 386 ? 5.554 8.050 15.206 1.00 23.20 386 GLY A N 1
ATOM 3102 C CA . GLY A 1 386 ? 5.847 8.289 13.792 1.00 23.20 386 GLY A CA 1
ATOM 3103 C C . GLY A 1 386 ? 6.764 7.234 13.168 1.00 23.20 386 GLY A C 1
ATOM 3104 O O . GLY A 1 386 ? 7.847 7.552 12.686 1.00 23.20 386 GLY A O 1
ATOM 3105 N N . SER A 1 387 ? 6.340 5.972 13.152 1.00 20.89 387 SER A N 1
ATOM 3106 C CA . SER A 1 387 ? 6.887 4.951 12.274 1.00 20.89 387 SER A CA 1
ATOM 3107 C C . SER A 1 387 ? 5.844 4.598 11.219 1.00 20.89 387 SER A C 1
ATOM 3109 O O . SER A 1 387 ? 4.825 3.961 11.474 1.00 20.89 387 SER A O 1
ATOM 3111 N N . LEU A 1 388 ? 6.128 5.037 9.994 1.00 20.62 388 LEU A N 1
ATOM 3112 C CA . LEU A 1 388 ? 5.535 4.489 8.783 1.00 20.62 388 LEU A CA 1
ATOM 3113 C C . LEU A 1 388 ? 5.618 2.956 8.830 1.00 20.62 388 LEU A C 1
ATOM 3115 O O . LEU A 1 388 ? 6.703 2.387 8.707 1.00 20.62 388 LEU A O 1
ATOM 3119 N N . ILE A 1 389 ? 4.474 2.287 8.956 1.00 21.89 389 ILE A N 1
ATOM 3120 C CA . ILE A 1 389 ? 4.323 0.909 8.495 1.00 21.89 389 ILE A CA 1
ATOM 3121 C C . ILE A 1 389 ? 3.574 0.991 7.168 1.00 21.89 389 ILE A C 1
ATOM 3123 O O . ILE A 1 389 ? 2.375 1.248 7.109 1.00 21.89 389 ILE A O 1
ATOM 3127 N N . LEU A 1 390 ? 4.333 0.831 6.087 1.00 21.16 390 LEU A N 1
ATOM 3128 C CA . LEU A 1 390 ? 3.806 0.520 4.766 1.00 21.16 390 LEU A CA 1
ATOM 3129 C C . LEU A 1 390 ? 3.068 -0.820 4.842 1.00 21.16 390 LEU A C 1
ATOM 3131 O O . LEU A 1 390 ? 3.665 -1.843 5.169 1.00 21.16 390 LEU A O 1
ATOM 3135 N N . GLY A 1 391 ? 1.780 -0.786 4.524 1.00 24.97 391 GLY A N 1
ATOM 3136 C CA . GLY A 1 391 ? 0.890 -1.939 4.499 1.00 24.97 391 GLY A CA 1
ATOM 3137 C C . GLY A 1 391 ? -0.368 -1.621 5.291 1.00 24.97 391 GLY A C 1
ATOM 3138 O O . GLY A 1 391 ? -0.300 -1.361 6.487 1.00 24.97 391 GLY A O 1
ATOM 3139 N N . SER A 1 392 ? -1.523 -1.614 4.627 1.00 38.31 392 SER A N 1
ATOM 3140 C CA . SER A 1 392 ? -2.806 -1.742 5.322 1.00 38.31 392 SER A CA 1
ATOM 3141 C C . SER A 1 392 ? -2.688 -2.862 6.355 1.00 38.31 392 SER A C 1
ATOM 3143 O O . SER A 1 392 ? -2.217 -3.938 5.995 1.00 38.31 392 SER A O 1
ATOM 3145 N N . ASP A 1 393 ? -3.076 -2.607 7.604 1.00 62.69 393 ASP A N 1
ATOM 3146 C CA . ASP A 1 393 ? -3.008 -3.577 8.698 1.00 62.69 393 ASP A CA 1
ATOM 3147 C C . ASP A 1 393 ? -3.585 -4.925 8.219 1.00 62.69 393 ASP A C 1
ATOM 3149 O O . ASP A 1 393 ? -4.779 -5.015 7.935 1.00 62.69 393 ASP A O 1
ATOM 3153 N N . SER A 1 394 ? -2.744 -5.952 8.025 1.00 69.88 394 SER A N 1
ATOM 3154 C CA . SER A 1 394 ? -3.150 -7.235 7.419 1.00 69.88 394 SER A CA 1
ATOM 3155 C C . SER A 1 394 ? -4.327 -7.864 8.168 1.00 69.88 394 SER A C 1
ATOM 3157 O O . SER A 1 394 ? -5.163 -8.551 7.581 1.00 69.88 394 SER A O 1
ATOM 3159 N N . SER A 1 395 ? -4.438 -7.553 9.463 1.00 77.00 395 SER A N 1
ATOM 3160 C CA . SER A 1 395 ? -5.571 -7.931 10.297 1.00 77.00 395 SER A CA 1
ATOM 3161 C C . SER A 1 395 ? -6.881 -7.256 9.875 1.00 77.00 395 SER A C 1
ATOM 3163 O O . SER A 1 395 ? -7.917 -7.912 9.856 1.00 77.00 395 SER A O 1
ATOM 3165 N N . ALA A 1 396 ? -6.857 -5.986 9.461 1.00 72.62 396 ALA A N 1
ATOM 3166 C CA . ALA A 1 396 ? -8.038 -5.260 9.002 1.00 72.62 396 ALA A CA 1
ATOM 3167 C C . ALA A 1 396 ? -8.626 -5.861 7.717 1.00 72.62 396 ALA A C 1
ATOM 3169 O O . ALA A 1 396 ? -9.846 -5.949 7.600 1.00 72.62 396 ALA A O 1
ATOM 3170 N N . LEU A 1 397 ? -7.785 -6.322 6.781 1.00 77.69 397 LEU A N 1
ATOM 3171 C CA . LEU A 1 397 ? -8.254 -6.982 5.555 1.00 77.69 397 LEU A CA 1
ATOM 3172 C C . LEU A 1 397 ? -9.006 -8.276 5.885 1.00 77.69 397 LEU A C 1
ATOM 3174 O O . LEU A 1 397 ? -10.140 -8.454 5.443 1.00 77.69 397 LEU A O 1
ATOM 3178 N N . VAL A 1 398 ? -8.404 -9.142 6.706 1.00 86.00 398 VAL A N 1
ATOM 3179 C CA . VAL A 1 398 ? -9.023 -10.411 7.125 1.00 86.00 398 VAL A CA 1
ATOM 3180 C C . VAL A 1 398 ? -10.306 -10.156 7.918 1.00 86.00 398 VAL A C 1
ATOM 3182 O O . VAL A 1 398 ? -11.329 -10.774 7.643 1.00 86.00 398 VAL A O 1
ATOM 3185 N N . ASN A 1 399 ? -10.285 -9.202 8.853 1.00 86.12 399 ASN A N 1
ATOM 3186 C CA . ASN A 1 399 ? -11.448 -8.831 9.660 1.00 86.12 399 ASN A CA 1
ATOM 3187 C C . ASN A 1 399 ? -12.607 -8.302 8.803 1.00 86.12 399 ASN A C 1
ATOM 3189 O O . ASN A 1 399 ? -13.755 -8.683 9.017 1.00 86.12 399 ASN A O 1
ATOM 3193 N N . ASN A 1 400 ? -12.324 -7.432 7.832 1.00 81.12 400 ASN A N 1
ATOM 3194 C CA . ASN A 1 400 ? -13.354 -6.881 6.957 1.00 81.12 400 ASN A CA 1
ATOM 3195 C C . ASN A 1 400 ? -13.974 -7.966 6.073 1.00 81.12 400 ASN A C 1
ATOM 3197 O O . ASN A 1 400 ? -15.199 -8.019 5.945 1.00 81.12 400 ASN A O 1
ATOM 3201 N N . GLU A 1 401 ? -13.155 -8.856 5.505 1.00 86.19 401 GLU A N 1
ATOM 3202 C CA . GLU A 1 401 ? -13.673 -9.942 4.671 1.00 86.19 401 GLU A CA 1
ATOM 3203 C C . GLU A 1 401 ? -14.442 -10.982 5.496 1.00 86.19 401 GLU A C 1
ATOM 3205 O O . GLU A 1 401 ? -15.477 -11.476 5.038 1.00 86.19 401 GLU A O 1
ATOM 3210 N N . PHE A 1 402 ? -14.017 -11.244 6.739 1.00 92.56 402 PHE A N 1
ATOM 3211 C CA . PHE A 1 402 ? -14.790 -12.029 7.701 1.00 92.56 402 PHE A CA 1
ATOM 3212 C C . PHE A 1 402 ? -16.179 -11.426 7.901 1.00 92.56 402 PHE A C 1
ATOM 3214 O O . PHE A 1 402 ? -17.175 -12.120 7.714 1.00 92.56 402 PHE A O 1
ATOM 3221 N N . VAL A 1 403 ? -16.263 -10.134 8.244 1.00 90.25 403 VAL A N 1
ATOM 3222 C CA . VAL A 1 403 ? -17.549 -9.476 8.511 1.00 90.25 403 VAL A CA 1
ATOM 3223 C C . VAL A 1 403 ? -18.442 -9.520 7.279 1.00 90.25 403 VAL A C 1
ATOM 3225 O O . VAL A 1 403 ? -19.598 -9.926 7.375 1.00 90.25 403 VAL A O 1
ATOM 3228 N N . LYS A 1 404 ? -17.911 -9.148 6.114 1.00 88.44 404 LYS A N 1
ATOM 3229 C CA . LYS A 1 404 ? -18.645 -9.161 4.846 1.00 88.44 404 LYS A CA 1
ATOM 3230 C C . LYS A 1 404 ? -19.202 -10.550 4.531 1.00 88.44 404 LYS A C 1
ATOM 3232 O O . LYS A 1 404 ? -20.384 -10.675 4.206 1.00 88.44 404 LYS A O 1
ATOM 3237 N N . SER A 1 405 ? -18.381 -11.589 4.654 1.00 93.44 405 SER A N 1
ATOM 3238 C CA . SER A 1 405 ? -18.782 -12.963 4.337 1.00 93.44 405 SER A CA 1
ATOM 3239 C C . SER A 1 405 ? -19.733 -13.543 5.390 1.00 93.44 405 SER A C 1
ATOM 3241 O O . SER A 1 405 ? -20.715 -14.194 5.038 1.00 93.44 405 SER A O 1
ATOM 3243 N N . ALA A 1 406 ? -19.523 -13.233 6.672 1.00 94.31 406 ALA A N 1
ATOM 3244 C CA . ALA A 1 406 ? -20.405 -13.643 7.760 1.00 94.31 406 ALA A CA 1
ATOM 3245 C C . ALA A 1 406 ? -21.783 -12.977 7.659 1.00 94.31 406 ALA A C 1
ATOM 3247 O O . ALA A 1 406 ? -22.794 -13.659 7.794 1.00 94.31 406 ALA A O 1
ATOM 3248 N N . VAL A 1 407 ? -21.848 -11.675 7.354 1.00 92.62 407 VAL A N 1
ATOM 3249 C CA . VAL A 1 407 ? -23.115 -10.959 7.137 1.00 92.62 407 VAL A CA 1
ATOM 3250 C C . VAL A 1 407 ? -23.888 -11.577 5.981 1.00 92.62 407 VAL A C 1
ATOM 3252 O O . VAL A 1 407 ? -25.073 -11.864 6.139 1.00 92.62 407 VAL A O 1
ATOM 3255 N N . LYS A 1 408 ? -23.226 -11.848 4.848 1.00 93.19 408 LYS A N 1
ATOM 3256 C CA . LYS A 1 408 ? -23.855 -12.547 3.720 1.00 93.19 408 LYS A CA 1
ATOM 3257 C C . LYS A 1 408 ? -24.371 -13.921 4.138 1.00 93.19 408 LYS A C 1
ATOM 3259 O O . LYS A 1 408 ? -25.519 -14.241 3.847 1.00 93.19 408 LYS A O 1
ATOM 3264 N N . HIS A 1 409 ? -23.566 -14.718 4.835 1.00 94.69 409 HIS A N 1
ATOM 3265 C CA . HIS A 1 409 ? -23.968 -16.056 5.261 1.00 94.69 409 HIS A CA 1
ATOM 3266 C C . HIS A 1 409 ? -25.156 -16.018 6.235 1.00 94.69 409 HIS A C 1
ATOM 3268 O O . HIS A 1 409 ? -26.141 -16.718 6.018 1.00 94.69 409 HIS A O 1
ATOM 3274 N N . ILE A 1 410 ? -25.106 -15.172 7.270 1.00 94.38 410 ILE A N 1
ATOM 3275 C CA . ILE A 1 410 ? -26.191 -14.996 8.249 1.00 94.38 410 ILE A CA 1
ATOM 3276 C C . ILE A 1 410 ? -27.460 -14.508 7.548 1.00 94.38 410 ILE A C 1
ATOM 3278 O O . ILE A 1 410 ? -28.537 -15.034 7.809 1.00 94.38 410 ILE A O 1
ATOM 3282 N N . PHE A 1 411 ? -27.344 -13.545 6.631 1.00 93.06 411 PHE A N 1
ATOM 3283 C CA . PHE A 1 411 ? -28.490 -13.002 5.907 1.00 93.06 411 PHE A CA 1
ATOM 3284 C C . PHE A 1 411 ? -29.212 -14.064 5.064 1.00 93.06 411 PHE A C 1
ATOM 3286 O O . PHE A 1 411 ? -30.438 -14.096 5.061 1.00 93.06 411 PHE A O 1
ATOM 3293 N N . HIS A 1 412 ? -28.474 -14.948 4.384 1.00 91.69 412 HIS A N 1
ATOM 3294 C CA . HIS A 1 412 ? -29.074 -15.991 3.543 1.00 91.69 412 HIS A CA 1
ATOM 3295 C C . HIS A 1 412 ? -29.562 -17.218 4.328 1.00 91.69 412 HIS A C 1
ATOM 3297 O O . HIS A 1 412 ? -30.490 -17.885 3.878 1.00 91.69 412 HIS A O 1
ATOM 3303 N N . ASN A 1 413 ? -28.957 -17.528 5.481 1.00 92.31 413 ASN A N 1
ATOM 3304 C CA . ASN A 1 413 ? -29.240 -18.760 6.231 1.00 92.31 413 ASN A CA 1
ATOM 3305 C C . ASN A 1 413 ? -30.103 -18.549 7.488 1.00 92.31 413 ASN A C 1
ATOM 3307 O O . ASN A 1 413 ? -30.529 -19.521 8.107 1.00 92.31 413 ASN A O 1
ATOM 3311 N N . CYS A 1 414 ? -30.389 -17.303 7.880 1.00 91.00 414 CYS A N 1
ATOM 3312 C CA . CYS A 1 414 ? -31.281 -16.984 8.998 1.00 91.00 414 CYS A CA 1
ATOM 3313 C C . CYS A 1 414 ? -32.592 -16.354 8.528 1.00 91.00 414 CYS A C 1
ATOM 3315 O O . CYS A 1 414 ? -32.695 -15.796 7.438 1.00 91.00 414 CYS A O 1
ATOM 3317 N N . SER A 1 415 ? -33.602 -16.361 9.403 1.00 91.00 415 SER A N 1
ATOM 3318 C CA . SER A 1 415 ? -34.769 -15.504 9.196 1.00 91.00 415 SER A CA 1
ATOM 3319 C C . SER A 1 415 ? -34.352 -14.030 9.246 1.00 91.00 415 SER A C 1
ATOM 3321 O O . SER A 1 415 ? -33.502 -13.638 10.049 1.00 91.00 415 SER A O 1
ATOM 3323 N N . LEU A 1 416 ? -34.992 -13.191 8.426 1.00 87.38 416 LEU A N 1
ATOM 3324 C CA . LEU A 1 416 ? -34.696 -11.755 8.361 1.00 87.38 416 LEU A CA 1
ATOM 3325 C C . LEU A 1 416 ? -34.794 -11.072 9.735 1.00 87.38 416 LEU A C 1
ATOM 3327 O O . LEU A 1 416 ? -34.004 -10.185 10.041 1.00 87.38 416 LEU A O 1
ATOM 3331 N N . VAL A 1 417 ? -35.745 -11.500 10.573 1.00 86.81 417 VAL A N 1
ATOM 3332 C CA . VAL A 1 417 ? -35.922 -10.984 11.940 1.00 86.81 417 VAL A CA 1
ATOM 3333 C C . VAL A 1 417 ? -34.689 -11.282 12.795 1.00 86.81 417 VAL A C 1
ATOM 3335 O O . VAL A 1 417 ? -34.129 -10.365 13.390 1.00 86.81 417 VAL A O 1
ATOM 3338 N N . LYS A 1 418 ? -34.221 -12.538 12.789 1.00 88.94 418 LYS A N 1
ATOM 3339 C CA . LYS A 1 418 ? -33.035 -12.959 13.545 1.00 88.94 418 LYS A CA 1
ATOM 3340 C C . LYS A 1 418 ? -31.768 -12.272 13.026 1.00 88.94 418 LYS A C 1
ATOM 3342 O O . LYS A 1 418 ? -30.966 -11.786 13.816 1.00 88.94 418 LYS A O 1
ATOM 3347 N N . ALA A 1 419 ? -31.607 -12.167 11.706 1.00 87.62 419 ALA A N 1
ATOM 3348 C CA . ALA A 1 419 ? -30.473 -11.471 11.100 1.00 87.62 419 ALA A CA 1
ATOM 3349 C C . ALA A 1 419 ? -30.434 -9.984 11.498 1.00 87.62 419 ALA A C 1
ATOM 3351 O O . ALA A 1 419 ? -29.387 -9.489 11.909 1.00 87.62 419 ALA A O 1
ATOM 3352 N N . LYS A 1 420 ? -31.578 -9.283 11.454 1.00 83.69 420 LYS A N 1
ATOM 3353 C CA . LYS A 1 420 ? -31.687 -7.880 11.891 1.00 83.69 420 LYS A CA 1
ATOM 3354 C C . LYS A 1 420 ? -31.325 -7.698 13.363 1.00 83.69 420 LYS A C 1
ATOM 3356 O O . LYS A 1 420 ? -30.596 -6.765 13.686 1.00 83.69 420 LYS A O 1
ATOM 3361 N N . GLU A 1 421 ? -31.791 -8.583 14.241 1.00 84.69 421 GLU A N 1
ATOM 3362 C CA . GLU A 1 421 ? -31.444 -8.553 15.666 1.00 84.69 421 GLU A CA 1
ATOM 3363 C C . GLU A 1 421 ? -29.928 -8.695 15.871 1.00 84.69 421 GLU A C 1
ATOM 3365 O O . GLU A 1 421 ? -29.303 -7.852 16.521 1.00 84.69 421 GLU A O 1
ATOM 3370 N N . ILE A 1 422 ? -29.308 -9.684 15.221 1.00 85.38 422 ILE A N 1
ATOM 3371 C CA . ILE A 1 422 ? -27.856 -9.892 15.277 1.00 85.38 422 ILE A CA 1
ATOM 3372 C C . ILE A 1 422 ? -27.126 -8.646 14.774 1.00 85.38 422 ILE A C 1
ATOM 3374 O O . ILE A 1 422 ? -26.258 -8.121 15.476 1.00 85.38 422 ILE A O 1
ATOM 3378 N N . PHE A 1 423 ? -27.503 -8.118 13.607 1.00 86.75 423 PHE A N 1
ATOM 3379 C CA . PHE A 1 423 ? -26.868 -6.937 13.025 1.00 86.75 423 PHE A CA 1
ATOM 3380 C C . PHE A 1 423 ? -27.026 -5.702 13.913 1.00 86.75 423 PHE A C 1
ATOM 3382 O O . PHE A 1 423 ? -26.062 -4.959 14.076 1.00 86.75 423 PHE A O 1
ATOM 3389 N N . SER A 1 424 ? -28.182 -5.531 14.562 1.00 77.62 424 SER A N 1
ATOM 3390 C CA . SER A 1 424 ? -28.446 -4.426 15.493 1.00 77.62 424 SER A CA 1
ATOM 3391 C C . SER A 1 424 ? -27.510 -4.406 16.702 1.00 77.62 424 SER A C 1
ATOM 3393 O O . SER A 1 424 ? -27.140 -3.338 17.187 1.00 77.62 424 SER A O 1
ATOM 3395 N N . SER A 1 425 ? -27.092 -5.588 17.160 1.00 75.38 425 SER A N 1
ATOM 3396 C CA . SER A 1 425 ? -26.201 -5.753 18.311 1.00 75.38 425 SER A CA 1
ATOM 3397 C C . SER A 1 425 ? -24.706 -5.696 17.956 1.00 75.38 425 SER A C 1
ATOM 3399 O O . SER A 1 425 ? -23.877 -5.478 18.844 1.00 75.38 425 SER A O 1
ATOM 3401 N N . THR A 1 426 ? -24.360 -5.855 16.672 1.00 79.44 426 THR A N 1
ATOM 3402 C CA . THR A 1 426 ? -22.982 -6.047 16.185 1.00 79.44 426 THR A CA 1
ATOM 3403 C C . THR A 1 426 ? -22.518 -4.954 15.219 1.00 79.44 426 THR A C 1
ATOM 3405 O O . THR A 1 426 ? -21.666 -4.140 15.585 1.00 79.44 426 THR A O 1
ATOM 3408 N N . ILE A 1 427 ? -23.045 -4.946 13.989 1.00 72.50 427 ILE A N 1
ATOM 3409 C CA . ILE A 1 427 ? -22.581 -4.089 12.888 1.00 72.50 427 ILE A CA 1
ATOM 3410 C C . ILE A 1 427 ? -23.266 -2.726 12.861 1.00 72.50 427 ILE A C 1
ATOM 3412 O O . ILE A 1 427 ? -22.627 -1.729 12.537 1.00 72.50 427 ILE A O 1
ATOM 3416 N N . LEU A 1 428 ? -24.545 -2.666 13.231 1.00 64.25 428 LEU A N 1
ATOM 3417 C CA . LEU A 1 428 ? -25.289 -1.417 13.332 1.00 64.25 428 LEU A CA 1
ATOM 3418 C C . LEU A 1 428 ? -24.867 -0.722 14.635 1.00 64.25 428 LEU A C 1
ATOM 3420 O O . LEU A 1 428 ? -24.788 -1.354 15.686 1.00 64.25 428 LEU A O 1
ATOM 3424 N N . ASN A 1 429 ? -24.587 0.583 14.573 1.00 55.72 429 ASN A N 1
ATOM 3425 C CA . ASN A 1 429 ? -24.092 1.392 15.701 1.00 55.72 429 ASN A CA 1
ATOM 3426 C C . ASN A 1 429 ? -22.655 1.079 16.174 1.00 55.72 429 ASN A C 1
ATOM 3428 O O . ASN A 1 429 ? -22.300 1.420 17.303 1.00 55.72 429 ASN A O 1
ATOM 3432 N N . ASN A 1 430 ? -21.798 0.478 15.337 1.00 55.31 430 ASN A N 1
ATOM 3433 C CA . ASN A 1 430 ? -20.382 0.284 15.675 1.00 55.31 430 ASN A CA 1
ATOM 3434 C C . ASN A 1 430 ? -19.429 1.261 14.958 1.00 55.31 430 ASN A C 1
ATOM 3436 O O . ASN A 1 430 ? -19.257 1.197 13.745 1.00 55.31 430 ASN A O 1
ATOM 3440 N N . GLY A 1 431 ? -18.808 2.171 15.718 1.00 51.44 431 GLY A N 1
ATOM 3441 C CA . GLY A 1 431 ? -18.048 3.325 15.189 1.00 51.44 431 GLY A CA 1
ATOM 3442 C C . GLY A 1 431 ? -16.641 2.981 14.764 1.00 51.44 431 GLY A C 1
ATOM 3443 O O . GLY A 1 431 ? -15.870 3.844 14.365 1.00 51.44 431 GLY A O 1
ATOM 3444 N N . HIS A 1 432 ? -16.313 1.703 14.889 1.00 53.78 432 HIS A N 1
ATOM 3445 C CA . HIS A 1 432 ? -15.003 1.148 14.634 1.00 53.78 432 HIS A CA 1
ATOM 3446 C C . HIS A 1 432 ? -14.948 0.408 13.289 1.00 53.78 432 HIS A C 1
ATOM 3448 O O . HIS A 1 432 ? -13.954 -0.256 13.008 1.00 53.78 432 HIS A O 1
ATOM 3454 N N . GLN A 1 433 ? -16.000 0.484 12.460 1.00 58.97 433 GLN A N 1
ATOM 3455 C CA . GLN A 1 433 ? -15.985 -0.096 11.115 1.00 58.97 433 GLN A CA 1
ATOM 3456 C C . GLN A 1 433 ? -15.283 0.818 10.113 1.00 58.97 433 GLN A C 1
ATOM 3458 O O . GLN A 1 433 ? -15.426 2.039 10.158 1.00 58.97 433 GLN A O 1
ATOM 3463 N N . SER A 1 434 ? -14.553 0.225 9.165 1.00 55.28 434 SER A N 1
ATOM 3464 C CA . SER A 1 434 ? -13.982 0.999 8.067 1.00 55.28 434 SER A CA 1
ATOM 3465 C C . SER A 1 434 ? -15.081 1.473 7.113 1.00 55.28 434 SER A C 1
ATOM 3467 O O . SER A 1 434 ? -16.036 0.752 6.821 1.00 55.28 434 SER A O 1
ATOM 3469 N N . MET A 1 435 ? -14.911 2.671 6.552 1.00 52.81 435 MET A N 1
ATOM 3470 C CA . MET A 1 435 ? -15.827 3.206 5.536 1.00 52.81 435 MET A CA 1
ATOM 3471 C C . MET A 1 435 ? -15.957 2.291 4.310 1.00 52.81 435 MET A C 1
ATOM 3473 O O . MET A 1 435 ? -17.026 2.224 3.709 1.00 52.81 435 MET A O 1
ATOM 3477 N N . SER A 1 436 ? -14.894 1.557 3.959 1.00 51.16 436 SER A N 1
ATOM 3478 C CA . SER A 1 436 ? -14.921 0.557 2.884 1.00 51.16 436 SER A CA 1
ATOM 3479 C C . SER A 1 436 ? -15.874 -0.600 3.184 1.00 51.16 436 SER A C 1
ATOM 3481 O O . SER A 1 436 ? -16.681 -0.953 2.332 1.00 51.16 436 SER A O 1
ATOM 3483 N N . LEU A 1 437 ? -15.840 -1.138 4.407 1.00 65.38 437 LEU A N 1
ATOM 3484 C CA . LEU A 1 437 ? -16.734 -2.210 4.836 1.00 65.38 437 LEU A CA 1
ATOM 3485 C C . LEU A 1 437 ? -18.189 -1.730 4.850 1.00 65.38 437 LEU A C 1
ATOM 3487 O O . LEU A 1 437 ? -19.068 -2.426 4.350 1.00 65.38 437 LEU A O 1
ATOM 3491 N N . ILE A 1 438 ? -18.439 -0.517 5.353 1.00 63.91 438 ILE A N 1
ATOM 3492 C CA . ILE A 1 438 ? -19.779 0.086 5.345 1.00 63.91 438 ILE A CA 1
ATOM 3493 C C . ILE A 1 438 ? -20.301 0.222 3.909 1.00 63.91 438 ILE A C 1
ATOM 3495 O O . ILE A 1 438 ? -21.455 -0.107 3.649 1.00 63.91 438 ILE A O 1
ATOM 3499 N N . HIS A 1 439 ? -19.463 0.671 2.970 1.00 59.22 439 HIS A N 1
ATOM 3500 C CA . HIS A 1 439 ? -19.840 0.790 1.562 1.00 59.22 439 HIS A CA 1
ATOM 3501 C C . HIS A 1 439 ? -20.170 -0.567 0.921 1.00 59.22 439 HIS A C 1
ATOM 3503 O O . HIS A 1 439 ? -21.184 -0.692 0.234 1.00 59.22 439 HIS A O 1
ATOM 3509 N N . ASP A 1 440 ? -19.360 -1.595 1.182 1.00 63.62 440 ASP A N 1
ATOM 3510 C CA . ASP A 1 440 ? -19.588 -2.945 0.655 1.00 63.62 440 ASP A CA 1
ATOM 3511 C C . ASP A 1 440 ? -20.883 -3.563 1.207 1.00 63.62 440 ASP A C 1
ATOM 3513 O O . ASP A 1 440 ? -21.652 -4.183 0.465 1.00 63.62 440 ASP A O 1
ATOM 3517 N N . LEU A 1 441 ? -21.155 -3.368 2.502 1.00 77.75 441 LEU A N 1
ATOM 3518 C CA . LEU A 1 441 ? -22.390 -3.819 3.144 1.00 77.75 441 LEU A CA 1
ATOM 3519 C C . LEU A 1 441 ? -23.613 -3.035 2.642 1.00 77.75 441 LEU A C 1
ATOM 3521 O O . LEU A 1 441 ? -24.656 -3.636 2.389 1.00 77.75 441 LEU A O 1
ATOM 3525 N N . ASP A 1 442 ? -23.490 -1.721 2.438 1.00 68.69 442 ASP A N 1
ATOM 3526 C CA . ASP A 1 442 ? -24.534 -0.877 1.844 1.00 68.69 442 ASP A CA 1
ATOM 3527 C C . ASP A 1 442 ? -24.908 -1.361 0.438 1.00 68.69 442 ASP A C 1
ATOM 3529 O O . ASP A 1 442 ? -26.089 -1.573 0.144 1.00 68.69 442 ASP A O 1
ATOM 3533 N N . HIS A 1 443 ? -23.904 -1.606 -0.408 1.00 67.50 443 HIS A N 1
ATOM 3534 C CA . HIS A 1 443 ? -24.113 -2.153 -1.743 1.00 67.50 443 HIS A CA 1
ATOM 3535 C C . HIS A 1 443 ? -24.778 -3.533 -1.683 1.00 67.50 443 HIS A C 1
ATOM 3537 O O . HIS A 1 443 ? -25.737 -3.785 -2.417 1.00 67.50 443 HIS A O 1
ATOM 3543 N N . PHE A 1 444 ? -24.319 -4.416 -0.789 1.00 80.25 444 PHE A N 1
ATOM 3544 C CA . PHE A 1 444 ? -24.928 -5.729 -0.591 1.00 80.25 444 PHE A CA 1
ATOM 3545 C C . PHE A 1 444 ? -26.413 -5.614 -0.222 1.00 80.25 444 PHE A C 1
ATOM 3547 O O . PHE A 1 444 ? -27.248 -6.135 -0.962 1.00 80.25 444 PHE A O 1
ATOM 3554 N N . PHE A 1 445 ? -26.770 -4.883 0.839 1.00 80.38 445 PHE A N 1
ATOM 3555 C CA . PHE A 1 445 ? -28.167 -4.767 1.275 1.00 80.38 445 PHE A CA 1
ATOM 3556 C C . PHE A 1 445 ? -29.066 -4.110 0.227 1.00 80.38 445 PHE A C 1
ATOM 3558 O O . PHE A 1 445 ? -30.195 -4.558 0.029 1.00 80.38 445 PHE A O 1
ATOM 3565 N N . LYS A 1 446 ? -28.568 -3.106 -0.507 1.00 72.25 446 LYS A N 1
ATOM 3566 C CA . LYS A 1 446 ? -29.288 -2.532 -1.654 1.00 72.25 446 LYS A CA 1
ATOM 3567 C C . LYS A 1 446 ? -29.510 -3.560 -2.761 1.00 72.25 446 LYS A C 1
ATOM 3569 O O . LYS A 1 446 ? -30.617 -3.636 -3.289 1.00 72.25 446 LYS A O 1
ATOM 3574 N N . SER A 1 447 ? -28.494 -4.363 -3.086 1.00 74.19 447 SER A N 1
ATOM 3575 C CA . SER A 1 447 ? -28.581 -5.382 -4.142 1.00 74.19 447 SER A CA 1
ATOM 3576 C C . SER A 1 447 ? -29.594 -6.488 -3.831 1.00 74.19 447 SER A C 1
ATOM 3578 O O . SER A 1 447 ? -30.235 -6.994 -4.747 1.00 74.19 447 SER A O 1
ATOM 3580 N N . VAL A 1 448 ? -29.805 -6.804 -2.547 1.00 84.19 448 VAL A N 1
ATOM 3581 C CA . VAL A 1 448 ? -30.822 -7.768 -2.088 1.00 84.19 448 VAL A CA 1
ATOM 3582 C C . VAL A 1 448 ? -32.161 -7.111 -1.711 1.00 84.19 448 VAL A C 1
ATOM 3584 O O . VAL A 1 448 ? -33.025 -7.762 -1.135 1.00 84.19 448 VAL A O 1
ATOM 3587 N N . GLY A 1 449 ? -32.359 -5.825 -2.031 1.00 80.00 449 GLY A N 1
ATOM 3588 C CA . GLY A 1 449 ? -33.637 -5.119 -1.867 1.00 80.00 449 GLY A CA 1
ATOM 3589 C C . GLY A 1 449 ? -33.929 -4.549 -0.470 1.00 80.00 449 GLY A C 1
ATOM 3590 O O . GLY A 1 449 ? -35.012 -4.010 -0.253 1.00 80.00 449 GLY A O 1
ATOM 3591 N N . HIS A 1 450 ? -32.979 -4.600 0.467 1.00 81.88 450 HIS A N 1
ATOM 3592 C CA . HIS A 1 450 ? -33.129 -4.141 1.855 1.00 81.88 450 HIS A CA 1
ATOM 3593 C C . HIS A 1 450 ? -32.490 -2.771 2.106 1.00 81.88 450 HIS A C 1
ATOM 3595 O O . HIS A 1 450 ? -31.549 -2.604 2.886 1.00 81.88 450 HIS A O 1
ATOM 3601 N N . VAL A 1 451 ? -33.038 -1.751 1.442 1.00 72.00 451 VAL A N 1
ATOM 3602 C CA . VAL A 1 451 ? -32.615 -0.348 1.607 1.00 72.00 451 VAL A CA 1
ATOM 3603 C C . VAL A 1 451 ? -32.824 0.146 3.047 1.00 72.00 451 VAL A C 1
ATOM 3605 O O . VAL A 1 451 ? -32.123 1.043 3.503 1.00 72.00 451 VAL A O 1
ATOM 3608 N N . ASP A 1 452 ? -33.773 -0.437 3.779 1.00 74.38 452 ASP A N 1
ATOM 3609 C CA . ASP A 1 452 ? -34.018 -0.157 5.194 1.00 74.38 452 ASP A CA 1
ATOM 3610 C C . ASP A 1 452 ? -32.814 -0.523 6.075 1.00 74.38 452 ASP A C 1
ATOM 3612 O O . ASP A 1 452 ? -32.369 0.313 6.856 1.00 74.38 452 ASP A O 1
ATOM 3616 N N . ILE A 1 453 ? -32.223 -1.709 5.889 1.00 76.00 453 ILE A N 1
ATOM 3617 C CA . ILE A 1 453 ? -31.022 -2.135 6.632 1.00 76.00 453 ILE A CA 1
ATOM 3618 C C . ILE A 1 453 ? -29.806 -1.301 6.212 1.00 76.00 453 ILE A C 1
ATOM 3620 O O . ILE A 1 453 ? -29.026 -0.869 7.059 1.00 76.00 453 ILE A O 1
ATOM 3624 N N . SER A 1 454 ? -29.671 -1.014 4.913 1.00 66.94 454 SER A N 1
ATOM 3625 C CA . SER A 1 454 ? -28.602 -0.150 4.390 1.00 66.94 454 SER A CA 1
ATOM 3626 C C . SER A 1 454 ? -28.633 1.246 5.031 1.00 66.94 454 SER A C 1
ATOM 3628 O O . SER A 1 454 ? -27.591 1.758 5.432 1.00 66.94 454 SER A O 1
ATOM 3630 N N . LYS A 1 455 ? -29.820 1.833 5.232 1.00 65.69 455 LYS A N 1
ATOM 3631 C CA . LYS A 1 455 ? -29.977 3.113 5.946 1.00 65.69 455 LYS A CA 1
ATOM 3632 C C . LYS A 1 455 ? -29.539 3.037 7.412 1.00 65.69 455 LYS A C 1
ATOM 3634 O O . LYS A 1 455 ? -29.044 4.028 7.942 1.00 65.69 455 LYS A O 1
ATOM 3639 N N . GLU A 1 456 ? -29.708 1.890 8.066 1.00 65.12 456 GLU A N 1
ATOM 3640 C CA . GLU A 1 456 ? -29.345 1.704 9.475 1.00 65.12 456 GLU A CA 1
ATOM 3641 C C . GLU A 1 456 ? -27.843 1.479 9.704 1.00 65.12 456 GLU A C 1
ATOM 3643 O O . GLU A 1 456 ? -27.361 1.773 10.800 1.00 65.12 456 GLU A O 1
ATOM 3648 N N . LEU A 1 457 ? -27.085 1.028 8.691 1.00 58.28 457 LEU A N 1
ATOM 3649 C CA . LEU A 1 457 ? -25.617 0.897 8.766 1.00 58.28 457 LEU A CA 1
ATOM 3650 C C . LEU A 1 457 ? -24.930 2.215 9.157 1.00 58.28 457 LEU A C 1
ATOM 3652 O O . LEU A 1 457 ? -23.887 2.207 9.805 1.00 58.28 457 LEU A O 1
ATOM 3656 N N . TYR A 1 458 ? -25.544 3.347 8.808 1.00 53.62 458 TYR A N 1
ATOM 3657 C CA . TYR A 1 458 ? -25.012 4.694 9.015 1.00 53.62 458 TYR A CA 1
ATOM 3658 C C . TYR A 1 458 ? -25.462 5.355 10.330 1.00 53.62 458 TYR A C 1
ATOM 3660 O O . TYR A 1 458 ? -25.339 6.567 10.475 1.00 53.62 458 TYR A O 1
ATOM 3668 N N . ARG A 1 459 ? -25.968 4.601 11.317 1.00 48.19 459 ARG A N 1
ATOM 3669 C CA . ARG A 1 459 ? -26.455 5.150 12.604 1.00 48.19 459 ARG A CA 1
ATOM 3670 C C . ARG A 1 459 ? -25.374 5.708 13.555 1.00 48.19 459 ARG A C 1
ATOM 3672 O O . ARG A 1 459 ? -25.668 5.944 14.728 1.00 48.19 459 ARG A O 1
ATOM 3679 N N . PHE A 1 460 ? -24.164 6.007 13.073 1.00 43.44 460 PHE A N 1
ATOM 3680 C CA . PHE A 1 460 ? -23.339 7.018 13.744 1.00 43.44 460 PHE A CA 1
ATOM 3681 C C . PHE A 1 460 ? -24.021 8.369 13.591 1.00 43.44 460 PHE A C 1
ATOM 3683 O O . PHE A 1 460 ? -23.852 9.066 12.600 1.00 43.44 460 PHE A O 1
ATOM 3690 N N . ASP A 1 461 ? -24.843 8.661 14.594 1.00 43.44 461 ASP A N 1
ATOM 3691 C CA . ASP A 1 461 ? -25.487 9.937 14.848 1.00 43.44 461 ASP A CA 1
ATOM 3692 C C . ASP A 1 461 ? -26.286 10.479 13.649 1.00 43.44 461 ASP A C 1
ATOM 3694 O O . ASP A 1 461 ? -25.898 11.410 12.942 1.00 43.44 461 ASP A O 1
ATOM 3698 N N . HIS A 1 462 ? -27.467 9.887 13.444 1.00 37.78 462 HIS A N 1
ATOM 3699 C CA . HIS A 1 462 ? -28.459 10.343 12.465 1.00 37.78 462 HIS A CA 1
ATOM 3700 C C . HIS A 1 462 ? -28.783 11.845 12.604 1.00 37.78 462 HIS A C 1
ATOM 3702 O O . HIS A 1 462 ? -29.115 12.482 11.607 1.00 37.78 462 HIS A O 1
ATOM 3708 N N . ASN A 1 463 ? -28.620 12.431 13.798 1.00 38.47 463 ASN A N 1
ATOM 3709 C CA . ASN A 1 463 ? -28.827 13.861 14.022 1.00 38.47 463 ASN A CA 1
ATOM 3710 C C . ASN A 1 463 ? -27.601 14.699 13.610 1.00 38.47 463 ASN A C 1
ATOM 3712 O O . ASN A 1 463 ? -27.776 15.767 13.029 1.00 38.47 463 ASN A O 1
ATOM 3716 N N . ALA A 1 464 ? -26.372 14.210 13.811 1.00 37.59 464 ALA A N 1
ATOM 3717 C CA . ALA A 1 464 ? -25.163 14.887 13.323 1.00 37.59 464 ALA A CA 1
ATOM 3718 C C . ALA A 1 464 ? -25.006 14.836 11.793 1.00 37.59 464 ALA A C 1
ATOM 3720 O O . ALA A 1 464 ? -24.386 15.725 11.213 1.00 37.59 464 ALA A O 1
ATOM 3721 N N . LEU A 1 465 ? -25.576 13.828 11.125 1.00 39.66 465 LEU A N 1
ATOM 3722 C CA . LEU A 1 465 ? -25.515 13.693 9.664 1.00 39.66 465 LEU A CA 1
ATOM 3723 C C . LEU A 1 465 ? -26.694 14.341 8.923 1.00 39.66 465 LEU A C 1
ATOM 3725 O O . LEU A 1 465 ? -26.500 14.795 7.797 1.00 39.66 465 LEU A O 1
ATOM 3729 N N . LEU A 1 466 ? -27.886 14.443 9.525 1.00 40.09 466 LEU A N 1
ATOM 3730 C CA . LEU A 1 466 ? -28.998 15.188 8.914 1.00 40.09 466 LEU A CA 1
ATOM 3731 C C . LEU A 1 466 ? -28.828 16.710 9.034 1.00 40.09 466 LEU A C 1
ATOM 3733 O O . LEU A 1 466 ? -29.219 17.428 8.116 1.00 40.09 466 LEU A O 1
ATOM 3737 N N . GLU A 1 467 ? -28.216 17.200 10.118 1.00 38.94 467 GLU A N 1
ATOM 3738 C CA . GLU A 1 467 ? -27.953 18.635 10.322 1.00 38.94 467 GLU A CA 1
ATOM 3739 C C . GLU A 1 467 ? -26.495 19.040 10.040 1.00 38.94 467 GLU A C 1
ATOM 3741 O O . GLU A 1 467 ? -26.179 20.229 10.032 1.00 38.94 467 GLU A O 1
ATOM 3746 N N . GLY A 1 468 ? -25.600 18.080 9.773 1.00 37.59 468 GLY A N 1
ATOM 3747 C CA . GLY A 1 468 ? -24.170 18.310 9.553 1.00 37.59 468 GLY A CA 1
ATOM 3748 C C . GLY A 1 468 ? -23.473 18.935 10.767 1.00 37.59 468 GLY A C 1
ATOM 3749 O O . GLY A 1 468 ? -24.081 19.242 11.792 1.00 37.59 468 GLY A O 1
ATOM 3750 N N . PHE A 1 469 ? -22.195 19.275 10.614 1.00 47.22 469 PHE A N 1
ATOM 3751 C CA . PHE A 1 469 ? -21.459 20.193 11.500 1.00 47.22 469 PHE A CA 1
ATOM 3752 C C . PHE A 1 469 ? -22.190 21.540 11.759 1.00 47.22 469 PHE A C 1
ATOM 3754 O O . PHE A 1 469 ? -21.720 22.343 12.554 1.00 47.22 469 PHE A O 1
ATOM 3761 N N . ASN A 1 470 ? -23.348 21.771 11.124 1.00 48.53 470 ASN A N 1
ATOM 3762 C CA . ASN A 1 470 ? -24.238 22.916 11.236 1.00 48.53 470 ASN A CA 1
ATOM 3763 C C . ASN A 1 470 ? -25.334 22.813 12.311 1.00 48.53 470 ASN A C 1
ATOM 3765 O O . ASN A 1 470 ? -26.053 23.802 12.481 1.00 48.53 470 ASN A O 1
ATOM 3769 N N . SER A 1 471 ? -25.483 21.697 13.041 1.00 62.00 471 SER A N 1
ATOM 3770 C CA . SER A 1 471 ? -26.469 21.661 14.136 1.00 62.00 471 SER A CA 1
ATOM 3771 C C . SER A 1 471 ? -26.158 22.758 15.176 1.00 62.00 471 SER A C 1
ATOM 3773 O O . SER A 1 471 ? -25.002 22.892 15.601 1.00 62.00 471 SER A O 1
ATOM 3775 N N . PRO A 1 472 ? -27.150 23.550 15.631 1.00 67.81 472 PRO A N 1
ATOM 3776 C CA . PRO A 1 472 ? -26.904 24.667 16.549 1.00 67.81 472 PRO A CA 1
ATOM 3777 C C . PRO A 1 472 ? -26.191 24.248 17.843 1.00 67.81 472 PRO A C 1
ATOM 3779 O O . PRO A 1 472 ? -25.335 24.968 18.352 1.00 67.81 472 PRO A O 1
ATOM 3782 N N . GLY A 1 473 ? -26.506 23.055 18.362 1.00 69.62 473 GLY A N 1
ATOM 3783 C CA . GLY A 1 473 ? -25.886 22.514 19.574 1.00 69.62 473 GLY A CA 1
ATOM 3784 C C . GLY A 1 473 ? -24.440 22.047 19.379 1.00 69.62 473 GLY A C 1
ATOM 3785 O O . GLY A 1 473 ? -23.631 22.169 20.298 1.00 69.62 473 GLY A O 1
ATOM 3786 N N . PHE A 1 474 ? -24.086 21.522 18.202 1.00 68.56 474 PHE A N 1
ATOM 3787 C CA . PHE A 1 474 ? -22.697 21.194 17.877 1.00 68.56 474 PHE A CA 1
ATOM 3788 C C . PHE A 1 474 ? -21.879 22.466 17.681 1.00 68.56 474 PHE A C 1
ATOM 3790 O O . PHE A 1 474 ? -20.858 22.635 18.340 1.00 68.56 474 PHE A O 1
ATOM 3797 N N . ARG A 1 475 ? -22.385 23.385 16.852 1.00 72.12 475 ARG A N 1
ATOM 3798 C CA . ARG A 1 475 ? -21.731 24.656 16.548 1.00 72.12 475 ARG A CA 1
ATOM 3799 C C . ARG A 1 475 ? -21.419 25.450 17.808 1.00 72.12 475 ARG A C 1
ATOM 3801 O O . ARG A 1 475 ? -20.304 25.928 17.970 1.00 72.12 475 ARG A O 1
ATOM 3808 N N . LYS A 1 476 ? -22.382 25.541 18.727 1.00 81.50 476 LYS A N 1
ATOM 3809 C CA . LYS A 1 476 ? -22.183 26.233 20.000 1.00 81.50 476 LYS A CA 1
ATOM 3810 C C . LYS A 1 476 ? -21.048 25.615 20.823 1.00 81.50 476 LYS A C 1
ATOM 3812 O O . LYS A 1 476 ? -20.213 26.353 21.327 1.00 81.50 476 LYS A O 1
ATOM 3817 N N . ARG A 1 477 ? -20.980 24.281 20.920 1.00 78.56 477 ARG A N 1
ATOM 3818 C CA . ARG A 1 477 ? -19.907 23.585 21.657 1.00 78.56 477 ARG A CA 1
ATOM 3819 C C . ARG A 1 477 ? -18.536 23.767 21.008 1.00 78.56 477 ARG A C 1
ATOM 3821 O O . ARG A 1 477 ? -17.565 23.998 21.713 1.00 78.56 477 ARG A O 1
ATOM 3828 N N . ASP A 1 478 ? -18.475 23.700 19.683 1.00 75.38 478 ASP A N 1
ATOM 3829 C CA . ASP A 1 478 ? -17.252 23.897 18.897 1.00 75.38 478 ASP A CA 1
ATOM 3830 C C . ASP A 1 478 ? -16.706 25.333 19.041 1.00 75.38 478 ASP A C 1
ATOM 3832 O O . ASP A 1 478 ? -15.528 25.551 19.335 1.00 75.38 478 ASP A O 1
ATOM 3836 N N . ILE A 1 479 ? -17.599 26.327 18.962 1.00 83.25 479 ILE A N 1
ATOM 3837 C CA . ILE A 1 479 ? -17.291 27.742 19.216 1.00 83.25 479 ILE A CA 1
ATOM 3838 C C . ILE A 1 479 ? -16.835 27.957 20.664 1.00 83.25 479 ILE A C 1
ATOM 3840 O O . ILE A 1 479 ? -15.833 28.632 20.895 1.00 83.25 479 ILE A O 1
ATOM 3844 N N . GLU A 1 480 ? -17.537 27.394 21.650 1.00 87.19 480 GLU A N 1
ATOM 3845 C CA . GLU A 1 480 ? -17.160 27.495 23.066 1.00 87.19 480 GLU A CA 1
ATOM 3846 C C . GLU A 1 480 ? -15.793 26.857 23.340 1.00 87.19 480 GLU A C 1
ATOM 3848 O O . GLU A 1 480 ? -14.989 27.426 24.080 1.00 87.19 480 GLU A O 1
ATOM 3853 N N . ALA A 1 481 ? -15.490 25.720 22.711 1.00 85.38 481 ALA A N 1
ATOM 3854 C CA . ALA A 1 481 ? -14.201 25.066 22.871 1.00 85.38 481 ALA A CA 1
ATOM 3855 C C . ALA 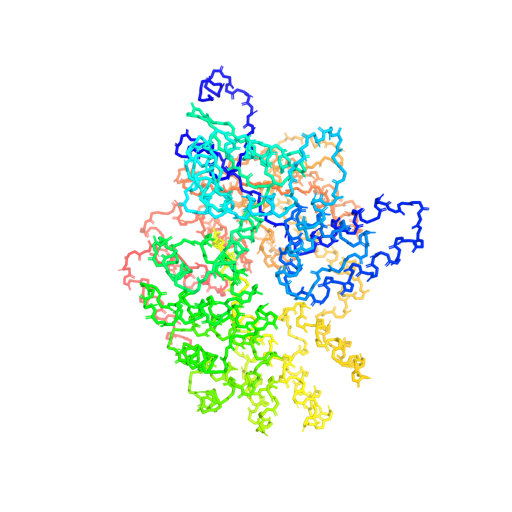A 1 481 ? -13.059 25.834 22.196 1.00 85.38 481 ALA A C 1
ATOM 3857 O O . ALA A 1 481 ? -11.998 26.009 22.797 1.00 85.38 481 ALA A O 1
ATOM 3858 N N . THR A 1 482 ? -13.302 26.380 21.002 1.00 87.75 482 THR A N 1
ATOM 3859 C CA . THR A 1 482 ? -12.359 27.270 20.309 1.00 87.75 482 THR A CA 1
ATOM 3860 C C . THR A 1 482 ? -12.080 28.529 21.138 1.00 87.75 482 THR A C 1
ATOM 3862 O O . THR A 1 482 ? -10.924 28.916 21.308 1.00 87.75 482 THR A O 1
ATOM 3865 N N . LYS A 1 483 ? -13.115 29.130 21.745 1.00 90.25 483 LYS A N 1
ATOM 3866 C CA . LYS A 1 483 ? -12.964 30.261 22.678 1.00 90.25 483 LYS A CA 1
ATOM 3867 C C . LYS A 1 483 ? -12.104 29.879 23.883 1.00 90.25 483 LYS A C 1
ATOM 3869 O O . LYS A 1 483 ? -11.168 30.606 24.206 1.00 90.25 483 LYS A O 1
ATOM 3874 N N . GLY A 1 484 ? -12.370 28.728 24.502 1.00 88.94 484 GLY A N 1
ATOM 3875 C CA . GLY A 1 484 ? -11.578 28.212 25.621 1.00 88.94 484 GLY A CA 1
ATOM 3876 C C . GLY A 1 484 ? -10.093 28.041 25.279 1.00 88.94 484 GLY A C 1
ATOM 3877 O O . GLY A 1 484 ? -9.231 28.493 26.038 1.00 88.94 484 GLY A O 1
ATOM 3878 N N . LEU A 1 485 ? -9.793 27.473 24.104 1.00 90.94 485 LEU A N 1
ATOM 3879 C CA . LEU A 1 485 ? -8.434 27.350 23.572 1.00 90.94 485 LEU A CA 1
ATOM 3880 C C . LEU A 1 485 ? -7.759 28.722 23.434 1.00 90.94 485 LEU A C 1
ATOM 3882 O O . LEU A 1 485 ? -6.681 28.938 23.999 1.00 90.94 485 LEU A O 1
ATOM 3886 N N . CYS A 1 486 ? -8.405 29.668 22.749 1.00 91.69 486 CYS A N 1
ATOM 3887 C CA . CYS A 1 486 ? -7.883 31.023 22.583 1.00 91.69 486 CYS A CA 1
ATOM 3888 C C . CYS A 1 486 ? -7.628 31.706 23.934 1.00 91.69 486 CYS A C 1
ATOM 3890 O O . CYS A 1 486 ? -6.534 32.217 24.165 1.00 91.69 486 CYS A O 1
ATOM 3892 N N . GLU A 1 487 ? -8.584 31.660 24.865 1.00 90.50 487 GLU A N 1
ATOM 3893 C CA . GLU A 1 487 ? -8.452 32.255 26.202 1.00 90.50 487 GLU A CA 1
ATOM 3894 C C . GLU A 1 487 ? -7.232 31.717 26.969 1.00 90.50 487 GLU A C 1
ATOM 3896 O O . GLU A 1 487 ? -6.548 32.476 27.667 1.00 90.50 487 GLU A O 1
ATOM 3901 N N . THR A 1 488 ? -6.920 30.423 26.834 1.00 91.38 488 THR A N 1
ATOM 3902 C CA . THR A 1 488 ? -5.716 29.831 27.442 1.00 91.38 488 THR A CA 1
ATOM 3903 C C . THR A 1 488 ? -4.409 30.237 26.761 1.00 91.38 488 THR A C 1
ATOM 3905 O O . THR A 1 488 ? -3.386 30.327 27.441 1.00 91.38 488 THR A O 1
ATOM 3908 N N . LEU A 1 489 ? -4.425 30.545 25.463 1.00 91.81 489 LEU A N 1
ATOM 3909 C CA . LEU A 1 489 ? -3.251 31.005 24.710 1.00 91.81 489 LEU A CA 1
ATOM 3910 C C . LEU A 1 489 ? -2.972 32.510 24.896 1.00 91.81 489 LEU A C 1
ATOM 3912 O O . LEU A 1 489 ? -1.812 32.936 24.921 1.00 91.81 489 LEU A O 1
ATOM 3916 N N . ILE A 1 490 ? -4.011 33.325 25.110 1.00 89.12 490 ILE A N 1
ATOM 3917 C CA . ILE A 1 490 ? -3.898 34.782 25.288 1.00 89.12 490 ILE A CA 1
ATOM 3918 C C . ILE A 1 490 ? -3.214 35.108 26.613 1.00 89.12 490 ILE A C 1
ATOM 3920 O O . ILE A 1 490 ? -3.827 35.041 27.673 1.00 89.12 490 ILE A O 1
ATOM 3924 N N . THR A 1 491 ? -1.941 35.494 26.575 1.00 83.06 491 THR A N 1
ATOM 3925 C CA . THR A 1 491 ? -1.198 35.905 27.777 1.00 83.06 491 THR A CA 1
ATOM 3926 C C . THR A 1 491 ? -1.502 37.373 28.152 1.00 83.06 491 THR A C 1
ATOM 3928 O O . THR A 1 491 ? -1.185 38.251 27.355 1.00 83.06 491 THR A O 1
ATOM 3931 N N . PRO A 1 492 ? -2.033 37.680 29.357 1.00 74.94 492 PRO A N 1
ATOM 3932 C CA . PRO A 1 492 ? -2.441 39.045 29.737 1.00 74.94 492 PRO A CA 1
ATOM 3933 C C . PRO A 1 492 ? -1.315 40.088 29.786 1.00 74.94 492 PRO A C 1
ATOM 3935 O O . PRO A 1 492 ? -1.581 41.282 29.732 1.00 74.94 492 PRO A O 1
ATOM 3938 N N . SER A 1 493 ? -0.058 39.654 29.927 1.00 7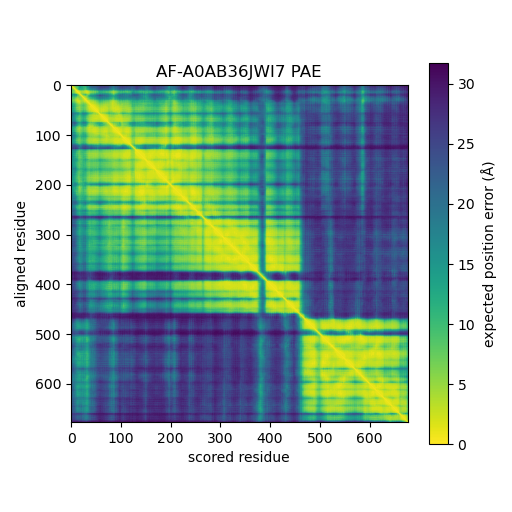4.31 493 SER A N 1
ATOM 3939 C CA . SER A 1 493 ? 1.109 40.542 29.986 1.00 74.31 493 SER A CA 1
ATOM 3940 C C . SER A 1 493 ? 1.596 41.018 28.616 1.00 74.31 493 SER A C 1
ATOM 3942 O O . SER A 1 493 ? 2.513 41.834 28.558 1.00 74.31 493 SER A O 1
ATOM 3944 N N . PHE A 1 494 ? 1.056 40.483 27.518 1.00 77.75 494 PHE A N 1
ATOM 3945 C CA . PHE A 1 494 ? 1.370 40.961 26.178 1.00 77.75 494 PHE A CA 1
ATOM 3946 C C . PHE A 1 494 ? 0.347 42.016 25.761 1.00 77.75 494 PHE A C 1
ATOM 3948 O O . PHE A 1 494 ? -0.857 41.818 25.887 1.00 77.75 494 PHE A O 1
ATOM 3955 N N . THR A 1 495 ? 0.850 43.150 25.281 1.00 62.34 495 THR A N 1
ATOM 3956 C CA . THR A 1 495 ? 0.052 44.225 24.692 1.00 62.34 495 THR A CA 1
ATOM 3957 C C . THR A 1 495 ? 0.414 44.320 23.219 1.00 62.34 495 THR A C 1
ATOM 3959 O O . THR A 1 495 ? 1.573 44.576 22.889 1.00 62.34 495 THR A O 1
ATOM 3962 N N . GLY A 1 496 ? -0.555 44.120 22.337 1.00 59.00 496 GLY A N 1
ATOM 3963 C CA . GLY A 1 496 ? -0.384 44.315 20.904 1.00 59.00 496 GLY A CA 1
ATOM 3964 C C . GLY A 1 496 ? -1.739 44.501 20.240 1.00 59.00 496 GLY A C 1
ATOM 3965 O O . GLY A 1 496 ? -2.712 43.864 20.636 1.00 59.00 496 GLY A O 1
ATOM 3966 N N . GLU A 1 497 ? -1.805 45.402 19.264 1.00 56.22 497 GLU A N 1
ATOM 3967 C CA . GLU A 1 497 ? -2.974 45.525 18.398 1.00 56.22 497 GLU A CA 1
ATOM 3968 C C . GLU A 1 497 ? -2.968 44.358 17.401 1.00 56.22 497 GLU A C 1
ATOM 3970 O O . GLU A 1 497 ? -1.964 44.090 16.737 1.00 56.22 497 GLU A O 1
ATOM 3975 N N . SER A 1 498 ? -4.086 43.635 17.336 1.00 57.66 498 SER A N 1
ATOM 3976 C CA . SER A 1 498 ? -4.363 42.625 16.312 1.00 57.66 498 SER A CA 1
ATOM 3977 C C . SER A 1 498 ? -4.302 43.295 14.932 1.00 57.66 498 SER A C 1
ATOM 3979 O O . SER A 1 498 ? -5.010 44.272 14.676 1.00 57.66 498 SER A O 1
ATOM 3981 N N . ASN A 1 499 ? -3.449 42.798 14.028 1.00 53.94 499 ASN A N 1
ATOM 3982 C CA . ASN A 1 499 ? -3.538 43.176 12.618 1.00 53.94 499 ASN A CA 1
ATOM 3983 C C . ASN A 1 499 ? -4.855 42.601 12.076 1.00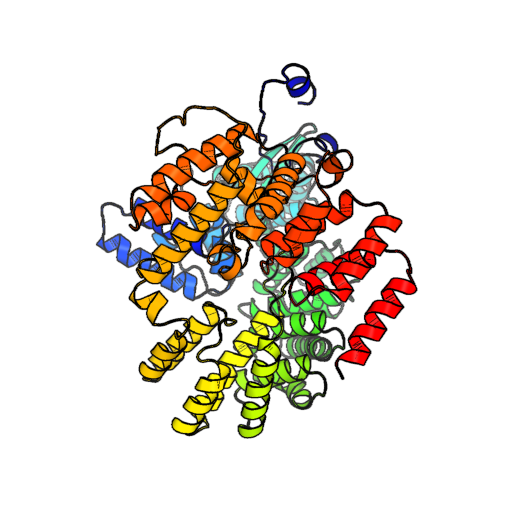 53.94 499 ASN A C 1
ATOM 3985 O O . ASN A 1 499 ? -4.983 41.400 11.857 1.00 53.94 499 ASN A O 1
ATOM 3989 N N . SER A 1 500 ? -5.834 43.484 11.876 1.00 52.22 500 SER A N 1
ATOM 3990 C CA . SER A 1 500 ? -7.245 43.208 11.547 1.00 52.22 500 SER A CA 1
ATOM 3991 C C . SER A 1 500 ? -7.517 42.534 10.188 1.00 52.22 500 SER A C 1
ATOM 3993 O O . SER A 1 500 ? -8.645 42.555 9.689 1.00 52.22 500 SER A O 1
ATOM 3995 N N . ASN A 1 501 ? -6.511 41.933 9.551 1.00 59.78 501 ASN A N 1
ATOM 3996 C CA . ASN A 1 501 ? -6.686 41.314 8.246 1.00 59.78 501 ASN A CA 1
ATOM 3997 C C . ASN A 1 501 ? -7.232 39.883 8.401 1.00 59.78 501 ASN A C 1
ATOM 3999 O O . ASN A 1 501 ? -6.488 38.910 8.510 1.00 59.78 501 ASN A O 1
ATOM 4003 N N . ASN A 1 502 ? -8.563 39.759 8.392 1.00 62.16 502 ASN A N 1
ATOM 4004 C CA . ASN A 1 502 ? -9.308 38.514 8.649 1.00 62.16 502 ASN A CA 1
ATOM 4005 C C . ASN A 1 502 ? -8.983 37.330 7.709 1.00 62.16 502 ASN A C 1
ATOM 4007 O O . ASN A 1 502 ? -9.423 36.214 7.978 1.00 62.16 502 ASN A O 1
ATOM 4011 N N . ASN A 1 503 ? -8.223 37.553 6.631 1.00 65.81 503 ASN A N 1
ATOM 4012 C CA . ASN A 1 503 ? -7.869 36.537 5.635 1.00 65.81 503 ASN A CA 1
ATOM 4013 C C . ASN A 1 503 ? -6.439 35.990 5.770 1.00 65.81 503 ASN A C 1
ATOM 4015 O O . ASN A 1 503 ? -6.063 35.100 5.007 1.00 65.81 503 ASN A O 1
ATOM 4019 N N . GLU A 1 504 ? -5.622 36.510 6.689 1.00 78.69 504 GLU A N 1
ATOM 4020 C CA . GLU A 1 504 ? -4.258 36.006 6.861 1.00 78.69 504 GLU A CA 1
ATOM 4021 C C . GLU A 1 504 ? -4.237 34.689 7.656 1.00 78.69 504 GLU A C 1
ATOM 4023 O O . GLU A 1 504 ? -5.013 34.534 8.616 1.00 78.69 504 GLU A O 1
ATOM 4028 N N . PRO A 1 505 ? -3.371 33.732 7.258 1.00 82.25 505 PRO A N 1
ATOM 4029 C CA . PRO A 1 505 ? -3.207 32.481 7.977 1.00 82.25 505 PRO A CA 1
ATOM 4030 C C . PRO A 1 505 ? -2.576 32.728 9.351 1.00 82.25 505 PRO A C 1
ATOM 4032 O O . PRO A 1 505 ? -1.624 33.495 9.484 1.00 82.25 505 PRO A O 1
ATOM 4035 N N . LEU A 1 506 ? -3.087 32.032 10.362 1.00 89.19 506 LEU A N 1
ATOM 4036 C CA . LEU A 1 506 ? -2.636 32.107 11.751 1.00 89.19 506 LEU A CA 1
ATOM 4037 C C . LEU A 1 506 ? -1.413 31.199 11.928 1.00 89.19 506 LEU A C 1
ATOM 4039 O O . LEU A 1 506 ? -1.556 30.031 12.295 1.00 89.19 506 LEU A O 1
ATOM 4043 N N . LEU A 1 507 ? -0.226 31.669 11.541 1.00 89.44 507 LEU A N 1
ATOM 4044 C CA . LEU A 1 507 ? 0.967 30.823 11.410 1.00 89.44 507 LEU A CA 1
ATOM 4045 C C . LEU A 1 507 ? 1.503 30.307 12.753 1.00 89.44 507 LEU A C 1
ATOM 4047 O O . LEU A 1 507 ? 1.898 29.145 12.831 1.00 89.44 507 LEU A O 1
ATOM 4051 N N . ASP A 1 508 ? 1.505 31.115 13.812 1.00 92.88 508 ASP A N 1
ATOM 4052 C CA . ASP A 1 508 ? 1.984 30.675 15.127 1.00 92.88 508 ASP A CA 1
ATOM 4053 C C . ASP A 1 508 ? 0.965 29.738 15.790 1.00 92.88 508 ASP A C 1
ATOM 4055 O O . ASP A 1 508 ? 1.354 28.737 16.398 1.00 92.88 508 ASP A O 1
ATOM 4059 N N . LEU A 1 509 ? -0.337 29.984 15.602 1.00 92.38 509 LEU A N 1
ATOM 4060 C CA . LEU A 1 509 ? -1.383 29.041 16.010 1.00 92.38 509 LEU A CA 1
ATOM 4061 C C . LEU A 1 509 ? -1.293 27.727 15.226 1.00 92.38 509 LEU A C 1
ATOM 4063 O O . LEU A 1 509 ? -1.357 26.656 15.818 1.00 92.38 509 LEU A O 1
ATOM 4067 N N . SER A 1 510 ? -1.091 27.791 13.911 1.00 85.50 510 SER A N 1
ATOM 4068 C CA . SER A 1 510 ? -0.903 26.621 13.042 1.00 85.50 510 SER A CA 1
ATOM 4069 C C . SER A 1 510 ? 0.284 25.767 13.489 1.00 85.50 510 SER A C 1
ATOM 4071 O O . SER A 1 510 ? 0.187 24.540 13.586 1.00 85.50 510 SER A O 1
ATOM 4073 N N . ALA A 1 511 ? 1.397 26.424 13.824 1.00 85.38 511 ALA A N 1
ATOM 4074 C CA . ALA A 1 511 ? 2.577 25.778 14.378 1.00 85.38 511 ALA A CA 1
ATOM 4075 C C . ALA A 1 511 ? 2.269 25.149 15.741 1.00 85.38 511 ALA A C 1
ATOM 4077 O O . ALA A 1 511 ? 2.645 24.007 15.990 1.00 85.38 511 ALA A O 1
ATOM 4078 N N . PHE A 1 512 ? 1.533 25.846 16.608 1.00 92.81 512 PHE A N 1
ATOM 4079 C CA . PHE A 1 512 ? 1.148 25.328 17.918 1.00 92.81 512 PHE A CA 1
ATOM 4080 C C . PHE A 1 512 ? 0.238 24.099 17.820 1.00 92.81 512 PHE A C 1
ATOM 4082 O O . PHE A 1 512 ? 0.480 23.106 18.506 1.00 92.81 512 PHE A O 1
ATOM 4089 N N . LEU A 1 513 ? -0.781 24.122 16.959 1.00 85.75 513 LEU A N 1
ATOM 4090 C CA . LEU A 1 513 ? -1.682 22.985 16.747 1.00 85.75 513 LEU A CA 1
ATOM 4091 C C . LEU A 1 513 ? -0.932 21.763 16.203 1.00 85.75 513 LEU A C 1
ATOM 4093 O O . LEU A 1 513 ? -1.187 20.643 16.643 1.00 85.75 513 LEU A O 1
ATOM 4097 N N . SER A 1 514 ? 0.031 21.983 15.306 1.00 80.75 514 SER A N 1
ATOM 4098 C CA . SER A 1 514 ? 0.872 20.915 14.754 1.00 80.75 514 SER A CA 1
ATOM 4099 C C . SER A 1 514 ? 1.818 20.345 15.822 1.00 80.75 514 SER A C 1
ATOM 4101 O O . SER A 1 514 ? 1.808 19.143 16.076 1.00 80.75 514 SER A O 1
ATOM 4103 N N . ALA A 1 515 ? 2.534 21.209 16.549 1.00 83.06 515 ALA A N 1
ATOM 4104 C CA . ALA A 1 515 ? 3.468 20.818 17.607 1.00 83.06 515 ALA A CA 1
ATOM 4105 C C . ALA A 1 515 ? 2.787 20.120 18.796 1.00 83.06 515 ALA A C 1
ATOM 4107 O O . ALA A 1 515 ? 3.329 19.194 19.395 1.00 83.06 515 ALA A O 1
ATOM 4108 N N . SER A 1 516 ? 1.580 20.560 19.150 1.00 82.94 516 SER A N 1
ATOM 4109 C CA . SER A 1 516 ? 0.764 19.940 20.197 1.00 82.94 516 SER A CA 1
ATOM 4110 C C . SER A 1 516 ? 0.038 18.681 19.724 1.00 82.94 516 SER A C 1
ATOM 4112 O O . SER A 1 516 ? -0.629 18.032 20.529 1.00 82.94 516 SER A O 1
ATOM 4114 N N . ASN A 1 517 ? 0.159 18.327 18.443 1.00 74.94 517 ASN A N 1
ATOM 4115 C CA . ASN A 1 517 ? -0.513 17.196 17.821 1.00 74.94 517 ASN A CA 1
ATOM 4116 C C . ASN A 1 517 ? -2.052 17.251 17.931 1.00 74.94 517 ASN A C 1
ATOM 4118 O O . ASN A 1 517 ? -2.721 16.224 18.058 1.00 74.94 517 ASN A O 1
ATOM 4122 N N . TYR A 1 518 ? -2.622 18.459 17.893 1.00 76.44 518 TYR A N 1
ATOM 4123 C CA . TYR A 1 518 ? -4.060 18.695 18.046 1.00 76.44 518 TYR A CA 1
ATOM 4124 C C . TYR A 1 518 ? -4.895 17.960 16.989 1.00 76.44 518 TYR A C 1
ATOM 4126 O O . TYR A 1 518 ? -5.957 17.434 17.303 1.00 76.44 518 TYR A O 1
ATOM 4134 N N . GLY A 1 519 ? -4.393 17.846 15.752 1.00 63.62 519 GLY A N 1
ATOM 4135 C CA . GLY A 1 519 ? -5.086 17.139 14.666 1.00 63.62 519 GLY A CA 1
ATOM 4136 C C . GLY A 1 519 ? -5.330 15.646 14.929 1.00 63.62 519 GLY A C 1
ATOM 4137 O O . GLY A 1 519 ? -6.214 15.060 14.314 1.00 63.62 519 GLY A O 1
ATOM 4138 N N . ASN A 1 520 ? -4.586 15.043 15.863 1.00 61.72 520 ASN A N 1
ATOM 4139 C CA . ASN A 1 520 ? -4.752 13.651 16.287 1.00 61.72 520 ASN A CA 1
ATOM 4140 C C . ASN A 1 520 ? -5.487 13.516 17.635 1.00 61.72 520 ASN A C 1
ATOM 4142 O O . ASN A 1 520 ? -5.610 12.407 18.161 1.00 61.72 520 ASN A O 1
ATOM 4146 N N . ALA A 1 521 ? -5.959 14.620 18.225 1.00 58.84 521 ALA A N 1
ATOM 4147 C CA . ALA A 1 521 ? -6.750 14.582 19.447 1.00 58.84 521 ALA A CA 1
ATOM 4148 C C . ALA A 1 521 ? -8.126 13.947 19.190 1.00 58.84 521 ALA A C 1
ATOM 4150 O O . ALA A 1 521 ? -8.716 14.089 18.117 1.00 58.84 521 ALA A O 1
ATOM 4151 N N . ALA A 1 522 ? -8.672 13.262 20.197 1.00 60.62 522 ALA A N 1
ATOM 4152 C CA . ALA A 1 522 ? -10.036 12.756 20.110 1.00 60.62 522 ALA A CA 1
ATOM 4153 C C . ALA A 1 522 ? -11.016 13.927 19.930 1.00 60.62 522 ALA A C 1
ATOM 4155 O O . ALA A 1 522 ? -10.900 14.946 20.608 1.00 60.62 522 ALA A O 1
ATOM 4156 N N . LEU A 1 523 ? -12.035 13.768 19.081 1.00 56.69 523 LEU A N 1
ATOM 4157 C CA . LEU A 1 523 ? -13.033 14.820 18.847 1.00 56.69 523 LEU A CA 1
ATOM 4158 C C . LEU A 1 523 ? -13.726 15.271 20.149 1.00 56.69 523 LEU A C 1
ATOM 4160 O O . LEU A 1 523 ? -14.057 16.441 20.314 1.00 56.69 523 LEU A O 1
ATOM 4164 N N . SER A 1 524 ? -13.892 14.363 21.116 1.00 63.34 524 SER A N 1
ATOM 4165 C CA . SER A 1 524 ? -14.394 14.687 22.456 1.00 63.34 524 SER A CA 1
ATOM 4166 C C . SER A 1 524 ? -13.479 15.631 23.242 1.00 63.34 524 SER A C 1
ATOM 4168 O O . SER A 1 524 ? -13.983 16.427 24.031 1.00 63.34 524 SER A O 1
ATOM 4170 N N . ASP A 1 525 ? -12.161 15.551 23.036 1.00 65.69 525 ASP A N 1
ATOM 4171 C CA . ASP A 1 525 ? -11.186 16.454 23.656 1.00 65.69 525 ASP A CA 1
ATOM 4172 C C . ASP A 1 525 ? -11.211 17.838 23.002 1.00 65.69 525 ASP A C 1
ATOM 4174 O O . ASP A 1 525 ? -11.038 18.839 23.692 1.00 65.69 525 ASP A O 1
ATOM 4178 N N . ALA A 1 526 ? -11.468 17.891 21.692 1.00 65.50 526 ALA A N 1
ATOM 4179 C CA . ALA A 1 526 ? -11.587 19.134 20.938 1.00 65.50 526 ALA A CA 1
ATOM 4180 C C . ALA A 1 526 ? -12.906 19.878 21.211 1.00 65.50 526 ALA A C 1
ATOM 4182 O O . ALA A 1 526 ? -12.899 21.100 21.272 1.00 65.50 526 ALA A O 1
ATOM 4183 N N . LEU A 1 527 ? -14.024 19.163 21.403 1.00 68.50 527 LEU A N 1
ATOM 4184 C CA . LEU A 1 527 ? -15.364 19.761 21.533 1.00 68.50 527 LEU A CA 1
ATOM 4185 C C . LEU A 1 527 ? -15.817 20.039 22.969 1.00 68.50 527 LEU A C 1
ATOM 4187 O O . LEU A 1 527 ? -16.796 20.755 23.174 1.00 68.50 527 LEU A O 1
ATOM 4191 N N . GLN A 1 528 ? -15.182 19.435 23.971 1.00 80.19 528 GLN A N 1
ATOM 4192 C CA . GLN A 1 528 ? -15.548 19.648 25.368 1.00 80.19 528 GLN A CA 1
ATOM 4193 C C . GLN A 1 528 ? -14.383 20.284 26.119 1.00 80.19 528 GLN A C 1
ATOM 4195 O O . GLN A 1 528 ? -13.555 19.598 26.717 1.00 80.19 528 GLN A O 1
ATOM 4200 N N . TRP A 1 529 ? -14.318 21.610 26.127 1.00 86.44 529 TRP A N 1
ATOM 4201 C CA . TRP A 1 529 ? -13.246 22.297 26.839 1.00 86.44 529 TRP A CA 1
ATOM 4202 C C . TRP A 1 529 ? -13.327 22.074 28.362 1.00 86.44 529 TRP A C 1
ATOM 4204 O O . TRP A 1 529 ? -14.434 21.987 28.904 1.00 86.44 529 TRP A O 1
ATOM 4214 N N . PRO A 1 530 ? -12.190 21.935 29.071 1.00 86.62 530 PRO A N 1
ATOM 4215 C CA . PRO A 1 530 ? -12.180 21.831 30.529 1.00 86.62 530 PRO A CA 1
ATOM 4216 C C . PRO A 1 530 ? -12.812 23.039 31.226 1.00 86.62 530 PRO A C 1
ATOM 4218 O O . PRO A 1 530 ? -12.865 24.142 30.686 1.00 86.62 530 PRO A O 1
ATOM 4221 N N . GLU A 1 531 ? -13.243 22.843 32.472 1.00 85.31 531 GLU A N 1
ATOM 4222 C CA . GLU A 1 531 ? -13.756 23.933 33.302 1.00 85.31 531 GLU A CA 1
ATOM 4223 C C . GLU A 1 531 ? -12.715 25.047 33.506 1.00 85.31 531 GLU A C 1
ATOM 4225 O O . GLU A 1 531 ? -11.505 24.805 33.549 1.00 85.31 531 GLU A O 1
ATOM 4230 N N . LYS A 1 532 ? -13.190 26.278 33.750 1.00 85.25 532 LYS A N 1
ATOM 4231 C CA . LYS A 1 532 ? -12.342 27.467 33.964 1.00 85.25 532 LYS A CA 1
ATOM 4232 C C . LYS A 1 532 ? -11.285 27.296 35.062 1.00 85.25 532 LYS A C 1
ATOM 4234 O O . LYS A 1 532 ? -10.225 27.915 34.997 1.00 85.25 532 LYS A O 1
ATOM 4239 N N . SER A 1 533 ? -11.538 26.428 36.042 1.00 87.06 533 SER A N 1
ATOM 4240 C CA . SER A 1 533 ? -10.601 26.066 37.115 1.00 87.06 533 SER A CA 1
ATOM 4241 C C . SER A 1 533 ? -9.292 25.429 36.609 1.00 87.06 533 SER A C 1
ATOM 4243 O O . SER A 1 533 ? -8.280 25.473 37.317 1.00 87.06 533 SER A O 1
ATOM 4245 N N . PHE A 1 534 ? -9.290 24.881 35.388 1.00 89.88 534 PHE A N 1
ATOM 4246 C CA . PHE A 1 534 ? -8.126 24.293 34.721 1.00 89.88 534 PHE A CA 1
ATOM 4247 C C . PHE A 1 534 ? -7.441 25.229 33.716 1.00 89.88 534 PHE A C 1
ATOM 4249 O O . PHE A 1 534 ? -6.364 24.886 33.239 1.00 89.88 534 PHE A O 1
ATOM 4256 N N . HIS A 1 535 ? -7.981 26.417 33.421 1.00 90.75 535 HIS A N 1
ATOM 4257 C CA . HIS A 1 535 ? -7.396 27.308 32.407 1.00 90.75 535 HIS A CA 1
ATOM 4258 C C . HIS A 1 535 ? -5.960 27.742 32.747 1.00 90.75 535 HIS A C 1
ATOM 4260 O O . HIS A 1 535 ? -5.105 27.771 31.869 1.00 90.75 535 HIS A O 1
ATOM 4266 N N . ASP A 1 536 ? -5.674 28.062 34.011 1.00 92.19 536 ASP A N 1
ATOM 4267 C CA . ASP A 1 536 ? -4.320 28.437 34.449 1.00 92.19 536 ASP A CA 1
ATOM 4268 C C . ASP A 1 536 ? -3.324 27.252 34.379 1.00 92.19 536 ASP A C 1
ATOM 4270 O O . ASP A 1 536 ? -2.269 27.406 33.764 1.00 92.19 536 ASP A O 1
ATOM 4274 N N . PRO A 1 537 ? -3.668 26.041 34.867 1.00 94.69 537 PRO A N 1
ATOM 4275 C CA . PRO A 1 537 ? -2.904 24.820 34.588 1.00 94.69 537 PRO A CA 1
ATOM 4276 C C . PRO A 1 537 ? -2.623 24.556 33.101 1.00 94.69 537 PRO A C 1
ATOM 4278 O O . PRO A 1 537 ? -1.485 24.293 32.718 1.00 94.69 537 PRO A O 1
ATOM 4281 N N . ILE A 1 538 ? -3.646 24.650 32.247 1.00 93.94 538 ILE A N 1
ATOM 4282 C CA . ILE A 1 538 ? -3.539 24.384 30.803 1.00 93.94 538 ILE A CA 1
ATOM 4283 C C . ILE A 1 538 ? -2.642 25.417 30.119 1.00 93.94 538 ILE A C 1
ATOM 4285 O O . ILE A 1 538 ? -1.814 25.070 29.280 1.00 93.94 538 ILE A O 1
ATOM 4289 N N . ARG A 1 539 ? -2.757 26.687 30.510 1.00 94.00 539 ARG A N 1
ATOM 4290 C CA . ARG A 1 539 ? -1.900 27.770 30.020 1.00 94.00 539 ARG A CA 1
ATOM 4291 C C . ARG A 1 539 ? -0.422 27.489 30.283 1.00 94.00 539 ARG A C 1
ATOM 4293 O O . ARG A 1 539 ? 0.404 27.751 29.409 1.00 94.00 539 ARG A O 1
ATOM 4300 N N . GLU A 1 540 ? -0.082 26.938 31.448 1.00 94.94 540 GLU A N 1
ATOM 4301 C CA . GLU A 1 540 ? 1.304 26.570 31.759 1.00 94.94 540 GLU A CA 1
ATOM 4302 C C . GLU A 1 540 ? 1.800 25.411 30.878 1.00 94.94 540 GLU A C 1
ATOM 4304 O O . GLU A 1 540 ? 2.925 25.450 30.378 1.00 94.94 540 GLU A O 1
ATOM 4309 N N . VAL A 1 541 ? 0.936 24.430 30.586 1.00 94.88 541 VAL A N 1
ATOM 4310 C CA . VAL A 1 541 ? 1.233 23.363 29.614 1.00 94.88 541 VAL A CA 1
ATOM 4311 C C . VAL A 1 541 ? 1.495 23.954 28.227 1.00 94.88 541 VAL A C 1
ATOM 4313 O O . VAL A 1 541 ? 2.519 23.665 27.611 1.00 94.88 541 VAL A O 1
ATOM 4316 N N . PHE A 1 542 ? 0.624 24.837 27.739 1.00 94.88 542 PHE A N 1
ATOM 4317 C CA . PHE A 1 542 ? 0.756 25.448 26.410 1.00 94.88 542 PHE A CA 1
ATOM 4318 C C . PHE A 1 542 ? 1.988 26.351 26.291 1.00 94.88 542 PHE A C 1
ATOM 4320 O O . PHE A 1 542 ? 2.652 26.362 25.249 1.00 94.88 542 PHE A O 1
ATOM 4327 N N . LYS A 1 543 ? 2.357 27.047 27.373 1.00 93.19 543 LYS A N 1
ATOM 4328 C CA . LYS A 1 543 ? 3.639 27.754 27.487 1.00 93.19 543 LYS A CA 1
ATOM 4329 C C . LYS A 1 543 ? 4.808 26.783 27.301 1.00 93.19 543 LYS A C 1
ATOM 4331 O O . LYS A 1 543 ? 5.715 27.092 26.531 1.00 93.19 543 LYS A O 1
ATOM 4336 N N . GLY A 1 544 ? 4.770 25.616 27.943 1.00 92.25 544 GLY A N 1
ATOM 4337 C CA . GLY A 1 544 ? 5.794 24.581 27.795 1.00 92.25 544 GLY A CA 1
ATOM 4338 C C . GLY A 1 544 ? 5.923 24.047 26.368 1.00 92.25 544 GLY A C 1
ATOM 4339 O O . GLY A 1 544 ? 7.032 23.986 25.843 1.00 92.25 544 GLY A O 1
ATOM 4340 N N . VAL A 1 545 ? 4.802 23.745 25.703 1.00 92.19 545 VAL A N 1
ATOM 4341 C CA . VAL A 1 545 ? 4.797 23.293 24.296 1.00 92.19 545 VAL A CA 1
ATOM 4342 C C . VAL A 1 545 ? 5.374 24.361 23.366 1.00 92.19 545 VAL A C 1
ATOM 4344 O O . VAL A 1 545 ? 6.192 24.055 22.499 1.00 92.19 545 VAL A O 1
ATOM 4347 N N . SER A 1 546 ? 4.995 25.625 23.573 1.00 92.62 546 SER A N 1
ATOM 4348 C CA . SER A 1 546 ? 5.490 26.745 22.765 1.00 92.62 546 SER A CA 1
ATOM 4349 C C . SER A 1 546 ? 7.007 26.908 22.895 1.00 92.62 546 SER A C 1
ATOM 4351 O O . SER A 1 546 ? 7.691 27.090 21.889 1.00 92.62 546 SER A O 1
ATOM 4353 N N . LEU A 1 547 ? 7.540 26.789 24.120 1.00 90.69 547 LEU A N 1
ATOM 4354 C CA . LEU A 1 547 ? 8.981 26.837 24.389 1.00 90.69 547 LEU A CA 1
ATOM 4355 C C . LEU A 1 547 ? 9.718 25.660 23.746 1.00 90.69 547 LEU A C 1
ATOM 4357 O O . LEU A 1 547 ? 10.700 25.885 23.043 1.00 90.69 547 LEU A O 1
ATOM 4361 N N . ALA A 1 548 ? 9.214 24.435 23.931 1.00 86.44 548 ALA A N 1
ATOM 4362 C CA . ALA A 1 548 ? 9.800 23.226 23.353 1.00 86.44 548 ALA A CA 1
ATOM 4363 C C . ALA A 1 548 ? 9.858 23.276 21.817 1.00 86.44 548 ALA A C 1
ATOM 4365 O O . ALA A 1 548 ? 10.741 22.690 21.202 1.00 86.44 548 ALA A O 1
ATOM 4366 N N . SER A 1 549 ? 8.926 23.991 21.192 1.00 87.06 549 SER A N 1
ATOM 4367 C CA . SER A 1 549 ? 8.785 24.044 19.733 1.00 87.06 549 SER A CA 1
ATOM 4368 C C . SER A 1 549 ? 9.418 25.295 19.110 1.00 87.06 549 SER A C 1
ATOM 4370 O O . SER A 1 549 ? 9.466 25.421 17.891 1.00 87.06 549 SER A O 1
ATOM 4372 N N . GLY A 1 550 ? 9.905 26.244 19.918 1.00 87.75 550 GLY A N 1
ATOM 4373 C CA . GLY A 1 550 ? 10.443 27.517 19.427 1.00 87.75 550 GLY A CA 1
ATOM 4374 C C . GLY A 1 550 ? 9.395 28.438 18.785 1.00 87.75 550 GLY A C 1
ATOM 4375 O O . GLY A 1 550 ? 9.741 29.252 17.930 1.00 87.75 550 GLY A O 1
ATOM 4376 N N . ILE A 1 551 ? 8.123 28.308 19.176 1.00 91.81 551 ILE A N 1
ATOM 4377 C CA . ILE A 1 551 ? 7.007 29.112 18.652 1.00 91.81 551 ILE A CA 1
ATOM 4378 C C . ILE A 1 551 ? 6.996 30.485 19.331 1.00 91.81 551 ILE A C 1
ATOM 4380 O O . ILE A 1 551 ? 7.210 30.597 20.545 1.00 91.81 551 ILE A O 1
ATOM 4384 N N . SER A 1 552 ? 6.722 31.545 18.563 1.00 90.12 552 SER A N 1
ATOM 4385 C CA . SER A 1 552 ? 6.648 32.901 19.104 1.00 90.12 552 SER A CA 1
ATOM 4386 C C . SER A 1 552 ? 5.459 33.023 20.051 1.00 90.12 552 SER A C 1
ATOM 4388 O O . SER A 1 552 ? 4.308 32.981 19.631 1.00 90.12 552 SER A O 1
ATOM 4390 N N . ARG A 1 553 ? 5.709 33.231 21.349 1.00 88.69 553 ARG A N 1
ATOM 4391 C CA . ARG A 1 553 ? 4.625 33.420 22.331 1.00 88.69 553 ARG A CA 1
ATOM 4392 C C . ARG A 1 553 ? 3.821 34.696 22.089 1.00 88.69 553 ARG A C 1
ATOM 4394 O O . ARG A 1 553 ? 2.627 34.722 22.372 1.00 88.69 553 ARG A O 1
ATOM 4401 N N . THR A 1 554 ? 4.470 35.743 21.585 1.00 88.56 554 THR A N 1
ATOM 4402 C CA . THR A 1 554 ? 3.792 36.985 21.200 1.00 88.56 554 THR A CA 1
ATOM 4403 C C . THR A 1 554 ? 2.966 36.772 19.935 1.00 88.56 554 THR A C 1
ATOM 4405 O O . THR A 1 554 ? 1.821 37.206 19.898 1.00 88.56 554 THR A O 1
ATOM 4408 N N . GLY A 1 555 ? 3.499 36.050 18.944 1.00 89.25 555 GLY A N 1
ATOM 4409 C CA . GLY A 1 555 ? 2.763 35.700 17.726 1.00 89.25 555 GLY A CA 1
ATOM 4410 C C . GLY A 1 555 ? 1.547 34.821 18.016 1.00 89.25 555 GLY A C 1
ATOM 4411 O O . GLY A 1 555 ? 0.436 35.160 17.632 1.00 89.25 555 GLY A O 1
ATOM 4412 N N . LEU A 1 556 ? 1.717 33.783 18.839 1.00 91.62 556 LEU A N 1
ATOM 4413 C CA . LEU A 1 556 ? 0.632 32.903 19.280 1.00 91.62 556 LEU A CA 1
ATOM 4414 C C . LEU A 1 556 ? -0.458 33.649 20.065 1.00 91.62 556 LEU A C 1
ATOM 4416 O O . LEU A 1 556 ? -1.640 33.347 19.924 1.00 91.62 556 LEU A O 1
ATOM 4420 N N . HIS A 1 557 ? -0.076 34.638 20.880 1.00 92.25 557 HIS A N 1
ATOM 4421 C CA . HIS A 1 557 ? -1.026 35.520 21.559 1.00 92.25 557 HIS A CA 1
ATOM 4422 C C . HIS A 1 557 ? -1.827 36.372 20.564 1.00 92.25 557 HIS A C 1
ATOM 4424 O O . HIS A 1 557 ? -3.047 36.445 20.695 1.00 92.25 557 HIS A O 1
ATOM 4430 N N . LEU A 1 558 ? -1.170 36.980 19.571 1.00 90.50 558 LEU A N 1
ATOM 4431 C CA . LEU A 1 558 ? -1.838 37.786 18.543 1.00 90.50 558 LEU A CA 1
ATOM 4432 C C . LEU A 1 558 ? -2.774 36.934 17.673 1.00 90.50 558 LEU A C 1
ATOM 4434 O O . LEU A 1 558 ? -3.920 37.326 17.453 1.00 90.50 558 LEU A O 1
ATOM 4438 N N . ASP A 1 559 ? -2.332 35.745 17.258 1.00 92.94 559 ASP A N 1
ATOM 4439 C CA . ASP A 1 559 ? -3.153 34.795 16.503 1.00 92.94 559 ASP A CA 1
ATOM 4440 C C . ASP A 1 559 ? -4.389 34.360 17.304 1.00 92.94 559 ASP A C 1
ATOM 4442 O O . ASP A 1 559 ? -5.499 34.301 16.771 1.00 92.94 559 ASP A O 1
ATOM 4446 N N . ALA A 1 560 ? -4.217 34.092 18.604 1.00 92.75 560 ALA A N 1
ATOM 4447 C CA . ALA A 1 560 ? -5.312 33.712 19.488 1.00 92.75 560 ALA A CA 1
ATOM 4448 C C . ALA A 1 560 ? -6.321 34.852 19.703 1.00 92.75 560 ALA A C 1
ATOM 4450 O O . ALA A 1 560 ? -7.518 34.573 19.732 1.00 92.75 560 ALA A O 1
ATOM 4451 N N 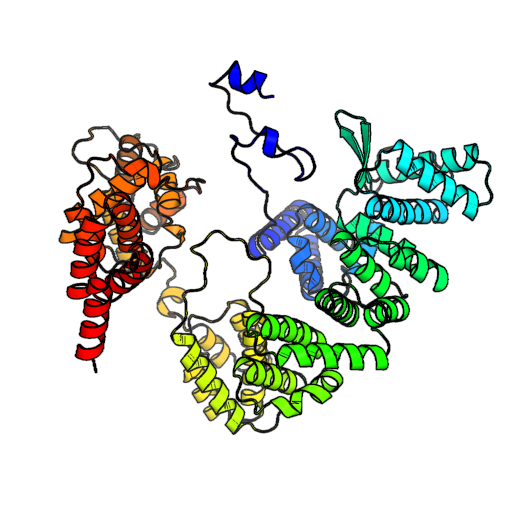. ILE A 1 561 ? -5.873 36.113 19.816 1.00 91.06 561 ILE A N 1
ATOM 4452 C CA . ILE A 1 561 ? -6.768 37.286 19.853 1.00 91.06 561 ILE A CA 1
ATOM 4453 C C . ILE A 1 561 ? -7.546 37.392 18.542 1.00 91.06 561 ILE A C 1
ATOM 4455 O O . ILE A 1 561 ? -8.772 37.463 18.576 1.00 91.06 561 ILE A O 1
ATOM 4459 N N . SER A 1 562 ? -6.857 37.339 17.397 1.00 89.94 562 SER A N 1
ATOM 4460 C CA . SER A 1 562 ? -7.490 37.452 16.077 1.00 89.94 562 SER A CA 1
ATOM 4461 C C . SER A 1 562 ? -8.542 36.361 15.850 1.00 89.94 562 SER A C 1
ATOM 4463 O O . SER A 1 562 ? -9.622 36.627 15.321 1.00 89.94 562 SER A O 1
ATOM 4465 N N . LEU A 1 563 ? -8.259 35.122 16.265 1.00 89.75 563 LEU A N 1
ATOM 4466 C CA . LEU A 1 563 ? -9.239 34.042 16.196 1.00 89.75 563 LEU A CA 1
ATOM 4467 C C . LEU A 1 563 ? -10.399 34.273 17.175 1.00 89.75 563 LEU A C 1
ATOM 4469 O O . LEU A 1 563 ? -11.557 34.118 16.786 1.00 89.75 563 LEU A O 1
ATOM 4473 N N . LEU A 1 564 ? -10.120 34.680 18.417 1.00 91.19 564 LEU A N 1
ATOM 4474 C CA . LEU A 1 564 ? -11.150 34.923 19.429 1.00 91.19 564 LEU A CA 1
ATOM 4475 C C . LEU A 1 564 ? -12.124 36.029 19.012 1.00 91.19 564 LEU A C 1
ATOM 4477 O O . LEU A 1 564 ? -13.327 35.868 19.213 1.00 91.19 564 LEU A O 1
ATOM 4481 N N . GLU A 1 565 ? -11.623 37.112 18.414 1.00 89.00 565 GLU A N 1
ATOM 4482 C CA . GLU A 1 565 ? -12.431 38.209 17.874 1.00 89.00 565 GLU A CA 1
ATOM 4483 C C . GLU A 1 565 ? -13.461 37.668 16.874 1.00 89.00 565 GLU A C 1
ATOM 4485 O O . GLU A 1 565 ? -14.659 37.837 17.087 1.00 89.00 565 GLU A O 1
ATOM 4490 N N . ILE A 1 566 ? -13.024 36.915 15.856 1.00 85.00 566 ILE A N 1
ATOM 4491 C CA . ILE A 1 566 ? -13.909 36.352 14.818 1.00 85.00 566 ILE A CA 1
ATOM 4492 C C . ILE A 1 566 ? -14.888 35.319 15.389 1.00 85.00 566 ILE A C 1
ATOM 4494 O O . ILE A 1 566 ? -16.076 35.316 15.051 1.00 85.00 566 ILE A O 1
ATOM 4498 N N . THR A 1 567 ? -14.411 34.446 16.274 1.00 85.25 567 THR A N 1
ATOM 4499 C CA . THR A 1 567 ? -15.242 33.391 16.878 1.00 85.25 567 THR A CA 1
ATOM 4500 C C . THR A 1 567 ? -16.274 33.977 17.861 1.00 85.25 567 THR A C 1
ATOM 4502 O O . THR A 1 567 ? -17.235 33.310 18.239 1.00 85.25 567 THR A O 1
ATOM 4505 N N . SER A 1 568 ? -16.096 35.232 18.291 1.00 85.06 568 SER A N 1
ATOM 4506 C CA . SER A 1 568 ? -17.007 35.938 19.201 1.00 85.06 568 SER A CA 1
ATOM 4507 C C . SER A 1 568 ? -18.014 36.852 18.498 1.00 85.06 568 SER A C 1
ATOM 4509 O O . SER A 1 568 ? -18.921 37.343 19.166 1.00 85.06 568 SER A O 1
ATOM 4511 N N . LEU A 1 569 ? -17.897 37.067 17.180 1.00 82.25 569 LEU A N 1
ATOM 4512 C CA . LEU A 1 569 ? -18.812 37.930 16.418 1.00 82.25 569 LEU A CA 1
ATOM 4513 C C . LEU A 1 569 ? -20.226 37.347 16.293 1.00 82.25 569 LEU A C 1
ATOM 4515 O O . LEU A 1 569 ? -21.199 38.098 16.347 1.00 82.25 569 LEU A O 1
ATOM 4519 N N . SER A 1 570 ? -20.357 36.030 16.108 1.00 77.88 570 SER A N 1
ATOM 4520 C CA . SER A 1 570 ? -21.653 35.355 15.995 1.00 77.88 570 SER A CA 1
ATOM 4521 C C . SER A 1 570 ? -21.543 33.848 16.260 1.00 77.88 570 SER A C 1
ATOM 4523 O O . SER A 1 570 ? -20.448 33.296 16.259 1.00 77.88 570 SER A O 1
ATOM 4525 N N . ASP A 1 571 ? -22.681 33.174 16.445 1.00 78.38 571 ASP A N 1
ATOM 4526 C CA . ASP A 1 571 ? -22.760 31.706 16.524 1.00 78.38 571 ASP A CA 1
ATOM 4527 C C . ASP A 1 571 ? -23.148 31.100 15.154 1.00 78.38 571 ASP A C 1
ATOM 4529 O O . ASP A 1 571 ? -24.022 30.231 15.039 1.00 78.38 571 ASP A O 1
ATOM 4533 N N . ASP A 1 572 ? -22.547 31.606 14.075 1.00 75.12 572 ASP A N 1
ATOM 4534 C CA . ASP A 1 572 ? -22.786 31.147 12.707 1.00 75.12 572 ASP A CA 1
ATOM 4535 C C . ASP A 1 572 ? -21.729 30.133 12.219 1.00 75.12 572 ASP A C 1
ATOM 4537 O O . ASP A 1 572 ? -20.763 29.793 12.907 1.00 75.12 572 ASP A O 1
ATOM 4541 N N . PHE A 1 573 ? -21.945 29.587 11.021 1.00 66.75 573 PHE A N 1
ATOM 4542 C CA . PHE A 1 573 ? -21.022 28.620 10.420 1.00 66.75 573 PHE A CA 1
ATOM 4543 C C . PHE A 1 573 ? -19.647 29.233 10.105 1.00 66.75 573 PHE A C 1
ATOM 4545 O O . PHE A 1 573 ? -18.643 28.524 10.082 1.00 66.75 573 PHE A O 1
ATOM 4552 N N . TYR A 1 574 ? -19.582 30.545 9.876 1.00 71.56 574 TYR A N 1
ATOM 4553 C CA . TYR A 1 574 ? -18.332 31.233 9.584 1.00 71.56 574 TYR A CA 1
ATOM 4554 C C . TYR A 1 574 ? -17.444 31.309 10.830 1.00 71.56 574 TYR A C 1
ATOM 4556 O O . TYR A 1 574 ? -16.270 30.944 10.763 1.00 71.56 574 TYR A O 1
ATOM 4564 N N . SER A 1 575 ? -18.010 31.685 11.980 1.00 75.81 575 SER A N 1
ATOM 4565 C CA . SER A 1 575 ? -17.315 31.680 13.271 1.00 75.81 575 SER A CA 1
ATOM 4566 C C . SER A 1 575 ? -16.867 30.272 13.672 1.00 75.81 575 SER A C 1
ATOM 4568 O O . SER A 1 575 ? -15.771 30.111 14.199 1.00 75.81 575 SER A O 1
ATOM 4570 N N . GLN A 1 576 ? -17.651 29.243 13.348 1.00 71.31 576 GLN A N 1
ATOM 4571 C CA . GLN A 1 576 ? -17.268 27.846 13.561 1.00 71.31 576 GLN A CA 1
ATOM 4572 C C . GLN A 1 576 ? -16.049 27.422 12.724 1.00 71.31 576 GLN A C 1
ATOM 4574 O O . GLN A 1 576 ? -15.121 26.793 13.224 1.00 71.31 576 GLN A O 1
ATOM 4579 N N . MET A 1 577 ? -16.031 27.777 11.438 1.00 71.56 577 MET A N 1
ATOM 4580 C CA . MET A 1 577 ? -14.950 27.402 10.520 1.00 71.56 577 MET A CA 1
ATOM 4581 C C . MET A 1 577 ? -13.734 28.335 10.599 1.00 71.56 577 MET A C 1
ATOM 4583 O O . MET A 1 577 ? -12.757 28.118 9.885 1.00 71.56 577 MET A O 1
ATOM 4587 N N . ALA A 1 578 ? -13.758 29.358 11.458 1.00 74.44 578 ALA A N 1
ATOM 4588 C CA . ALA A 1 578 ? -12.724 30.388 11.528 1.00 74.44 578 ALA A CA 1
ATOM 4589 C C . ALA A 1 578 ? -11.327 29.821 11.823 1.00 74.44 578 ALA A C 1
ATOM 4591 O O . ALA A 1 578 ? -10.357 30.242 11.193 1.00 74.44 578 ALA A O 1
ATOM 4592 N N . MET A 1 579 ? -11.225 28.847 12.736 1.00 78.75 579 MET A N 1
ATOM 4593 C CA . MET A 1 579 ? -9.954 28.180 13.033 1.00 78.75 579 MET A CA 1
ATOM 4594 C C . MET A 1 579 ? -9.484 27.377 11.816 1.00 78.75 579 MET A C 1
ATOM 4596 O O . MET A 1 579 ? -8.398 27.623 11.303 1.00 78.75 579 MET A O 1
ATOM 4600 N N . PHE A 1 580 ? -10.338 26.492 11.293 1.00 72.50 580 PHE A N 1
ATOM 4601 C CA . PHE A 1 580 ? -10.004 25.605 10.176 1.00 72.50 580 PHE A CA 1
ATOM 4602 C C . PHE A 1 580 ? -9.596 26.365 8.905 1.00 72.50 580 PHE A C 1
ATOM 4604 O O . PHE A 1 580 ? -8.597 26.030 8.277 1.00 72.50 580 PHE A O 1
ATOM 4611 N N . ASN A 1 581 ? -10.329 27.424 8.551 1.00 73.62 581 ASN A N 1
ATOM 4612 C CA . ASN A 1 581 ? -10.087 28.206 7.337 1.00 73.62 581 ASN A CA 1
ATOM 4613 C C . ASN A 1 581 ? -8.793 29.028 7.386 1.00 73.62 581 ASN A C 1
ATOM 4615 O O . ASN A 1 581 ? -8.303 29.451 6.339 1.00 73.62 581 ASN A O 1
ATOM 4619 N N . ARG A 1 582 ? -8.260 29.295 8.584 1.00 77.38 582 ARG A N 1
ATOM 4620 C CA . ARG A 1 582 ? -7.090 30.162 8.782 1.00 77.38 582 ARG A CA 1
ATOM 4621 C C . ARG A 1 582 ? -5.859 29.409 9.275 1.00 77.38 582 ARG A C 1
ATOM 4623 O O . ARG A 1 582 ? -4.773 29.985 9.288 1.00 77.38 582 ARG A O 1
ATOM 4630 N N . THR A 1 583 ? -5.995 28.146 9.666 1.00 77.56 583 THR A N 1
ATOM 4631 C CA . THR A 1 583 ? -4.855 27.299 10.026 1.00 77.56 583 THR A CA 1
ATOM 4632 C C . THR A 1 583 ? -4.318 26.541 8.819 1.00 77.56 583 THR A C 1
ATOM 4634 O O . THR A 1 583 ? -5.077 26.056 7.985 1.00 77.56 583 THR A O 1
ATOM 4637 N N . VAL A 1 584 ? -2.998 26.399 8.746 1.00 73.56 584 VAL A N 1
ATOM 4638 C CA . VAL A 1 584 ? -2.296 25.598 7.736 1.00 73.56 584 VAL A CA 1
ATOM 4639 C C . VAL A 1 584 ? -1.473 24.515 8.423 1.00 73.56 584 VAL A C 1
ATOM 4641 O O . VAL A 1 584 ? -1.115 24.648 9.588 1.00 73.56 584 VAL A O 1
ATOM 4644 N N . ASN A 1 585 ? -1.149 23.430 7.725 1.00 71.31 585 ASN A N 1
ATOM 4645 C CA . ASN A 1 585 ? -0.245 22.437 8.296 1.00 71.31 585 ASN A CA 1
ATOM 4646 C C . ASN A 1 585 ? 1.188 22.995 8.332 1.00 71.31 585 ASN A C 1
ATOM 4648 O O . ASN A 1 585 ? 1.703 23.432 7.298 1.00 71.31 585 ASN A O 1
ATOM 4652 N N . ILE A 1 586 ? 1.828 22.972 9.500 1.00 73.62 586 ILE A N 1
ATOM 4653 C CA . ILE A 1 586 ? 3.218 23.397 9.680 1.00 73.62 586 ILE A CA 1
ATOM 4654 C C . ILE A 1 586 ? 3.992 22.228 10.270 1.00 73.62 586 ILE A C 1
ATOM 4656 O O . ILE A 1 586 ? 3.671 21.750 11.349 1.00 73.62 586 ILE A O 1
ATOM 4660 N N . ASP A 1 587 ? 5.039 21.788 9.576 1.00 69.94 587 ASP A N 1
ATOM 4661 C CA . ASP A 1 587 ? 5.893 20.706 10.064 1.00 69.94 587 ASP A CA 1
ATOM 4662 C C . ASP A 1 587 ? 6.821 21.200 11.188 1.00 69.94 587 ASP A C 1
ATOM 4664 O O . ASP A 1 587 ? 7.874 21.821 10.960 1.00 69.94 587 ASP A O 1
ATOM 4668 N N . ILE A 1 588 ? 6.371 20.975 12.420 1.00 75.62 588 ILE A N 1
ATOM 4669 C CA . ILE A 1 588 ? 7.048 21.347 13.655 1.00 75.62 588 ILE A CA 1
ATOM 4670 C C . ILE A 1 588 ? 6.801 20.276 14.720 1.00 75.62 588 ILE A C 1
ATOM 4672 O O . ILE A 1 588 ? 5.666 19.896 14.992 1.00 75.62 588 ILE A O 1
ATOM 4676 N N . GLU A 1 589 ? 7.880 19.817 15.347 1.00 76.38 589 GLU A N 1
ATOM 4677 C CA . GLU A 1 589 ? 7.839 18.893 16.477 1.00 76.38 589 GLU A CA 1
ATOM 4678 C C . GLU A 1 589 ? 8.477 19.562 17.703 1.00 76.38 589 GLU A C 1
ATOM 4680 O O . GLU A 1 589 ? 9.498 20.246 17.555 1.00 76.38 589 GLU A O 1
ATOM 4685 N N . PRO A 1 590 ? 7.917 19.380 18.912 1.00 79.56 590 PRO A N 1
ATOM 4686 C CA . PRO A 1 590 ? 8.527 19.901 20.128 1.00 79.56 590 PRO A CA 1
ATOM 4687 C C . PRO A 1 590 ? 9.850 19.190 20.447 1.00 79.56 590 PRO A C 1
ATOM 4689 O O . PRO A 1 590 ? 9.893 17.970 20.620 1.00 79.56 590 PRO A O 1
ATOM 4692 N N . ASP A 1 591 ? 10.923 19.956 20.635 1.00 83.69 591 ASP A N 1
ATOM 4693 C CA . ASP A 1 591 ? 12.138 19.480 21.292 1.00 83.69 591 ASP A CA 1
ATOM 4694 C C . ASP A 1 591 ? 11.927 19.506 22.810 1.00 83.69 591 ASP A C 1
ATOM 4696 O O . ASP A 1 591 ? 12.278 20.461 23.510 1.00 83.69 591 ASP A O 1
ATOM 4700 N N . TRP A 1 592 ? 11.332 18.438 23.339 1.00 83.00 592 TRP A N 1
ATOM 4701 C CA . TRP A 1 592 ? 11.079 18.305 24.773 1.00 83.00 592 TRP A CA 1
ATOM 4702 C C . TRP A 1 592 ? 12.356 18.280 25.625 1.00 83.00 592 TRP A C 1
ATOM 4704 O O . TRP A 1 592 ? 12.270 18.438 26.837 1.00 83.00 592 TRP A O 1
ATOM 4714 N N . ASP A 1 593 ? 13.546 18.059 25.061 1.00 79.56 593 ASP A N 1
ATOM 4715 C CA . ASP A 1 593 ? 14.785 18.118 25.842 1.00 79.56 593 ASP A CA 1
ATOM 4716 C C . ASP A 1 593 ? 15.257 19.563 26.075 1.00 79.56 593 ASP A C 1
ATOM 4718 O O . ASP A 1 593 ? 15.960 19.819 27.057 1.00 79.56 593 ASP A O 1
ATOM 4722 N N . SER A 1 594 ? 14.808 20.516 25.250 1.00 82.44 594 SER A N 1
ATOM 4723 C CA . SER A 1 594 ? 15.148 21.941 25.373 1.00 82.44 594 SER A CA 1
ATOM 4724 C C . SER A 1 594 ? 14.573 22.625 26.626 1.00 82.44 594 SER A C 1
ATOM 4726 O O . SER A 1 594 ? 15.102 23.644 27.070 1.00 82.44 594 SER A O 1
ATOM 4728 N N . ILE A 1 595 ? 13.533 22.057 27.253 1.00 85.44 595 ILE A N 1
ATOM 4729 C CA . ILE A 1 595 ? 12.807 22.686 28.376 1.00 85.44 595 ILE A CA 1
ATOM 4730 C C . ILE A 1 595 ? 13.359 22.340 29.768 1.00 85.44 595 ILE A C 1
ATOM 4732 O O . ILE A 1 595 ? 12.828 22.832 30.764 1.00 85.44 595 ILE A O 1
ATOM 4736 N N . LYS A 1 596 ? 14.409 21.513 29.873 1.00 79.75 596 LYS A N 1
ATOM 4737 C CA . LYS A 1 596 ? 14.962 21.024 31.160 1.00 79.75 596 LYS A CA 1
ATOM 4738 C C . LYS A 1 596 ? 15.354 22.127 32.150 1.00 79.75 596 LYS A C 1
ATOM 4740 O O . LYS A 1 596 ? 15.415 21.877 33.348 1.00 79.75 596 LYS A O 1
ATOM 4745 N N . HIS A 1 597 ? 15.635 23.330 31.652 1.00 76.44 597 HIS A N 1
ATOM 4746 C CA . HIS A 1 597 ? 16.034 24.497 32.444 1.00 76.44 597 HIS A CA 1
ATOM 4747 C C . HIS A 1 597 ? 15.036 25.657 32.329 1.00 76.44 597 HIS A C 1
ATOM 4749 O O . HIS A 1 597 ? 15.416 26.816 32.462 1.00 76.44 597 HIS A O 1
ATOM 4755 N N . SER A 1 598 ? 13.775 25.358 32.015 1.00 82.38 598 SER A N 1
ATOM 4756 C CA . SER A 1 598 ? 12.724 26.369 31.909 1.00 82.38 598 SER A CA 1
ATOM 4757 C C . SER A 1 598 ? 12.045 26.636 33.256 1.00 82.38 598 SER A C 1
ATOM 4759 O O . SER A 1 598 ? 11.855 25.721 34.054 1.00 82.38 598 SER A O 1
ATOM 4761 N N . ASP A 1 599 ? 11.619 27.883 33.476 1.00 85.00 599 ASP A N 1
ATOM 4762 C CA . ASP A 1 599 ? 10.839 28.308 34.651 1.00 85.00 599 ASP A CA 1
ATOM 4763 C C . ASP A 1 599 ? 9.349 27.933 34.498 1.00 85.00 599 ASP A C 1
ATOM 4765 O O . ASP A 1 599 ? 8.453 28.789 34.525 1.00 85.00 599 ASP A O 1
ATOM 4769 N N . LEU A 1 600 ? 9.080 26.655 34.216 1.00 91.06 600 LEU A N 1
ATOM 4770 C CA . LEU A 1 600 ? 7.728 26.108 34.138 1.00 91.06 600 LEU A CA 1
ATOM 4771 C C . LEU A 1 600 ? 7.253 25.644 35.518 1.00 91.06 600 LEU A C 1
ATOM 4773 O O . LEU A 1 600 ? 7.978 24.970 36.249 1.00 91.06 600 LEU A O 1
ATOM 4777 N N . ASP A 1 601 ? 6.009 25.973 35.860 1.00 92.25 601 ASP A N 1
ATOM 4778 C CA . ASP A 1 601 ? 5.408 25.575 37.135 1.00 92.25 601 ASP A CA 1
ATOM 4779 C C . ASP A 1 601 ? 4.941 24.108 37.093 1.00 92.25 601 ASP A C 1
ATOM 4781 O O . ASP A 1 601 ? 3.893 23.765 36.536 1.00 92.25 601 ASP A O 1
ATOM 4785 N N . SER A 1 602 ? 5.738 23.227 37.703 1.00 88.62 602 SER A N 1
ATOM 4786 C CA . SER A 1 602 ? 5.468 21.785 37.737 1.00 88.62 602 SER A CA 1
ATOM 4787 C C . SER A 1 602 ? 4.164 21.407 38.452 1.00 88.62 602 SER A C 1
ATOM 4789 O O . SER A 1 602 ? 3.534 20.423 38.063 1.00 88.62 602 SER A O 1
ATOM 4791 N N . GLU A 1 603 ? 3.714 22.181 39.448 1.00 90.75 603 GLU A N 1
ATOM 4792 C CA . GLU A 1 603 ? 2.471 21.884 40.173 1.00 90.75 603 GLU A CA 1
ATOM 4793 C C . GLU A 1 603 ? 1.252 22.191 39.300 1.00 90.75 603 GLU A C 1
ATOM 4795 O O . GLU A 1 603 ? 0.286 21.420 39.264 1.00 90.75 603 GLU A O 1
ATOM 4800 N N . LYS A 1 604 ? 1.312 23.283 38.529 1.00 94.19 604 LYS A N 1
ATOM 4801 C CA . LYS A 1 604 ? 0.289 23.604 37.526 1.00 94.19 604 LYS A CA 1
ATOM 4802 C C . LYS A 1 604 ? 0.229 22.556 36.421 1.00 94.19 604 LYS A C 1
ATOM 4804 O O . LYS A 1 604 ? -0.868 22.147 36.040 1.00 94.19 604 LYS A O 1
ATOM 4809 N N . ILE A 1 605 ? 1.378 22.080 35.945 1.00 93.44 605 ILE A N 1
ATOM 4810 C CA . ILE A 1 605 ? 1.430 21.031 34.919 1.00 93.44 605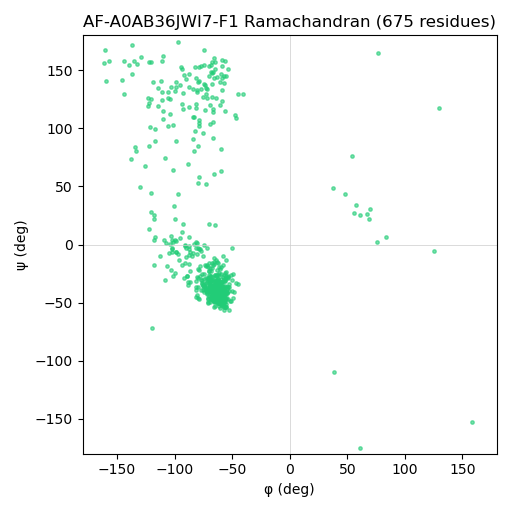 ILE A CA 1
ATOM 4811 C C . ILE A 1 605 ? 0.869 19.706 35.467 1.00 93.44 605 ILE A C 1
ATOM 4813 O O . ILE A 1 605 ? 0.052 19.078 34.793 1.00 93.44 605 ILE A O 1
ATOM 4817 N N . GLU A 1 606 ? 1.207 19.312 36.703 1.00 93.06 606 GLU A N 1
ATOM 4818 C CA . GLU A 1 606 ? 0.587 18.154 37.372 1.00 93.06 606 GLU A CA 1
ATOM 4819 C C . GLU A 1 606 ? -0.938 18.322 37.450 1.00 93.06 606 GLU A C 1
ATOM 4821 O O . GLU A 1 606 ? -1.683 17.410 37.090 1.00 93.06 606 GLU A O 1
ATOM 4826 N N . LYS A 1 607 ? -1.426 19.500 37.861 1.00 93.56 607 LYS A N 1
ATOM 4827 C CA . LYS A 1 607 ? -2.866 19.775 37.955 1.00 93.56 607 LYS A CA 1
ATOM 4828 C C . LYS A 1 607 ? -3.577 19.637 36.603 1.00 93.56 607 LYS A C 1
ATOM 4830 O O . LYS A 1 607 ? -4.699 19.133 36.562 1.00 93.56 607 LYS A O 1
ATOM 4835 N N . ALA A 1 608 ? -2.934 20.018 35.497 1.00 92.56 608 ALA A N 1
ATOM 4836 C CA . ALA A 1 608 ? -3.493 19.864 34.154 1.00 92.56 608 ALA A CA 1
ATOM 4837 C C . ALA A 1 608 ? -3.721 18.390 33.765 1.00 92.56 608 ALA A C 1
ATOM 4839 O O . ALA A 1 608 ? -4.644 18.099 33.007 1.00 92.56 608 ALA A O 1
ATOM 4840 N N . MET A 1 609 ? -2.969 17.438 34.332 1.00 90.38 609 MET A N 1
ATOM 4841 C CA . MET A 1 609 ? -3.171 16.003 34.071 1.00 90.38 609 MET A CA 1
ATOM 4842 C C . MET A 1 609 ? -4.516 15.466 34.584 1.00 90.38 609 MET A C 1
ATOM 4844 O O . MET A 1 609 ? -4.946 14.395 34.151 1.00 90.38 609 MET A O 1
ATOM 4848 N N . TYR A 1 610 ? -5.192 16.193 35.479 1.00 91.38 610 TYR A N 1
ATOM 4849 C CA . TYR A 1 610 ? -6.501 15.833 36.034 1.00 91.38 610 TYR A CA 1
ATOM 4850 C C . TYR A 1 610 ? -7.682 16.490 35.299 1.00 91.38 610 TYR A C 1
ATOM 4852 O O . TYR A 1 610 ? -8.822 16.326 35.720 1.00 91.38 610 TYR A O 1
ATOM 4860 N N . CYS A 1 611 ? -7.451 17.216 34.197 1.00 86.25 611 CYS A N 1
ATOM 4861 C CA . CYS A 1 611 ? -8.516 17.934 33.479 1.00 86.25 611 CYS A CA 1
ATOM 4862 C C . CYS A 1 611 ? -9.486 17.028 32.692 1.00 86.25 611 CYS A C 1
ATOM 4864 O O . CYS A 1 611 ? -10.419 17.523 32.064 1.00 86.25 611 CYS A O 1
ATOM 4866 N N . GLY A 1 612 ? -9.250 15.711 32.676 1.00 81.94 612 GLY A N 1
ATOM 4867 C CA . GLY A 1 612 ? -10.097 14.731 31.989 1.00 81.94 612 GLY A CA 1
ATOM 4868 C C . GLY A 1 612 ? -9.949 14.696 30.463 1.00 81.94 612 GLY A C 1
ATOM 4869 O O . GLY A 1 612 ? -10.644 13.913 29.819 1.00 81.94 612 GLY A O 1
ATOM 4870 N N . ARG A 1 613 ? -9.050 15.502 29.876 1.00 83.38 613 ARG A N 1
ATOM 4871 C CA . ARG A 1 613 ? -8.777 15.527 28.427 1.00 83.38 613 ARG A CA 1
ATOM 4872 C C . ARG A 1 613 ? -7.458 14.854 28.109 1.00 83.38 613 ARG A C 1
ATOM 4874 O O . ARG A 1 613 ? -6.419 15.214 28.664 1.00 83.38 613 ARG A O 1
ATOM 4881 N N . THR A 1 614 ? -7.505 13.882 27.208 1.00 79.69 614 THR A N 1
ATOM 4882 C CA . THR A 1 614 ? -6.361 13.028 26.868 1.00 79.69 614 THR A CA 1
ATOM 4883 C C . THR A 1 614 ? -5.261 13.819 26.191 1.00 79.69 614 THR A C 1
ATOM 4885 O O . THR A 1 614 ? -4.108 13.700 26.593 1.00 79.69 614 THR A O 1
ATOM 4888 N N . TRP A 1 615 ? -5.617 14.688 25.248 1.00 82.62 615 TRP A N 1
ATOM 4889 C CA . TRP A 1 615 ? -4.679 15.576 24.567 1.00 82.62 615 TRP A CA 1
ATOM 4890 C C . TRP A 1 615 ? -3.870 16.445 25.545 1.00 82.62 615 TRP A C 1
ATOM 4892 O O . TRP A 1 615 ? -2.641 16.403 25.557 1.00 82.62 615 TRP A O 1
ATOM 4902 N N . ILE A 1 616 ? -4.552 17.170 26.435 1.00 88.75 616 ILE A N 1
ATOM 4903 C CA . ILE A 1 616 ? -3.915 18.075 27.404 1.00 88.75 616 ILE A CA 1
ATOM 4904 C C . ILE A 1 616 ? -3.080 17.294 28.420 1.00 88.75 616 ILE A C 1
ATOM 4906 O O . ILE A 1 616 ? -1.938 17.661 28.702 1.00 88.75 616 ILE A O 1
ATOM 4910 N N . ALA A 1 617 ? -3.631 16.210 28.969 1.00 86.75 617 ALA A N 1
ATOM 4911 C CA . ALA A 1 617 ? -2.921 15.401 29.948 1.00 86.75 617 ALA A CA 1
ATOM 4912 C C . ALA A 1 617 ? -1.667 14.751 29.337 1.00 86.75 617 ALA A C 1
ATOM 4914 O O . ALA A 1 617 ? -0.657 14.607 30.026 1.00 86.75 617 ALA A O 1
ATOM 4915 N N . TRP A 1 618 ? -1.704 14.381 28.052 1.00 83.94 618 TRP A N 1
ATOM 4916 C CA . TRP A 1 618 ? -0.555 13.824 27.339 1.00 83.94 618 TRP A CA 1
ATOM 4917 C C . TRP A 1 618 ? 0.565 14.858 27.173 1.00 83.94 618 TRP A C 1
ATOM 4919 O O . TRP A 1 618 ? 1.718 14.566 27.493 1.00 83.94 618 TRP A O 1
ATOM 4929 N N . LEU A 1 619 ? 0.227 16.090 26.769 1.00 88.31 619 LEU A N 1
ATOM 4930 C CA . LEU A 1 619 ? 1.188 17.199 26.706 1.00 88.31 619 LEU A CA 1
ATOM 4931 C C . LEU A 1 619 ? 1.816 17.470 28.078 1.00 88.31 619 LEU A C 1
ATOM 4933 O O . LEU A 1 619 ? 3.036 17.581 28.192 1.00 88.31 619 LEU A O 1
ATOM 4937 N N . ALA A 1 620 ? 0.994 17.512 29.130 1.00 90.56 620 ALA A N 1
ATOM 4938 C CA . ALA A 1 620 ? 1.461 17.684 30.501 1.00 90.56 620 ALA A CA 1
ATOM 4939 C C . ALA A 1 620 ? 2.412 16.554 30.940 1.00 90.56 620 ALA A C 1
ATOM 4941 O O . ALA A 1 620 ? 3.454 16.826 31.536 1.00 90.56 620 ALA A O 1
ATOM 4942 N N . GLY A 1 621 ? 2.103 15.300 30.589 1.00 86.00 621 GLY A N 1
ATOM 4943 C CA . GLY A 1 621 ? 2.957 14.143 30.865 1.00 86.00 621 GLY A CA 1
ATOM 4944 C C . GLY A 1 621 ? 4.344 14.250 30.222 1.00 86.00 621 GLY A C 1
ATOM 4945 O O . GLY A 1 621 ? 5.347 14.006 30.894 1.00 86.00 621 GLY A O 1
ATOM 4946 N N . ASN A 1 622 ? 4.422 14.685 28.959 1.00 85.75 622 ASN A N 1
ATOM 4947 C CA . ASN A 1 622 ? 5.702 14.898 28.269 1.00 85.75 622 ASN A CA 1
ATOM 4948 C C . ASN A 1 622 ? 6.551 15.995 28.926 1.00 85.75 622 ASN A C 1
ATOM 4950 O O . ASN A 1 622 ? 7.756 15.813 29.101 1.00 85.75 622 ASN A O 1
ATOM 4954 N N . LEU A 1 623 ? 5.929 17.108 29.333 1.00 86.44 623 LEU A N 1
ATOM 4955 C CA . LEU A 1 623 ? 6.622 18.190 30.039 1.00 86.44 623 LEU A CA 1
ATOM 4956 C C . LEU A 1 623 ? 7.185 17.700 31.379 1.00 86.44 623 LEU A C 1
ATOM 4958 O O . LEU A 1 623 ? 8.366 17.879 31.673 1.00 86.44 623 LEU A O 1
ATOM 4962 N N . VAL A 1 624 ? 6.357 17.021 32.171 1.00 87.69 624 VAL A N 1
ATOM 4963 C CA . VAL A 1 624 ? 6.731 16.479 33.481 1.00 87.69 624 VAL A CA 1
ATOM 4964 C C . VAL A 1 624 ? 7.912 15.511 33.394 1.00 87.69 624 VAL A C 1
ATOM 4966 O O . VAL A 1 624 ? 8.830 15.599 34.210 1.00 87.69 624 VAL A O 1
ATOM 4969 N N . LEU A 1 625 ? 7.917 14.608 32.407 1.00 84.31 625 LEU A N 1
ATOM 4970 C CA . LEU A 1 625 ? 9.007 13.644 32.212 1.00 84.31 625 LEU A CA 1
ATOM 4971 C C . LEU A 1 625 ? 10.371 14.319 32.026 1.00 84.31 625 LEU A C 1
ATOM 4973 O O . LEU A 1 625 ? 11.401 13.710 32.312 1.00 84.31 625 LEU A O 1
ATOM 4977 N N . LYS A 1 626 ? 10.386 15.557 31.527 1.00 85.81 626 LYS A N 1
ATOM 4978 C CA . LYS A 1 626 ? 11.610 16.303 31.223 1.00 85.81 626 LYS A CA 1
ATOM 4979 C C . LYS A 1 626 ? 11.965 17.337 32.285 1.00 85.81 626 LYS A C 1
ATOM 4981 O O . LYS A 1 626 ? 13.147 17.623 32.451 1.00 85.81 626 LYS A O 1
ATOM 4986 N N . LEU A 1 627 ? 10.980 17.861 33.014 1.00 83.94 627 LEU A N 1
ATOM 4987 C CA . LEU A 1 627 ? 11.189 18.815 34.109 1.00 83.94 627 LEU A CA 1
ATOM 4988 C C . LEU A 1 627 ? 11.664 18.145 35.406 1.00 83.94 627 LEU A C 1
ATOM 4990 O O . LEU A 1 627 ? 12.341 18.777 36.214 1.00 83.94 627 LEU A O 1
ATOM 4994 N N . HIS A 1 628 ? 11.328 16.871 35.616 1.00 81.75 628 HIS A N 1
ATOM 4995 C CA . HIS A 1 628 ? 11.650 16.158 36.849 1.00 81.75 628 HIS A CA 1
ATOM 4996 C C . HIS A 1 628 ? 12.891 15.268 36.725 1.00 81.75 628 HIS A C 1
ATOM 4998 O O . HIS A 1 628 ? 13.083 14.545 35.750 1.00 81.75 628 HIS A O 1
ATOM 5004 N N . ASN A 1 629 ? 13.710 15.256 37.779 1.00 82.00 629 ASN A N 1
ATOM 5005 C CA . ASN A 1 629 ? 14.692 14.191 37.993 1.00 82.00 629 ASN A CA 1
ATOM 5006 C C . ASN A 1 629 ? 13.998 12.894 38.467 1.00 82.00 629 ASN A C 1
ATOM 5008 O O . ASN A 1 629 ? 12.839 12.915 38.882 1.00 82.00 629 ASN A O 1
ATOM 5012 N N . SER A 1 630 ? 14.710 11.765 38.452 1.00 80.19 630 SER A N 1
ATOM 5013 C CA . SER A 1 630 ? 14.148 10.441 38.780 1.00 80.19 630 SER A CA 1
ATOM 5014 C C . SER A 1 630 ? 13.455 10.374 40.152 1.00 80.19 630 SER A C 1
ATOM 5016 O O . SER A 1 630 ? 12.402 9.750 40.292 1.00 80.19 630 SER A O 1
ATOM 5018 N N . GLU A 1 631 ? 13.998 11.050 41.167 1.00 82.06 631 GLU A N 1
ATOM 5019 C CA . GLU A 1 631 ? 13.437 11.067 42.522 1.00 82.06 631 GLU A CA 1
ATOM 5020 C C . GLU A 1 631 ? 12.124 11.865 42.605 1.00 82.06 631 GLU A C 1
ATOM 5022 O O . GLU A 1 631 ? 11.127 11.393 43.161 1.00 82.06 631 GLU A O 1
ATOM 5027 N N . SER A 1 632 ? 12.093 13.070 42.028 1.00 84.31 632 SER A N 1
ATOM 5028 C CA . SER A 1 632 ? 10.888 13.909 42.012 1.00 84.31 632 SER A CA 1
ATOM 5029 C C . SER A 1 632 ? 9.792 13.328 41.113 1.00 84.31 632 SER A C 1
ATOM 5031 O O . SER A 1 632 ? 8.621 13.350 41.501 1.00 84.31 632 SER A O 1
ATOM 5033 N N . LEU A 1 633 ? 10.171 12.699 39.996 1.00 84.25 633 LEU A N 1
ATOM 5034 C CA . LEU A 1 633 ? 9.263 11.975 39.109 1.00 84.25 633 LEU A CA 1
ATOM 5035 C C . LEU A 1 633 ? 8.602 10.787 39.826 1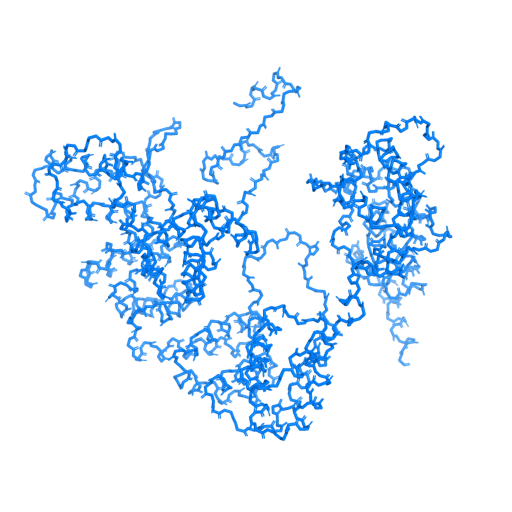.00 84.25 633 LEU A C 1
ATOM 5037 O O . LEU A 1 633 ? 7.399 10.578 39.691 1.00 84.25 633 LEU A O 1
ATOM 5041 N N . SER A 1 634 ? 9.351 10.048 40.655 1.00 85.25 634 SER A N 1
ATOM 5042 C CA . SER A 1 634 ? 8.797 8.953 41.466 1.00 85.25 634 SER A CA 1
ATOM 5043 C C . SER A 1 634 ? 7.743 9.442 42.466 1.00 85.25 634 SER A C 1
ATOM 5045 O O . SER A 1 634 ? 6.656 8.863 42.563 1.00 85.25 634 SER A O 1
ATOM 5047 N N . ARG A 1 635 ? 8.006 10.552 43.174 1.00 86.56 635 ARG A N 1
ATOM 5048 C CA . ARG A 1 635 ? 7.019 11.158 44.092 1.00 86.56 635 ARG A CA 1
ATOM 5049 C C . ARG A 1 635 ? 5.749 11.590 43.362 1.00 86.56 635 ARG A C 1
ATOM 5051 O O . ARG A 1 635 ? 4.652 11.374 43.877 1.00 86.56 635 ARG A O 1
ATOM 5058 N N . LEU A 1 636 ? 5.898 12.172 42.178 1.00 87.94 636 LEU A N 1
ATOM 5059 C CA . LEU A 1 636 ? 4.786 12.602 41.343 1.00 87.94 636 LEU A CA 1
ATOM 5060 C C . LEU A 1 636 ? 3.954 11.419 40.837 1.00 87.94 636 LEU A C 1
ATOM 5062 O O . LEU A 1 636 ? 2.741 11.403 41.029 1.00 87.94 636 LEU A O 1
ATOM 5066 N N . ILE A 1 637 ? 4.596 10.386 40.283 1.00 86.69 637 ILE A N 1
ATOM 5067 C CA . ILE A 1 637 ? 3.913 9.173 39.812 1.00 86.69 637 ILE A CA 1
ATOM 5068 C C . ILE A 1 637 ? 3.117 8.524 40.947 1.00 86.69 637 ILE A C 1
ATOM 5070 O O . ILE A 1 637 ? 1.983 8.110 40.731 1.00 86.69 637 ILE A O 1
ATOM 5074 N N . LYS A 1 638 ? 3.632 8.503 42.183 1.00 86.31 638 LYS A N 1
ATOM 5075 C CA . LYS A 1 638 ? 2.859 8.018 43.341 1.00 86.31 638 LYS A CA 1
ATOM 5076 C C . LYS A 1 638 ? 1.595 8.841 43.600 1.00 86.31 638 LYS A C 1
ATOM 5078 O O . LYS A 1 638 ? 0.553 8.256 43.893 1.00 86.31 638 LYS A O 1
ATOM 5083 N N . ARG A 1 639 ? 1.658 10.175 43.497 1.00 88.62 639 ARG A N 1
ATOM 5084 C CA . ARG A 1 639 ? 0.472 11.039 43.650 1.00 88.62 639 ARG A CA 1
ATOM 5085 C C . ARG A 1 639 ? -0.541 10.795 42.537 1.00 88.62 639 ARG A C 1
ATOM 5087 O O . ARG A 1 639 ? -1.710 10.572 42.845 1.00 88.62 639 ARG A O 1
ATOM 5094 N N . LEU A 1 640 ? -0.086 10.736 41.285 1.00 89.00 640 LEU A N 1
ATOM 5095 C CA . LEU A 1 640 ? -0.929 10.445 40.123 1.00 89.00 640 LEU A CA 1
ATOM 5096 C C . LEU A 1 640 ? -1.574 9.055 40.223 1.00 89.00 640 LEU A C 1
ATOM 5098 O O . LEU A 1 640 ? -2.769 8.907 39.991 1.00 89.00 640 LEU A O 1
ATOM 5102 N N . LEU A 1 641 ? -0.826 8.037 40.657 1.00 86.81 641 LEU A N 1
ATOM 5103 C CA . LEU A 1 641 ? -1.361 6.696 40.892 1.00 86.81 641 LEU A CA 1
ATOM 5104 C C . LEU A 1 641 ? -2.347 6.653 42.056 1.00 86.81 641 LEU A C 1
ATOM 5106 O O . LEU A 1 641 ? -3.233 5.809 42.044 1.00 86.81 641 LEU A O 1
ATOM 5110 N N . LYS A 1 642 ? -2.213 7.509 43.075 1.00 85.69 642 LYS A N 1
ATOM 5111 C CA . LYS A 1 642 ? -3.130 7.544 44.223 1.00 85.69 642 LYS A CA 1
ATOM 5112 C C . LYS A 1 642 ? -4.420 8.300 43.903 1.00 85.69 642 LYS A C 1
ATOM 5114 O O . LYS A 1 642 ? -5.500 7.809 44.232 1.00 85.69 642 LYS A O 1
ATOM 5119 N N . ASN A 1 643 ? -4.310 9.445 43.240 1.00 85.94 643 ASN A N 1
ATOM 5120 C CA . ASN A 1 643 ? -5.409 10.397 43.081 1.00 85.94 643 ASN A CA 1
ATOM 5121 C C . ASN A 1 643 ? -6.003 10.410 41.665 1.00 85.94 643 ASN A C 1
ATOM 5123 O O . ASN A 1 643 ? -7.105 10.908 41.478 1.00 85.94 643 ASN A O 1
ATOM 5127 N N . GLY A 1 644 ? -5.284 9.892 40.668 1.00 84.06 644 GLY A N 1
ATOM 5128 C CA . GLY A 1 644 ? -5.693 9.932 39.267 1.00 84.06 644 GLY A CA 1
ATOM 5129 C C . GLY A 1 644 ? -6.762 8.905 38.913 1.00 84.06 644 GLY A C 1
ATOM 5130 O O . GLY A 1 644 ? -6.847 7.819 39.495 1.00 84.06 644 GLY A O 1
ATOM 5131 N N . GLU A 1 645 ? -7.542 9.227 37.889 1.00 80.69 645 GLU A N 1
ATOM 5132 C CA . GLU A 1 645 ? -8.546 8.346 37.294 1.00 80.69 645 GLU A CA 1
ATOM 5133 C C . GLU A 1 645 ? -8.363 8.275 35.774 1.00 80.69 645 GLU A C 1
ATOM 5135 O O . GLU A 1 645 ? -7.690 9.123 35.191 1.00 80.69 645 GLU A O 1
ATOM 5140 N N . TYR A 1 646 ? -8.938 7.244 35.144 1.00 82.56 646 TYR A N 1
ATOM 5141 C CA . TYR A 1 646 ? -9.017 7.065 33.686 1.00 82.56 646 TYR A CA 1
ATOM 5142 C C . TYR A 1 646 ? -7.750 7.513 32.925 1.00 82.56 646 TYR A C 1
ATOM 5144 O O . TYR A 1 646 ? -6.694 6.891 33.048 1.00 82.56 646 TYR A O 1
ATOM 5152 N N . THR A 1 647 ? -7.851 8.609 32.169 1.00 76.94 647 THR A N 1
ATOM 5153 C CA . THR A 1 647 ? -6.805 9.228 31.349 1.00 76.94 647 THR A CA 1
ATOM 5154 C C . THR A 1 647 ? -5.531 9.552 32.126 1.00 76.94 647 THR A C 1
ATOM 5156 O O . THR A 1 647 ? -4.432 9.281 31.642 1.00 76.94 647 THR A O 1
ATOM 5159 N N . THR A 1 648 ? -5.650 10.070 33.352 1.00 82.62 648 THR A N 1
ATOM 5160 C CA . THR A 1 648 ? -4.493 10.372 34.203 1.00 82.62 648 THR A CA 1
ATOM 5161 C C . THR A 1 648 ? -3.715 9.096 34.519 1.00 82.62 648 THR A C 1
ATOM 5163 O O . THR A 1 648 ? -2.490 9.083 34.410 1.00 82.62 648 THR A O 1
ATOM 5166 N N . LEU A 1 649 ? -4.404 7.995 34.849 1.00 82.12 649 LEU A N 1
ATOM 5167 C CA . LEU A 1 649 ? -3.760 6.701 35.115 1.00 82.12 649 LEU A CA 1
ATOM 5168 C C . LEU A 1 649 ? -3.150 6.092 33.851 1.00 82.12 649 LEU A C 1
ATOM 5170 O O . LEU A 1 649 ? -2.054 5.537 33.919 1.00 82.12 649 LEU A O 1
ATOM 5174 N N . LEU A 1 650 ? -3.828 6.225 32.707 1.00 76.50 650 LEU A N 1
ATOM 5175 C CA . LEU A 1 650 ? -3.322 5.763 31.417 1.00 76.50 650 LEU A CA 1
ATOM 5176 C C . LEU A 1 650 ? -1.987 6.438 31.085 1.00 76.50 650 LEU A C 1
ATOM 5178 O O . LEU A 1 650 ? -1.002 5.749 30.834 1.00 76.50 650 LEU A O 1
ATOM 5182 N N . ILE A 1 651 ? -1.917 7.767 31.155 1.00 75.50 651 ILE A N 1
ATOM 5183 C CA . ILE A 1 651 ? -0.679 8.514 30.880 1.00 75.50 651 ILE A CA 1
ATOM 5184 C C . ILE A 1 651 ? 0.394 8.197 31.919 1.00 75.50 651 ILE A C 1
ATOM 5186 O O . ILE A 1 651 ? 1.540 7.940 31.559 1.00 75.50 651 ILE A O 1
ATOM 5190 N N . THR A 1 652 ? 0.014 8.107 33.196 1.00 82.31 652 THR A N 1
ATOM 5191 C CA . THR A 1 652 ? 0.935 7.706 34.269 1.00 82.31 652 THR A CA 1
ATOM 5192 C C . THR A 1 652 ? 1.556 6.336 33.991 1.00 82.31 652 THR A C 1
ATOM 5194 O O . THR A 1 652 ? 2.739 6.143 34.258 1.00 82.31 652 THR A O 1
ATOM 5197 N N . SER A 1 653 ? 0.807 5.397 33.400 1.00 79.75 653 SER A N 1
ATOM 5198 C CA . SER A 1 653 ? 1.330 4.069 33.060 1.00 79.75 653 SER A CA 1
ATOM 5199 C C . SER A 1 653 ? 2.475 4.111 32.042 1.00 79.75 653 SER A C 1
ATOM 5201 O O . SER A 1 653 ? 3.439 3.360 32.183 1.00 79.75 653 SER A O 1
ATOM 5203 N N . TYR A 1 654 ? 2.433 5.051 31.091 1.00 76.44 654 TYR A N 1
ATOM 5204 C CA . TYR A 1 654 ? 3.507 5.273 30.118 1.00 76.44 654 TYR A CA 1
ATOM 5205 C C . TYR A 1 654 ? 4.749 5.931 30.727 1.00 76.44 654 TYR A C 1
ATOM 5207 O O . TYR A 1 654 ? 5.830 5.845 30.151 1.00 76.44 654 TYR A O 1
ATOM 5215 N N . MET A 1 655 ? 4.621 6.564 31.894 1.00 78.75 655 MET A N 1
ATOM 5216 C CA . MET A 1 655 ? 5.738 7.208 32.588 1.00 78.75 655 MET A CA 1
ATOM 5217 C C . MET A 1 655 ? 6.511 6.235 33.492 1.00 78.75 655 MET A C 1
ATOM 5219 O O . MET A 1 655 ? 7.681 6.466 33.784 1.00 78.75 655 MET A O 1
ATOM 5223 N N . ILE A 1 656 ? 5.889 5.130 33.921 1.00 78.88 656 ILE A N 1
ATOM 5224 C CA . ILE A 1 656 ? 6.502 4.131 34.817 1.00 78.88 656 ILE A CA 1
ATOM 5225 C C . ILE A 1 656 ? 7.814 3.539 34.268 1.00 78.88 656 ILE A C 1
ATOM 5227 O O . ILE A 1 656 ? 8.747 3.414 35.060 1.00 78.88 656 ILE A O 1
ATOM 5231 N N . PRO A 1 657 ? 7.953 3.204 32.966 1.00 79.19 657 PRO A N 1
ATOM 5232 C CA . PRO A 1 657 ? 9.203 2.670 32.419 1.00 79.19 657 PRO A CA 1
ATOM 5233 C C . PRO A 1 657 ? 10.418 3.594 32.57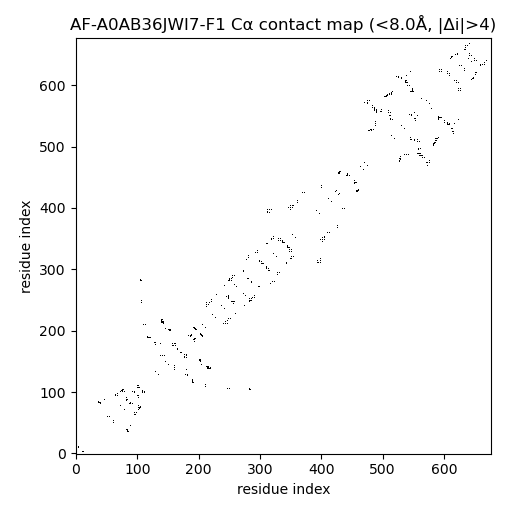5 1.00 79.19 657 PRO A C 1
ATOM 5235 O O . PRO A 1 657 ? 11.544 3.119 32.497 1.00 79.19 657 PRO A O 1
ATOM 5238 N N . TYR A 1 658 ? 10.208 4.894 32.812 1.00 73.75 658 TYR A N 1
ATOM 5239 C CA . TYR A 1 658 ? 11.283 5.865 33.042 1.00 73.75 658 TYR A CA 1
ATOM 5240 C C . TYR A 1 658 ? 11.811 5.854 34.488 1.00 73.75 658 TYR A C 1
ATOM 5242 O O . TYR A 1 658 ? 12.746 6.586 34.810 1.00 73.75 658 TYR A O 1
ATOM 5250 N N . LEU A 1 659 ? 11.220 5.040 35.371 1.00 72.00 659 LEU A N 1
ATOM 5251 C CA . LEU A 1 659 ? 11.695 4.801 36.729 1.00 72.00 659 LEU A CA 1
ATOM 5252 C C . LEU A 1 659 ? 12.342 3.410 36.810 1.00 72.00 659 LEU A C 1
ATOM 5254 O O . LEU A 1 659 ? 11.641 2.403 36.923 1.00 72.00 659 LEU A O 1
ATOM 5258 N N . ASP A 1 660 ? 13.673 3.345 36.800 1.00 61.75 660 ASP A N 1
ATOM 5259 C CA . ASP A 1 660 ? 14.410 2.086 36.969 1.00 61.75 660 ASP A CA 1
ATOM 5260 C C . ASP A 1 660 ? 14.024 1.381 38.283 1.00 61.75 660 ASP A C 1
ATOM 5262 O O . ASP A 1 660 ? 14.273 1.901 39.370 1.00 61.75 660 ASP A O 1
ATOM 5266 N N . ASN A 1 661 ? 13.409 0.192 38.177 1.00 60.12 661 ASN A N 1
ATOM 5267 C CA . ASN A 1 661 ? 13.132 -0.758 39.269 1.00 60.12 661 ASN A CA 1
ATOM 5268 C C . ASN A 1 661 ? 12.726 -0.123 40.622 1.00 60.12 661 ASN A C 1
ATOM 5270 O O . ASN A 1 661 ? 13.238 -0.497 41.674 1.00 60.12 661 ASN A O 1
ATOM 5274 N N . ASN A 1 662 ? 11.779 0.820 40.617 1.00 70.56 662 ASN A N 1
ATOM 5275 C CA . ASN A 1 662 ? 11.318 1.457 41.853 1.00 70.56 662 ASN A CA 1
ATOM 5276 C C . ASN A 1 662 ? 10.264 0.589 42.579 1.00 70.56 662 ASN A C 1
ATOM 5278 O O . ASN A 1 662 ? 9.071 0.625 42.254 1.00 70.56 662 ASN A O 1
ATOM 5282 N N . ASP A 1 663 ? 10.701 -0.187 43.575 1.00 70.56 663 ASP A N 1
ATOM 5283 C CA . ASP A 1 663 ? 9.854 -1.125 44.332 1.00 70.56 663 ASP A CA 1
ATOM 5284 C C . ASP A 1 663 ? 8.677 -0.452 45.067 1.00 70.56 663 ASP A C 1
ATOM 5286 O O . ASP A 1 663 ? 7.622 -1.064 45.256 1.00 70.56 663 ASP A O 1
ATOM 5290 N N . GLU A 1 664 ? 8.786 0.834 45.406 1.00 69.31 664 GLU A N 1
ATOM 5291 C CA . GLU A 1 664 ? 7.701 1.588 46.046 1.00 69.31 664 GLU A CA 1
ATOM 5292 C C . GLU A 1 664 ? 6.585 1.991 45.065 1.00 69.31 664 GLU A C 1
ATOM 5294 O O . GLU A 1 664 ? 5.414 2.103 45.440 1.00 69.31 664 GLU A O 1
ATOM 5299 N N . VAL A 1 665 ? 6.916 2.212 43.791 1.00 74.06 665 VAL A N 1
ATOM 5300 C CA . VAL A 1 665 ? 5.904 2.444 42.747 1.00 74.06 665 VAL A CA 1
ATOM 5301 C C . VAL A 1 665 ? 5.171 1.138 42.446 1.00 74.06 665 VAL A C 1
ATOM 5303 O O . VAL A 1 665 ? 3.942 1.130 42.366 1.00 74.06 665 VAL A O 1
ATOM 5306 N N . ARG A 1 666 ? 5.895 0.010 42.398 1.00 75.38 666 ARG A N 1
ATOM 5307 C CA . ARG A 1 666 ? 5.295 -1.329 42.260 1.00 75.38 666 ARG A CA 1
ATOM 5308 C C . ARG A 1 666 ? 4.337 -1.658 43.400 1.00 75.38 666 ARG A C 1
ATOM 5310 O O . ARG A 1 666 ? 3.230 -2.125 43.139 1.00 75.38 666 ARG A O 1
ATOM 5317 N N . SER A 1 667 ? 4.719 -1.386 44.649 1.00 75.50 667 SER A N 1
ATOM 5318 C CA . SER A 1 667 ? 3.841 -1.629 45.801 1.00 75.50 667 SER A CA 1
ATOM 5319 C C . SER A 1 667 ? 2.570 -0.772 45.744 1.00 75.50 667 SER A C 1
ATOM 5321 O O . SER A 1 667 ? 1.481 -1.269 46.031 1.00 75.50 667 SER A O 1
ATOM 5323 N N . THR A 1 668 ? 2.670 0.476 45.276 1.00 77.19 668 THR A N 1
ATOM 5324 C CA . THR A 1 668 ? 1.517 1.371 45.075 1.00 77.19 668 THR A CA 1
ATOM 5325 C C . THR A 1 668 ? 0.554 0.836 44.007 1.00 77.19 668 THR A C 1
ATOM 5327 O O . THR A 1 668 ? -0.659 0.825 44.226 1.00 77.19 668 THR A O 1
ATOM 5330 N N . ILE A 1 669 ? 1.078 0.330 42.884 1.00 79.69 669 ILE A N 1
ATOM 5331 C CA . ILE A 1 669 ? 0.280 -0.306 41.821 1.00 79.69 669 ILE A CA 1
ATOM 5332 C C . ILE A 1 669 ? -0.440 -1.544 42.364 1.00 79.69 669 ILE A C 1
ATOM 5334 O O . ILE A 1 669 ? -1.656 -1.667 42.219 1.00 79.69 669 ILE A O 1
ATOM 5338 N N . LEU A 1 670 ? 0.292 -2.433 43.044 1.00 77.56 670 LEU A N 1
ATOM 5339 C CA . LEU A 1 670 ? -0.261 -3.662 43.617 1.00 77.56 670 LEU A CA 1
ATOM 5340 C C . LEU A 1 670 ? -1.352 -3.373 44.656 1.00 77.56 670 LEU A C 1
ATOM 5342 O O . LEU A 1 670 ? -2.381 -4.044 44.660 1.00 77.56 670 LEU A O 1
ATOM 5346 N N . ASN A 1 671 ? -1.168 -2.360 45.504 1.00 78.00 671 ASN A N 1
ATOM 5347 C CA . ASN A 1 671 ? -2.167 -1.964 46.497 1.00 78.00 671 ASN A CA 1
ATOM 5348 C C . ASN A 1 671 ? -3.440 -1.404 45.847 1.00 78.00 671 ASN A C 1
ATOM 5350 O O . ASN A 1 671 ? -4.542 -1.734 46.283 1.00 78.00 671 ASN A O 1
ATOM 5354 N N . ARG A 1 672 ? -3.311 -0.605 44.780 1.00 76.00 672 ARG A N 1
ATOM 5355 C CA . ARG A 1 672 ? -4.471 -0.069 44.049 1.00 76.00 672 ARG A CA 1
ATOM 5356 C C . ARG A 1 672 ? -5.240 -1.164 43.305 1.00 76.00 672 ARG A C 1
ATOM 5358 O O . ARG A 1 672 ? -6.466 -1.119 43.289 1.00 76.00 672 ARG A O 1
ATOM 5365 N N . LEU A 1 673 ? -4.541 -2.151 42.737 1.00 75.75 673 LEU A N 1
ATOM 5366 C CA . LEU A 1 673 ? -5.162 -3.314 42.090 1.00 75.75 673 LEU A CA 1
ATOM 5367 C C . LEU A 1 673 ? -5.890 -4.211 43.101 1.00 75.75 673 LEU A C 1
ATOM 5369 O O . LEU A 1 673 ? -6.997 -4.657 42.827 1.00 75.75 673 LEU A O 1
ATOM 5373 N N . LYS A 1 674 ? -5.315 -4.420 44.293 1.00 72.94 674 LYS A N 1
ATOM 5374 C CA . LYS A 1 674 ? -5.948 -5.198 45.373 1.00 72.94 674 LYS A CA 1
ATOM 5375 C C . LYS A 1 674 ? -7.187 -4.525 45.969 1.00 72.94 674 LYS A C 1
ATOM 5377 O O . LYS A 1 674 ? -8.086 -5.224 46.413 1.00 72.94 674 LYS A O 1
ATOM 5382 N N . GLY A 1 675 ? -7.239 -3.193 45.995 1.00 60.50 675 GLY A N 1
ATOM 5383 C CA . GLY A 1 675 ? -8.363 -2.430 46.555 1.00 60.50 675 GLY A CA 1
ATOM 5384 C C . GLY A 1 675 ? -9.583 -2.273 45.636 1.00 60.50 675 GLY A C 1
ATOM 5385 O O . GLY A 1 675 ? -10.522 -1.583 46.024 1.00 60.50 675 GLY A O 1
ATOM 5386 N N . ARG A 1 676 ? -9.566 -2.843 44.421 1.00 50.66 676 ARG A N 1
ATOM 5387 C CA . ARG A 1 676 ? -10.669 -2.784 43.439 1.00 50.66 676 ARG A CA 1
ATOM 5388 C C . ARG A 1 676 ? -11.198 -4.169 43.012 1.00 50.66 676 ARG A C 1
ATOM 5390 O O . ARG A 1 676 ? -11.931 -4.233 42.027 1.00 50.66 676 ARG A O 1
ATOM 5397 N N . CYS A 1 677 ? -10.831 -5.237 43.728 1.00 36.00 677 CYS A N 1
ATOM 5398 C CA . CYS A 1 677 ? -11.458 -6.559 43.607 1.00 36.00 677 CYS A CA 1
ATOM 5399 C C . CYS A 1 677 ? -12.657 -6.688 44.545 1.00 36.00 677 CYS A C 1
ATOM 5401 O O . CYS A 1 677 ? -12.517 -6.265 45.716 1.00 36.00 677 CYS A O 1
#

Organism: NCBI:txid1908198

Mean predicted aligned error: 16.58 Å

pLDDT: mean 79.24, std 14.72, range [20.62, 96.75]

Sequence (677 aa):
MRKLGSNFPSIRVIITTRPVGYQTTLLKKWRHYEILPLEEQQAQNNIELLICNLYKSDQEKLEKKRKFLKSELEKSKYSKAIIRSPLLMGLTVSLATQKISLGKTKVELYKNLFELIEGSPSNRQIDADIPPAVQDYFISYLGWQLIKHPTASLAVILENVSTQIKSELDYPKLKARSICDGCANYWEERGMIEKIHYSKGSLYTFIHKTFMEYAAGRYLASLSEDLLLEEISSLDYRPSVEEVLIFAGSLGVTDSIANILLNKHYENKNKSLDMLLEITVSAAHPPSKKIRDAAFQEAVNRVISLDKKDAYEYASKLVIACDNFPLEITKYTDQHINSNQYWTKLSCITFSLIAETYTETEALINFFIDFYSRSRSSSLSSSLAGSLILGSDSSALVNNEFVKSAVKHIFHNCSLVKAKEIFSSTILNNGHQSMSLIHDLDHFFKSVGHVDISKELYRFDHNALLEGFNSPGFRKRDIEATKGLCETLITPSFTGESNSNNNEPLLDLSAFLSASNYGNAALSDALQWPEKSFHDPIREVFKGVSLASGISRTGLHLDAISLLEITSLSDDFYSQMAMFNRTVNIDIEPDWDSIKHSDLDSEKIEKAMYCGRTWIAWLAGNLVLKLHNSESLSRLIKRLLKNGEYTTLLITSYMIPYLDNNDEVRSTILNRLKGRC

Foldseek 3Di:
DVVVCVVCVPDDDDDDDDPPQDDCVVVVVDDDDDDFFADLVRLVVVLLVVLCVVQVPPVPLSVVLVVLLVVLCVLEPVSSVQSSDVVSSVLSSVCSNVSHHCDNFPLSNLVSSVVSLLPDDFPDDLPDPADVVLLLLLLLVLLQLCLQCVPDAPVVSLQVSLVVQCVVVVDDSVVSSVNSVSSVCSCVRSQQKDWDDDPPHIDIDGPDLLNSLLSPLVNLLPDDLVVNLVSVVPDDDDPSVLSSLLNVLQSPCVQSSLCSLVVPPPVDVVSSLVSLLSSQLRHPDHYDLVSVLVSLLVLLVQLPDPPLQSNLQSLLSVLSVLLPPLPSNLVRLVVCCPPPDLSSVLSSLLSCLSSVNDDPLVVLLVNQLVVQVVVVPDDPDPPPDPDDDPDDRSNLSSVLSSVLSNLVVCCVPDDPVVSLVSCVSGQFPDPPRDPVSLVSVLVVCVVVPNNVVNVRSPPPPPPCVVCPCNDLVNLVLLLVLLLLVLLLLADPPDDDDQPQPLQAALELVLQLCQQLVVVPFDVCLNRHHFDPVLSQLLSLLSVLSCQQFVRDSNSSNSSSVNLNVLSPPDSGPCSSCSNVNRHDHDPIYGNLLRCCPPPGDLVSLLVQLQRPGLSSVLSSLSNNLRNDDLVVLLVSLLVLLVPPDDSSVVSSVVSVVVRPPDVVSVVSNVVSVVVPD

Solvent-accessible surface area (backbone atoms only — not comparable to full-atom values): 37847 Å² total; per-residue (Å²): 107,74,69,56,54,69,74,38,78,86,60,87,82,87,84,88,76,60,91,84,74,58,67,63,79,83,47,68,90,55,91,84,83,80,90,71,69,47,51,70,69,58,29,52,52,51,52,51,53,51,50,49,63,77,28,72,90,37,66,70,60,34,54,56,44,51,53,49,41,54,56,41,48,73,60,12,84,58,44,64,68,44,37,21,36,71,67,52,29,54,51,52,52,52,34,36,76,71,69,46,73,52,46,71,33,67,62,48,28,53,50,48,54,50,52,51,44,70,71,44,86,54,98,59,90,77,92,59,99,62,60,66,70,58,44,53,49,49,51,13,46,49,21,37,49,44,68,76,41,75,80,53,44,39,70,57,54,52,50,54,52,19,53,50,49,16,67,77,68,72,41,57,68,70,57,21,39,54,50,46,53,47,43,50,50,55,37,40,66,48,58,54,32,46,81,48,78,55,100,88,52,42,31,75,44,48,78,42,70,67,59,29,25,44,25,21,6,54,40,54,42,70,46,54,71,71,58,38,50,53,58,62,72,72,55,84,88,44,78,68,54,55,53,16,50,41,40,12,22,41,65,74,37,22,52,63,49,46,48,46,47,66,71,45,79,50,97,51,64,67,60,37,51,52,49,45,52,49,28,46,66,50,17,89,62,48,48,53,69,72,57,47,54,54,51,47,51,55,43,49,58,35,25,69,39,91,49,65,66,58,11,28,46,39,37,32,55,46,57,63,39,35,79,82,40,24,72,74,48,36,76,72,32,62,90,37,44,82,43,91,50,64,69,33,16,52,45,26,45,33,48,23,41,71,47,69,70,65,77,62,63,70,62,49,51,55,50,53,50,50,53,46,65,62,57,75,77,66,87,81,72,82,77,88,55,97,63,89,69,90,64,78,59,34,54,56,56,43,51,46,51,28,51,55,37,48,52,52,49,42,54,74,76,41,56,69,68,60,35,50,54,54,37,56,76,45,61,28,67,45,93,84,63,53,72,68,55,53,50,54,50,32,53,49,30,45,74,73,70,36,53,70,60,34,61,43,57,58,47,74,46,63,66,53,66,75,44,36,86,67,32,70,74,55,35,50,35,44,34,52,15,51,42,51,52,22,61,37,50,42,53,87,90,65,86,78,84,61,80,84,58,90,82,58,64,31,61,43,44,17,32,48,40,39,41,70,45,51,91,76,42,56,67,68,49,59,41,51,57,65,61,79,89,43,38,66,20,45,27,53,35,52,51,50,52,31,61,22,48,72,48,51,68,68,51,25,21,43,35,22,48,52,49,40,54,52,41,66,73,47,97,47,73,64,28,52,41,48,61,67,78,26,45,55,96,37,100,46,68,52,42,59,77,74,44,55,84,54,97,69,62,63,67,38,24,56,57,26,29,70,57,82,34,58,59,59,20,47,54,22,49,58,51,49,66,44,64,39,54,71,69,58,42,51,58,48,50,50,49,43,66,71,73,42,57,72,61,33,40,55,52,50,58,73,52,48,80,76,47,79,88,50,65,68,58,52,49,51,52,53,52,55,58,63,74,72,112

Nearest PDB structures (foldseek):
  4a0c-assembly1_A  TM=2.414E-01  e=6.859E-02  Homo sapiens
  4tnm-assembly1_A  TM=2.177E-01  e=6.597E-02  Arabidopsis thaliana
  8or0-assembly1_C  TM=1.971E-01  e=1.554E-01  Homo sapiens
  1i7x-assembly1_A  TM=1.687E-01  e=2.293E-01  Mus musculus
  7ux3-assembly1_G  TM=3.366E-01  e=2.772E+00  Mus musculus

Radius of gyration: 30.66 Å; Cα contacts (8 Å, |Δi|>4): 746; chains: 1; bounding box: 68×75×86 Å

Secondary structure (DSSP, 8-state):
-HHHHHH-TT--------TTSS-GGGGTTS-----PPPPHHHHHHHHHHHHHHHTTT-HHHHHHHHHHHHHHHHH-HHHHHHTTSHHHHHHHHHHHHHT----SSHHHHHHHHHHHHHTSPPSS-------HHHHHHHHHHHHHHHHH-TT--HHHHHHHHHHHHHHHHT--HHHHHHHHHHHHHHHHHTTSEEEEEETTEEEEEESSHHHHHHHHHHHHHTS-HHHHHHHHHT----HHHHHHHHHHHHTT-HHHHHHHHHHS--S-HHHHHHHHHHHHHH-SSPPPHHHHHHHHHHHHHHHTSS-HHHHHHHHHHHHHHHTT-HHHHHHHHGGGTT-SSHHHHHHHHHHHHHTT----HHHHHHHHHHHHHHHTT----S-SS-----S--HHHHHHHHHHHHHHHHHHHHS-HHHHHHHHHHHTTT-TTS-HHHHHHHHHHHHHTT-HHHHHHTT-S-HHHHHSGGG-HHHHHHHHHHHHHHHHHH--TT--------TTS--HHHHHHHHHTTGGGS-HHHHHSPPPGGGHHHHHHHHHHHHHHHT--HHHHHHHHHHHHHHHHH-SSHHHHHHHHHH---------TTTTTT----HHHHHHHTTSS-HHHHHHHHHHHHHHS-HHHHHHHHHHHHHH--HHHHHHHHHHGGGSTT-HHHHHHHHHHHHTT-